Protein AF-0000000075579305 (afdb_homodimer)

Solvent-accessible surface area (backbone atoms only — not comparable to full-atom values): 20238 Å² total; per-residue (Å²): 54,52,74,53,47,59,46,78,47,67,55,96,74,28,22,18,35,38,36,20,44,19,34,68,50,66,69,49,43,47,52,53,50,49,51,37,58,78,64,58,47,45,72,74,44,35,37,30,31,46,49,52,62,50,30,43,49,20,44,42,55,41,28,73,76,69,69,38,48,37,29,30,28,63,68,26,51,66,38,54,75,40,38,63,60,52,32,34,48,65,22,28,75,71,91,60,70,78,62,71,72,65,42,75,48,49,68,68,38,75,48,75,40,68,94,44,57,30,34,31,40,64,39,33,8,39,28,56,17,22,27,27,41,33,24,71,92,74,39,30,30,38,30,24,57,52,45,27,61,66,35,46,38,59,22,83,53,88,68,26,29,58,69,48,26,55,51,31,44,52,70,65,47,60,70,47,61,45,78,23,32,34,41,22,25,14,54,55,64,42,31,37,40,55,41,72,75,61,19,67,91,78,109,53,52,72,54,46,58,46,77,46,66,55,96,73,29,22,17,34,39,35,18,45,20,34,67,50,68,68,49,44,48,50,52,49,48,52,37,58,77,64,60,44,44,72,74,43,34,37,31,30,46,48,54,62,51,32,43,49,21,46,42,56,41,28,73,76,70,70,38,48,37,28,29,28,63,70,26,50,68,38,53,74,40,38,62,60,52,32,32,48,65,21,26,74,71,94,60,70,76,63,72,71,63,42,75,50,50,67,67,38,74,48,74,38,67,94,46,59,30,35,31,39,66,38,34,9,38,30,56,18,21,27,25,41,33,25,73,93,75,38,31,31,36,30,25,56,51,45,27,61,66,34,44,40,59,25,86,53,88,67,26,29,59,70,48,26,54,50,31,42,52,70,66,48,58,70,48,62,46,79,24,32,34,40,20,26,16,53,56,65,42,31,40,40,54,41,70,74,62,19,65,88,78,108

Nearest PDB structures (foldseek):
  2xf4-assembly1_A-2  TM=9.564E-01  e=2.474E-23  Salmonella enterica
  7ev5-assembly1_A  TM=9.162E-01  e=1.446E-22  Shouchella lehensis G1
  4chl-assembly1_A  TM=8.176E-01  e=3.714E-18  Homo sapiens
  5ve3-assembly2_A  TM=8.087E-01  e=2.544E-18  Paraburkholderia phytofirmans PsJN
  5ve5-assembly3_C  TM=8.109E-01  e=1.019E-17  Paraburkholderia phytofirmans PsJN

Structure (mmCIF, N/CA/C/O backbone):
data_AF-0000000075579305-model_v1
#
loop_
_entity.id
_entity.type
_entity.pdbx_description
1 polymer Metallo-beta-lactamase
#
loop_
_atom_site.group_PDB
_atom_site.id
_atom_site.type_symbol
_atom_site.label_atom_id
_atom_site.label_alt_id
_atom_site.label_comp_id
_atom_site.label_asym_id
_atom_site.label_entity_id
_atom_site.label_seq_id
_atom_site.pdbx_PDB_ins_code
_atom_site.Cartn_x
_atom_site.Cartn_y
_atom_site.Cartn_z
_atom_site.occupancy
_atom_site.B_iso_or_equiv
_atom_site.auth_seq_id
_atom_site.auth_comp_id
_atom_site.auth_asym_id
_atom_site.auth_atom_id
_atom_site.pdbx_PDB_model_num
ATOM 1 N N . MET A 1 1 ? -1.984 -1.971 -4.648 1 58.12 1 MET A N 1
ATOM 2 C CA . MET A 1 1 ? -1.399 -0.862 -3.9 1 58.12 1 MET A CA 1
ATOM 3 C C . MET A 1 1 ? -2.379 -0.332 -2.859 1 58.12 1 MET A C 1
ATOM 5 O O . MET A 1 1 ? -3.592 -0.342 -3.08 1 58.12 1 MET A O 1
ATOM 9 N N . PHE A 1 2 ? -1.867 -0.151 -1.669 1 77.19 2 PHE A N 1
ATOM 10 C CA . PHE A 1 2 ? -2.723 0.507 -0.689 1 77.19 2 PHE A CA 1
ATOM 11 C C . PHE A 1 2 ? -2.846 1.996 -0.99 1 77.19 2 PHE A C 1
ATOM 13 O O . PHE A 1 2 ? -1.84 2.707 -1.046 1 77.19 2 PHE A O 1
ATOM 20 N N . PRO A 1 3 ? -4.047 2.4 -1.333 1 85 3 PRO A N 1
ATOM 21 C CA . PRO A 1 3 ? -4.262 3.805 -1.69 1 85 3 PRO A CA 1
ATOM 22 C C . PRO A 1 3 ? -4.004 4.754 -0.523 1 85 3 PRO A C 1
ATOM 24 O O . PRO A 1 3 ? -4.316 4.43 0.625 1 85 3 PRO A O 1
ATOM 27 N N . VAL A 1 4 ? -3.355 5.863 -0.737 1 92.19 4 VAL A N 1
ATOM 28 C CA . VAL A 1 4 ? -3.129 6.934 0.227 1 92.19 4 VAL A CA 1
ATOM 29 C C . VAL A 1 4 ? -3.592 8.266 -0.361 1 92.19 4 VAL A C 1
ATOM 31 O O . VAL A 1 4 ? -3.422 8.516 -1.557 1 92.19 4 VAL A O 1
ATOM 34 N N . ASN A 1 5 ? -4.176 9.094 0.433 1 96.12 5 ASN A N 1
ATOM 35 C CA . ASN A 1 5 ? -4.625 10.406 -0.021 1 96.12 5 ASN A CA 1
ATOM 36 C C . ASN A 1 5 ? -3.539 11.461 0.164 1 96.12 5 ASN A C 1
ATOM 38 O O . ASN A 1 5 ? -2.953 11.57 1.242 1 96.12 5 ASN A O 1
ATOM 42 N N . CYS A 1 6 ? -3.197 12.102 -0.863 1 97.69 6 CYS A N 1
ATOM 43 C CA . CYS A 1 6 ? -2.396 13.32 -0.861 1 97.69 6 CYS A CA 1
ATOM 44 C C . CYS A 1 6 ? -3.268 14.547 -1.122 1 97.69 6 CYS A C 1
ATOM 46 O O . CYS A 1 6 ? -4.109 14.531 -2.021 1 97.69 6 CYS A O 1
ATOM 48 N N . TYR A 1 7 ? -3.094 15.625 -0.314 1 98.69 7 TYR A N 1
ATOM 49 C CA . TYR A 1 7 ? -3.932 16.812 -0.474 1 98.69 7 TYR A CA 1
ATOM 50 C C . TYR A 1 7 ? -3.096 18.016 -0.876 1 98.69 7 TYR A C 1
ATOM 52 O O . TYR A 1 7 ? -1.996 18.219 -0.356 1 98.69 7 TYR A O 1
ATOM 60 N N . VAL A 1 8 ? -3.572 18.734 -1.833 1 98.88 8 VAL A N 1
ATOM 61 C CA . VAL A 1 8 ? -3.068 20.062 -2.17 1 98.88 8 VAL A CA 1
ATOM 62 C C . VAL A 1 8 ? -4.129 21.109 -1.845 1 98.88 8 VAL A C 1
ATOM 64 O O . VAL A 1 8 ? -5.242 21.062 -2.369 1 98.88 8 VAL A O 1
ATOM 67 N N . LEU A 1 9 ? -3.766 21.938 -0.876 1 98.75 9 LEU A N 1
ATOM 68 C CA . LEU A 1 9 ? -4.664 23.016 -0.476 1 98.75 9 LEU A CA 1
ATOM 69 C C . LEU A 1 9 ? -4.156 24.359 -0.975 1 98.75 9 LEU A C 1
ATOM 71 O O . LEU A 1 9 ? -2.959 24.641 -0.883 1 98.75 9 LEU A O 1
ATOM 75 N N . TRP A 1 10 ? -5.012 25.156 -1.565 1 98.75 10 TRP A N 1
ATOM 76 C CA . TRP A 1 10 ? -4.633 26.516 -1.974 1 98.75 10 TRP A CA 1
ATOM 77 C C . TRP A 1 10 ? -5.82 27.453 -1.865 1 98.75 10 TRP A C 1
ATOM 79 O O . TRP A 1 10 ? -6.961 27.031 -1.691 1 98.75 10 TRP A O 1
ATOM 89 N N . ASP A 1 11 ? -5.516 28.703 -1.77 1 98.12 11 ASP A N 1
ATOM 90 C CA . ASP A 1 11 ? -6.59 29.688 -1.781 1 98.12 11 ASP A CA 1
ATOM 91 C C . ASP A 1 11 ? -6.398 30.688 -2.918 1 98.12 11 ASP A C 1
ATOM 93 O O . ASP A 1 11 ? -5.703 30.406 -3.895 1 98.12 11 ASP A O 1
ATOM 97 N N . GLU A 1 12 ? -7.031 31.766 -2.953 1 98 12 GLU A N 1
ATOM 98 C CA . GLU A 1 12 ? -7.09 32.719 -4.074 1 98 12 GLU A CA 1
ATOM 99 C C . GLU A 1 12 ? -5.73 33.344 -4.328 1 98 12 GLU A C 1
ATOM 101 O O . GLU A 1 12 ? -5.496 33.906 -5.398 1 98 12 GLU A O 1
ATOM 106 N N . THR A 1 13 ? -4.777 33.281 -3.404 1 98.44 13 THR A N 1
ATOM 107 C CA . THR A 1 13 ? -3.451 33.844 -3.566 1 98.44 13 THR A CA 1
ATOM 108 C C . THR A 1 13 ? -2.527 32.906 -4.324 1 98.44 13 THR A C 1
ATOM 110 O O . THR A 1 13 ? -1.399 33.281 -4.664 1 98.44 13 THR A O 1
ATOM 113 N N . ASN A 1 14 ? -2.9 31.719 -4.5 1 98.56 14 ASN A N 1
ATOM 114 C CA . ASN A 1 14 ? -2.15 30.641 -5.133 1 98.56 14 ASN A CA 1
ATOM 115 C C . ASN A 1 14 ? -1.063 30.094 -4.211 1 98.56 14 ASN A C 1
ATOM 117 O O . ASN A 1 14 ? -0.257 29.25 -4.621 1 98.56 14 ASN A O 1
ATOM 121 N N . GLU A 1 15 ? -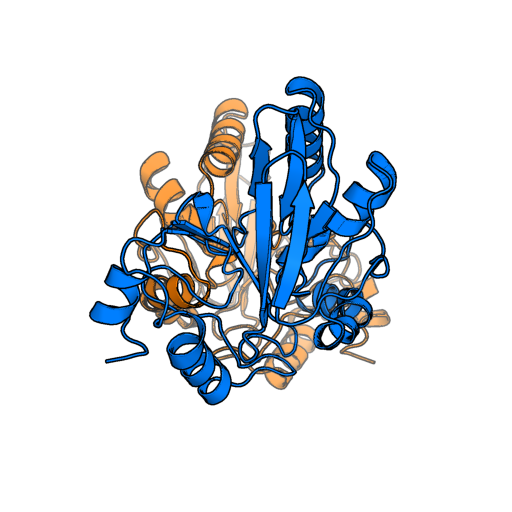1.048 30.578 -2.975 1 98.81 15 GLU A N 1
ATOM 122 C CA . GLU A 1 15 ? -0.221 29.906 -1.976 1 98.81 15 GLU A CA 1
ATOM 123 C C . GLU A 1 15 ? -0.855 28.594 -1.522 1 98.81 15 GLU A C 1
ATOM 125 O O . GLU A 1 15 ? -2.078 28.5 -1.41 1 98.81 15 GLU A O 1
ATOM 130 N N . ALA A 1 16 ? -0.024 27.609 -1.33 1 98.81 16 ALA A N 1
ATOM 131 C CA . ALA A 1 16 ? -0.574 26.266 -1.155 1 98.81 16 ALA A CA 1
ATOM 132 C C . ALA A 1 16 ? 0.242 25.469 -0.144 1 98.81 16 ALA A C 1
ATOM 134 O O . ALA A 1 16 ? 1.339 25.875 0.242 1 98.81 16 ALA A O 1
ATOM 135 N N . VAL A 1 17 ? -0.34 24.406 0.295 1 98.81 17 VAL A N 1
ATOM 136 C CA . VAL A 1 17 ? 0.329 23.391 1.102 1 98.81 17 VAL A CA 1
ATOM 137 C C . VAL A 1 17 ? 0.063 22 0.515 1 98.81 17 VAL A C 1
ATOM 139 O O . VAL A 1 17 ? -0.975 21.781 -0.111 1 98.81 17 VAL A O 1
ATOM 142 N N . VAL A 1 18 ? 1.022 21.188 0.58 1 98.88 18 VAL A N 1
ATOM 143 C CA . VAL A 1 18 ? 0.854 19.766 0.268 1 98.88 18 VAL A CA 1
ATOM 144 C C . VAL A 1 18 ? 0.872 18.953 1.556 1 98.88 18 VAL A C 1
ATOM 146 O O . VAL A 1 18 ? 1.725 19.156 2.422 1 98.88 18 VAL A O 1
ATOM 149 N N . ILE A 1 19 ? -0.136 18.094 1.722 1 98.88 19 ILE A N 1
ATOM 150 C CA . ILE A 1 19 ? -0.227 17.25 2.9 1 98.88 19 ILE A CA 1
ATOM 151 C C . ILE A 1 19 ? -0.052 15.781 2.49 1 98.88 19 ILE A C 1
ATOM 153 O O . ILE A 1 19 ? -0.775 15.281 1.626 1 98.88 19 ILE A O 1
ATOM 157 N N . ASP A 1 20 ? 0.923 15.102 3.064 1 98.44 20 ASP A N 1
ATOM 158 C CA . ASP A 1 20 ? 1.152 13.664 2.951 1 98.44 20 ASP A CA 1
ATOM 159 C C . ASP A 1 20 ? 1.373 13.25 1.495 1 98.44 20 ASP A C 1
ATOM 161 O O . ASP A 1 20 ? 0.632 12.43 0.957 1 98.44 20 ASP A O 1
ATOM 165 N N . PRO A 1 21 ? 2.439 13.781 0.87 1 97.44 21 PRO A N 1
ATOM 166 C CA . PRO A 1 21 ? 2.744 13.312 -0.483 1 97.44 21 PRO A CA 1
ATOM 167 C C . PRO A 1 21 ? 3.246 11.867 -0.509 1 97.44 21 PRO A C 1
ATOM 169 O O . PRO A 1 21 ? 4.453 11.625 -0.463 1 97.44 21 PRO A O 1
ATOM 172 N N . GLY A 1 22 ? 2.33 10.953 -0.705 1 94.31 22 GLY A N 1
ATOM 173 C CA . GLY A 1 22 ? 2.656 9.539 -0.687 1 94.31 22 GLY A CA 1
ATOM 174 C C . GLY A 1 22 ? 3.037 8.992 -2.051 1 94.31 22 GLY A C 1
ATOM 175 O O . GLY A 1 22 ? 2.934 7.793 -2.297 1 94.31 22 GLY A O 1
ATOM 176 N N . CYS A 1 23 ? 3.41 9.828 -3.031 1 93.12 23 CYS A N 1
ATOM 177 C CA . CYS A 1 23 ? 3.719 9.406 -4.391 1 93.12 23 CYS A CA 1
ATOM 178 C C . CYS A 1 23 ? 4.996 8.578 -4.426 1 93.12 23 CYS A C 1
ATOM 180 O O . CYS A 1 23 ? 6.07 9.062 -4.07 1 93.12 23 C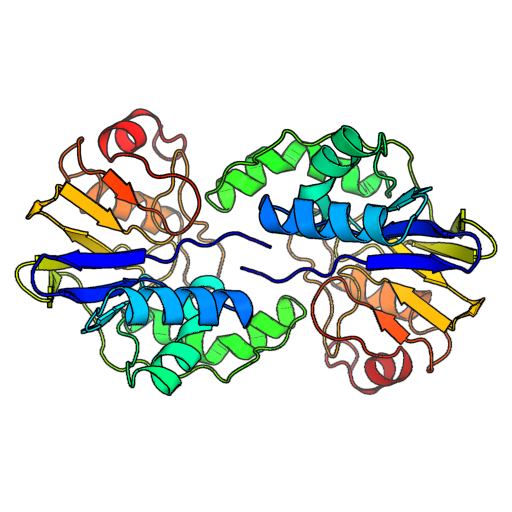YS A O 1
ATOM 182 N N . PHE A 1 24 ? 4.855 7.375 -4.844 1 90.75 24 PHE A N 1
ATOM 183 C CA . PHE A 1 24 ? 5.992 6.465 -4.918 1 90.75 24 PHE A CA 1
ATOM 184 C C . PHE A 1 24 ? 6.496 6.348 -6.352 1 90.75 24 PHE A C 1
ATOM 186 O O . PHE A 1 24 ? 7.688 6.516 -6.613 1 90.75 24 PHE A O 1
ATOM 193 N N . TYR A 1 25 ? 5.543 6.164 -7.273 1 89.25 25 TYR A N 1
ATOM 194 C CA . TYR A 1 25 ? 5.906 5.957 -8.672 1 89.25 25 TYR A CA 1
ATOM 195 C C . TYR A 1 25 ? 6.129 7.285 -9.383 1 89.25 25 TYR A C 1
ATOM 197 O O . TYR A 1 25 ? 5.531 8.305 -9.016 1 89.25 25 TYR A O 1
ATOM 205 N N . ASP A 1 26 ? 6.918 7.238 -10.375 1 92.5 26 ASP A N 1
ATOM 206 C CA . ASP A 1 26 ? 7.262 8.445 -11.125 1 92.5 26 ASP A CA 1
ATOM 207 C C . ASP A 1 26 ? 6.016 9.102 -11.719 1 92.5 26 ASP A C 1
ATOM 209 O O . ASP A 1 26 ? 5.91 10.328 -11.758 1 92.5 26 ASP A O 1
ATOM 213 N N . GLU A 1 27 ? 5.105 8.266 -12.133 1 90.62 27 GLU A N 1
ATOM 214 C CA . GLU A 1 27 ? 3.879 8.805 -12.719 1 90.62 27 GLU A CA 1
ATOM 215 C C . GLU A 1 27 ? 3.086 9.609 -11.695 1 90.62 27 GLU A C 1
ATOM 217 O O . GLU A 1 27 ? 2.504 10.641 -12.023 1 90.62 27 GLU A O 1
ATOM 222 N N . GLU A 1 28 ? 3.043 9.125 -10.469 1 91.94 28 GLU A N 1
ATOM 223 C CA . GLU A 1 28 ? 2.359 9.828 -9.391 1 91.94 28 GLU A CA 1
ATOM 224 C C . GLU A 1 28 ? 3.066 11.141 -9.055 1 91.94 28 GLU A C 1
ATOM 226 O O . GLU A 1 28 ? 2.416 12.172 -8.852 1 91.94 28 GLU A O 1
ATOM 231 N N . LYS A 1 29 ? 4.387 11.086 -9.016 1 96.31 29 LYS A N 1
ATOM 232 C CA . LYS A 1 29 ? 5.199 12.266 -8.734 1 96.31 29 LYS A CA 1
ATOM 233 C C . LYS A 1 29 ? 4.977 13.352 -9.781 1 96.31 29 LYS A C 1
ATOM 235 O O . LYS A 1 29 ? 4.762 14.516 -9.445 1 96.31 29 LYS A O 1
ATOM 240 N N . GLN A 1 30 ? 4.965 12.898 -10.984 1 97.5 30 GLN A N 1
ATOM 241 C CA . GLN A 1 30 ? 4.789 13.836 -12.086 1 97.5 30 GLN A CA 1
ATOM 242 C C . GLN A 1 30 ? 3.379 14.422 -12.094 1 97.5 30 GLN A C 1
ATOM 244 O O . GLN A 1 30 ? 3.184 15.586 -12.43 1 97.5 30 GLN A O 1
ATOM 249 N N . ALA A 1 31 ? 2.379 13.578 -11.758 1 96.31 31 ALA A N 1
ATOM 250 C CA . ALA A 1 31 ? 1.011 14.078 -11.656 1 96.31 31 ALA A CA 1
ATOM 251 C C . ALA A 1 31 ? 0.91 15.203 -10.633 1 96.31 31 ALA A C 1
ATOM 253 O O . ALA A 1 31 ? 0.269 16.234 -10.891 1 96.31 31 ALA A O 1
ATOM 254 N N . LEU A 1 32 ? 1.572 15.047 -9.5 1 97.81 32 LEU A N 1
ATOM 255 C CA . LEU A 1 32 ? 1.579 16.062 -8.461 1 97.81 32 LEU A CA 1
ATOM 256 C C . LEU A 1 32 ? 2.307 17.328 -8.938 1 97.81 32 LEU A C 1
ATOM 258 O O . LEU A 1 32 ? 1.793 18.438 -8.797 1 97.81 32 LEU A O 1
ATOM 262 N N . LYS A 1 33 ? 3.48 17.141 -9.516 1 98.56 33 LYS A N 1
ATOM 263 C CA . LYS A 1 33 ? 4.258 18.266 -10.031 1 98.56 33 LYS A CA 1
ATOM 264 C C . LYS A 1 33 ? 3.479 19.047 -11.086 1 98.56 33 LYS A C 1
ATOM 266 O O . LYS A 1 33 ? 3.4 20.266 -11.031 1 98.56 33 LYS A O 1
ATOM 271 N N . ASN A 1 34 ? 2.914 18.25 -12.016 1 98.62 34 ASN A N 1
ATOM 272 C CA . ASN A 1 34 ? 2.152 18.891 -13.086 1 98.62 34 ASN A CA 1
ATOM 273 C C . ASN A 1 34 ? 0.969 19.688 -12.539 1 98.62 34 ASN A C 1
ATOM 275 O O . ASN A 1 34 ? 0.661 20.766 -13.039 1 98.62 34 ASN A O 1
ATOM 279 N N . PHE A 1 35 ? 0.284 19.141 -11.586 1 98.56 35 PHE A N 1
ATOM 280 C CA . PHE A 1 35 ? -0.835 19.844 -10.977 1 98.56 35 PHE A CA 1
ATOM 281 C C . PHE A 1 35 ? -0.381 21.172 -10.383 1 98.56 35 PHE A C 1
ATOM 283 O O . PHE A 1 35 ? -1.009 22.203 -10.609 1 98.56 35 PHE A O 1
ATOM 290 N N . ILE A 1 36 ? 0.733 21.141 -9.633 1 98.62 36 ILE A N 1
ATOM 291 C CA . ILE A 1 36 ? 1.261 22.328 -8.945 1 98.62 36 ILE A CA 1
ATOM 292 C C . ILE A 1 36 ? 1.674 23.375 -9.969 1 98.62 36 ILE A C 1
ATOM 294 O O . ILE A 1 36 ? 1.311 24.547 -9.844 1 98.62 36 ILE A O 1
ATOM 298 N N . VAL A 1 37 ? 2.342 22.922 -10.992 1 98.44 37 VAL A N 1
ATOM 299 C CA . VAL A 1 37 ? 2.912 23.828 -11.984 1 98.44 37 VAL A CA 1
ATOM 300 C C . VAL A 1 37 ? 1.799 24.391 -12.867 1 98.44 37 VAL A C 1
ATOM 302 O O . VAL A 1 37 ? 1.728 25.609 -13.094 1 98.44 37 VAL A O 1
ATOM 305 N N . THR A 1 38 ? 0.92 23.5 -13.336 1 98.44 38 THR A N 1
ATOM 306 C CA . THR A 1 38 ? -0.128 23.922 -14.266 1 98.44 38 THR A CA 1
ATOM 307 C C . THR A 1 38 ? -1.084 24.906 -13.594 1 98.44 38 THR A C 1
ATOM 309 O O . THR A 1 38 ? -1.603 25.812 -14.25 1 98.44 38 THR A O 1
ATOM 312 N N . ASN A 1 39 ? -1.257 24.781 -12.266 1 98.38 39 ASN A N 1
ATOM 313 C CA . ASN A 1 39 ? -2.17 25.656 -11.547 1 98.38 39 ASN A CA 1
ATOM 314 C C . ASN A 1 39 ? -1.432 26.844 -10.922 1 98.38 39 ASN A C 1
ATOM 316 O O . ASN A 1 39 ? -2.023 27.625 -10.188 1 98.38 39 ASN A O 1
ATOM 320 N N . ASN A 1 40 ? -0.175 26.953 -11.211 1 98.5 40 ASN A N 1
ATOM 321 C CA . ASN A 1 40 ? 0.664 28.062 -10.75 1 98.5 40 ASN A CA 1
ATOM 322 C C . ASN A 1 40 ? 0.63 28.188 -9.234 1 98.5 40 ASN A C 1
ATOM 324 O O . ASN A 1 40 ? 0.433 29.281 -8.703 1 98.5 40 ASN A O 1
ATOM 328 N N . LEU A 1 41 ? 0.704 27.094 -8.539 1 98.81 41 LEU A N 1
ATOM 329 C CA . LEU A 1 41 ? 0.652 27.094 -7.082 1 98.81 41 LEU A CA 1
ATOM 330 C C . LEU A 1 41 ? 2.039 27.328 -6.488 1 98.81 41 LEU A C 1
ATOM 332 O O . LEU A 1 41 ? 3.031 26.797 -7 1 98.81 41 LEU A O 1
ATOM 336 N N . ASN A 1 42 ? 2.109 28.172 -5.516 1 98.75 42 ASN A N 1
ATOM 337 C CA . ASN A 1 42 ? 3.311 28.375 -4.719 1 98.75 42 ASN A CA 1
ATOM 338 C C . ASN A 1 42 ? 3.246 27.609 -3.398 1 98.75 42 ASN A C 1
ATOM 340 O O . ASN A 1 42 ? 2.639 28.078 -2.434 1 98.75 42 ASN A O 1
ATOM 344 N N . ILE A 1 43 ? 3.881 26.5 -3.303 1 98.88 43 ILE A N 1
ATOM 345 C CA . ILE A 1 43 ? 3.795 25.641 -2.121 1 98.88 43 ILE A CA 1
ATOM 346 C C . ILE A 1 43 ? 4.617 26.25 -0.987 1 98.88 43 ILE A C 1
ATOM 348 O O . ILE A 1 43 ? 5.84 26.375 -1.097 1 98.88 43 ILE A O 1
ATOM 352 N N . LYS A 1 44 ? 3.963 26.547 0.051 1 98.75 44 LYS A N 1
ATOM 353 C CA . LYS A 1 44 ? 4.602 27.219 1.181 1 98.75 44 LYS A CA 1
ATOM 354 C C . LYS A 1 44 ? 5.02 26.203 2.25 1 98.75 44 LYS A C 1
ATOM 356 O O . LYS A 1 44 ? 5.988 26.438 2.977 1 98.75 44 LYS A O 1
ATOM 361 N N . HIS A 1 45 ? 4.238 25.172 2.332 1 98.88 45 HIS A N 1
ATOM 362 C CA . HIS A 1 45 ? 4.504 24.156 3.344 1 98.88 45 HIS A CA 1
ATOM 363 C C . HIS A 1 45 ? 4.297 22.75 2.781 1 98.88 45 HIS A C 1
ATOM 365 O O . HIS A 1 45 ? 3.385 22.516 1.981 1 98.88 45 HIS A O 1
ATOM 371 N N . LEU A 1 46 ? 5.141 21.906 3.125 1 98.88 46 LEU A N 1
ATOM 372 C CA . LEU A 1 46 ? 4.945 20.469 3.01 1 98.88 46 LEU A CA 1
ATOM 373 C C . LEU A 1 46 ? 4.688 19.844 4.375 1 98.88 46 LEU A C 1
ATOM 375 O O . LEU A 1 46 ? 5.555 19.875 5.25 1 98.88 46 LEU A O 1
ATOM 379 N N . LEU A 1 47 ? 3.471 19.312 4.57 1 98.94 47 LEU A N 1
ATOM 380 C CA . LEU A 1 47 ? 3.055 18.828 5.879 1 98.94 47 LEU A CA 1
ATOM 381 C C . LEU A 1 47 ? 2.869 17.312 5.863 1 98.94 47 LEU A C 1
ATOM 383 O O . LEU A 1 47 ? 2.256 16.766 4.941 1 98.94 47 LEU A O 1
ATOM 387 N N . ASN A 1 48 ? 3.457 16.625 6.812 1 98.88 48 ASN A N 1
ATOM 388 C CA . ASN A 1 48 ? 3.096 15.234 7.082 1 98.88 48 ASN A CA 1
ATOM 389 C C . ASN A 1 48 ? 2.244 15.117 8.344 1 98.88 48 ASN A C 1
ATOM 391 O O . ASN A 1 48 ? 2.617 15.625 9.398 1 98.88 48 ASN A O 1
ATOM 395 N N . THR A 1 49 ? 1.143 14.445 8.211 1 98.88 49 THR A N 1
ATOM 396 C CA . THR A 1 49 ? 0.337 14.133 9.383 1 98.88 49 THR A CA 1
ATOM 397 C C . THR A 1 49 ? 1.084 13.188 10.312 1 98.88 49 THR A C 1
ATOM 399 O O . THR A 1 49 ? 0.987 13.305 11.539 1 98.88 49 THR A O 1
ATOM 402 N N . HIS A 1 50 ? 1.721 12.219 9.734 1 98.62 50 HIS A N 1
ATOM 403 C CA . HIS A 1 50 ? 2.621 11.289 10.406 1 98.62 50 HIS A CA 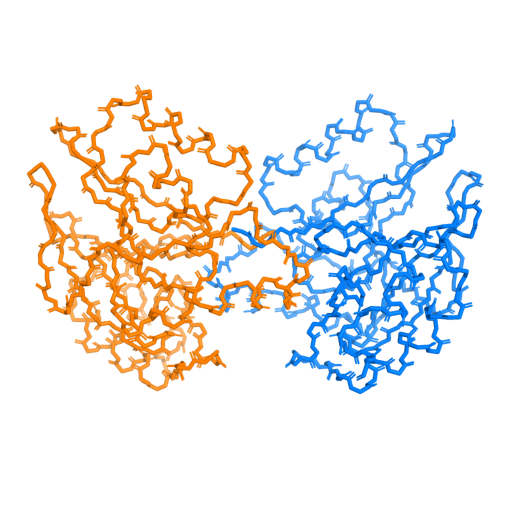1
ATOM 404 C C . HIS A 1 50 ? 3.639 10.703 9.438 1 98.62 50 HIS A C 1
ATOM 406 O O . HIS A 1 50 ? 3.648 11.055 8.258 1 98.62 50 HIS A O 1
ATOM 412 N N . LEU A 1 51 ? 4.562 9.883 10.008 1 97.94 51 LEU A N 1
ATOM 413 C CA . LEU A 1 51 ? 5.727 9.594 9.18 1 97.94 51 LEU A CA 1
ATOM 414 C C . LEU A 1 51 ? 5.789 8.109 8.836 1 97.94 51 LEU A C 1
ATOM 416 O O . LEU A 1 51 ? 6.879 7.551 8.688 1 97.94 51 LEU A O 1
ATOM 420 N N . HIS A 1 52 ? 4.609 7.465 8.75 1 94.25 52 HIS A N 1
ATOM 421 C CA . HIS A 1 52 ? 4.617 6.141 8.133 1 94.25 52 HIS A CA 1
ATOM 422 C C . HIS A 1 52 ? 5.008 6.219 6.664 1 94.25 52 HIS A C 1
ATOM 424 O O . HIS A 1 52 ? 4.773 7.234 6.008 1 94.25 52 HIS A O 1
ATOM 430 N N . LEU A 1 53 ? 5.426 5.188 6.145 1 92.38 53 LEU A N 1
ATOM 431 C CA . LEU A 1 53 ? 6.109 5.098 4.859 1 92.38 53 LEU A CA 1
ATOM 432 C C . LEU A 1 53 ? 5.23 5.633 3.736 1 92.38 53 LEU A C 1
ATOM 434 O O . LEU A 1 53 ? 5.672 6.461 2.936 1 92.38 53 LEU A O 1
ATOM 438 N N . ASP A 1 54 ? 4.008 5.199 3.748 1 92.06 54 ASP A N 1
ATOM 439 C CA . ASP A 1 54 ? 3.139 5.484 2.611 1 92.06 54 ASP A CA 1
ATOM 440 C C . ASP A 1 54 ? 2.709 6.949 2.602 1 92.06 54 ASP A C 1
ATOM 442 O O . ASP A 1 54 ? 2.174 7.438 1.604 1 92.06 54 ASP A O 1
ATOM 446 N N . HIS A 1 55 ? 3.057 7.688 3.617 1 96.12 55 HIS A N 1
ATOM 447 C CA . HIS A 1 55 ? 2.727 9.109 3.666 1 96.12 55 HIS A CA 1
ATOM 448 C C . HIS A 1 55 ? 3.943 9.969 3.346 1 96.12 55 HIS A C 1
ATOM 450 O O . HIS A 1 55 ? 3.814 11.172 3.115 1 96.12 55 HIS A O 1
ATOM 456 N N . ILE A 1 56 ? 5.141 9.32 3.256 1 96.31 56 ILE A N 1
ATOM 457 C CA . ILE A 1 56 ? 6.332 10.156 3.162 1 96.31 56 ILE A CA 1
ATOM 458 C C . ILE A 1 56 ? 7.133 9.781 1.916 1 96.31 56 ILE A C 1
ATOM 460 O O . ILE A 1 56 ? 8.203 10.336 1.665 1 96.31 56 ILE A O 1
ATOM 464 N N . PHE A 1 57 ? 6.637 8.93 1.044 1 95 57 PHE A N 1
ATOM 465 C CA . PHE A 1 57 ? 7.355 8.492 -0.147 1 95 57 PHE A CA 1
ATOM 466 C C . PHE A 1 57 ? 7.762 9.68 -1.006 1 95 57 PHE A C 1
ATOM 468 O O . PHE A 1 57 ? 8.82 9.672 -1.63 1 95 57 PHE A O 1
ATOM 475 N N . GLY A 1 58 ? 6.941 10.648 -1.048 1 96.62 58 GLY A N 1
ATOM 476 C CA . GLY A 1 58 ? 7.141 11.758 -1.96 1 96.62 58 GLY A CA 1
ATOM 477 C C . GLY A 1 58 ? 7.941 12.891 -1.351 1 96.62 58 GLY A C 1
ATOM 478 O O . GLY A 1 58 ? 8.266 13.867 -2.031 1 96.62 58 GLY A O 1
ATOM 479 N N . ASN A 1 59 ? 8.352 12.758 -0.043 1 98.06 59 ASN A N 1
ATOM 480 C CA . ASN A 1 59 ? 9.078 13.836 0.617 1 98.06 59 ASN A CA 1
ATOM 481 C C . ASN A 1 59 ? 10.391 14.148 -0.099 1 98.06 59 ASN A C 1
ATOM 483 O O . ASN A 1 59 ? 10.688 15.312 -0.377 1 98.06 59 ASN A O 1
ATOM 487 N N . PRO A 1 60 ? 11.203 13.125 -0.455 1 98.12 60 PRO A N 1
ATOM 488 C CA . PRO A 1 60 ? 12.438 13.43 -1.176 1 98.12 60 PRO A CA 1
ATOM 489 C C . PRO A 1 60 ? 12.188 14.117 -2.518 1 98.12 60 PRO A C 1
ATOM 491 O O . PRO A 1 60 ? 12.906 15.039 -2.887 1 98.12 60 PRO A O 1
ATOM 494 N N . PHE A 1 61 ? 11.148 13.656 -3.197 1 98.25 61 PHE A N 1
ATOM 495 C CA . PHE A 1 61 ? 10.773 14.234 -4.484 1 98.25 61 PHE A CA 1
ATOM 496 C C . PHE A 1 61 ? 10.414 15.703 -4.332 1 98.25 61 PHE A C 1
ATOM 498 O O . PHE A 1 61 ? 10.867 16.547 -5.113 1 98.25 61 PHE A O 1
ATOM 505 N N . MET A 1 62 ? 9.633 16.031 -3.287 1 98.56 62 MET A N 1
ATOM 506 C CA . MET A 1 62 ? 9.203 17.406 -3.027 1 98.56 62 MET A CA 1
ATOM 507 C C . MET A 1 62 ? 10.398 18.297 -2.676 1 98.56 62 MET A C 1
ATOM 509 O O . MET A 1 62 ? 10.438 19.469 -3.057 1 98.56 62 MET A O 1
ATOM 513 N N . LEU A 1 63 ? 11.344 17.75 -1.922 1 98.56 63 LEU A N 1
ATOM 514 C CA . LEU A 1 63 ? 12.555 18.5 -1.587 1 98.56 63 LEU A CA 1
ATOM 515 C C . LEU A 1 63 ? 13.367 18.797 -2.84 1 98.56 63 LEU A C 1
ATOM 517 O O . LEU A 1 63 ? 13.773 19.938 -3.059 1 98.56 63 LEU A O 1
ATOM 521 N N . ARG A 1 64 ? 13.562 17.797 -3.635 1 97.88 64 ARG A N 1
ATOM 522 C CA . ARG A 1 64 ? 14.391 17.906 -4.828 1 97.88 64 ARG A CA 1
ATOM 523 C C . ARG A 1 64 ? 13.758 18.859 -5.84 1 97.88 64 ARG A C 1
ATOM 525 O O . ARG A 1 64 ? 14.445 19.719 -6.402 1 97.88 64 ARG A O 1
ATOM 532 N N . GLU A 1 65 ? 12.477 18.766 -6.062 1 97.56 65 GLU A N 1
ATOM 533 C CA . GLU A 1 65 ? 11.812 19.484 -7.152 1 97.56 65 GLU A CA 1
ATOM 534 C C . GLU A 1 65 ? 11.414 20.891 -6.727 1 97.56 65 GLU A C 1
ATOM 536 O O . GLU A 1 65 ? 11.391 21.812 -7.547 1 97.56 65 GLU A O 1
ATOM 541 N N . PHE A 1 66 ? 11.086 21.062 -5.41 1 98.06 66 PHE A N 1
ATOM 542 C CA . PHE A 1 66 ? 10.484 22.328 -5 1 98.06 66 PHE A CA 1
ATOM 543 C C . PHE A 1 66 ? 11.273 22.953 -3.861 1 98.06 66 PHE A C 1
ATOM 545 O O . PHE A 1 66 ? 10.961 24.062 -3.416 1 98.06 66 PHE A O 1
ATOM 552 N N . GLY A 1 67 ? 12.281 22.266 -3.312 1 98.19 67 GLY A N 1
ATOM 553 C CA . GLY A 1 67 ? 13.078 22.797 -2.211 1 98.19 67 GLY A CA 1
ATOM 554 C C . GLY A 1 67 ? 12.336 22.781 -0.886 1 98.19 67 GLY A C 1
ATOM 555 O O . GLY A 1 67 ? 12.664 23.562 0.017 1 98.19 67 GLY A O 1
ATOM 556 N N . LEU A 1 68 ? 11.312 21.938 -0.775 1 98.38 68 LEU A N 1
ATOM 557 C CA . LEU A 1 68 ? 10.469 21.922 0.414 1 98.38 68 LEU A CA 1
ATOM 558 C C . LEU A 1 68 ? 10.828 20.75 1.328 1 98.38 68 LEU A C 1
ATOM 560 O O . LEU A 1 68 ? 10.781 19.594 0.914 1 98.38 68 LEU A O 1
ATOM 564 N N . SER A 1 69 ? 11.172 21.062 2.531 1 98.56 69 SER A N 1
ATOM 565 C CA . SER A 1 69 ? 11.32 20.047 3.557 1 98.56 69 SER A CA 1
ATOM 566 C C . SER A 1 69 ? 10.023 19.812 4.316 1 98.56 69 SER A C 1
ATOM 568 O O . SER A 1 69 ? 9.289 20.766 4.602 1 98.56 69 SER A O 1
ATOM 570 N N . ALA A 1 70 ? 9.836 18.625 4.684 1 98.75 70 ALA A N 1
ATOM 571 C CA . ALA A 1 70 ? 8.578 18.281 5.348 1 98.75 70 ALA A CA 1
ATOM 572 C C . ALA A 1 70 ? 8.555 18.797 6.781 1 98.75 70 ALA A C 1
ATOM 574 O O . ALA A 1 70 ? 9.602 18.891 7.434 1 98.75 70 ALA A O 1
ATOM 575 N N . GLU A 1 71 ? 7.379 19.172 7.203 1 98.94 71 GLU A N 1
ATOM 576 C CA . GLU A 1 71 ? 7.086 19.562 8.578 1 98.94 71 GLU A CA 1
ATOM 577 C C . GLU A 1 71 ? 6.184 18.547 9.258 1 98.94 71 GLU A C 1
ATOM 579 O O . GLU A 1 71 ? 5.195 18.094 8.68 1 98.94 71 GLU A O 1
ATOM 584 N N . ALA A 1 72 ? 6.559 18.109 10.438 1 98.88 72 ALA A N 1
ATOM 585 C CA . ALA A 1 72 ? 5.797 17.094 11.172 1 98.88 72 ALA A CA 1
ATOM 586 C C . ALA A 1 72 ? 6.16 17.109 12.656 1 98.88 72 ALA A C 1
ATOM 588 O O . ALA A 1 72 ? 6.934 17.969 13.102 1 98.88 72 ALA A O 1
ATOM 589 N N . ASN A 1 73 ? 5.512 16.297 13.383 1 98.94 73 ASN A N 1
ATOM 590 C CA . ASN A 1 73 ? 5.812 16.188 14.805 1 98.94 73 ASN A CA 1
ATOM 591 C C . ASN A 1 73 ? 7.07 15.352 15.039 1 98.94 73 ASN A C 1
ATOM 593 O O . ASN A 1 73 ? 7.238 14.289 14.445 1 98.94 73 ASN A O 1
ATOM 597 N N . GLN A 1 74 ? 7.902 15.766 15.883 1 98.69 74 GLN A N 1
ATOM 598 C CA . GLN A 1 74 ? 9.195 15.148 16.141 1 98.69 74 GLN A CA 1
ATOM 599 C C . GLN A 1 74 ? 9.031 13.734 16.688 1 98.69 74 GLN A C 1
ATOM 601 O O . GLN A 1 74 ? 9.883 12.867 16.453 1 98.69 74 GLN A O 1
ATOM 606 N N . ALA A 1 75 ? 7.988 13.469 17.344 1 98.56 75 ALA A N 1
ATOM 607 C CA . ALA A 1 75 ? 7.766 12.172 17.984 1 98.56 75 ALA A CA 1
ATOM 608 C C . ALA A 1 75 ? 7.727 11.047 16.953 1 98.56 75 ALA A C 1
ATOM 610 O O . ALA A 1 75 ? 7.914 9.875 17.297 1 98.56 75 ALA A O 1
ATOM 611 N N . ASP A 1 76 ? 7.574 11.359 15.664 1 98.31 76 ASP A N 1
ATOM 612 C CA . ASP A 1 76 ? 7.508 10.344 14.617 1 98.31 76 ASP A CA 1
ATOM 613 C C . ASP A 1 76 ? 8.828 10.25 13.859 1 98.31 76 ASP A C 1
ATOM 615 O O . ASP A 1 76 ? 8.977 9.422 12.961 1 98.31 76 ASP A O 1
ATOM 619 N N . GLU A 1 77 ? 9.758 11.062 14.234 1 97.88 77 GLU A N 1
ATOM 620 C CA . GLU A 1 77 ? 10.938 11.242 13.398 1 97.88 77 GLU A CA 1
ATOM 621 C C . GLU A 1 77 ? 11.711 9.93 13.25 1 97.88 77 GLU A C 1
ATOM 623 O O . GLU A 1 77 ? 12.352 9.695 12.227 1 97.88 77 GLU A O 1
ATOM 628 N N . TYR A 1 78 ? 11.656 9.055 14.273 1 96.62 78 TYR A N 1
ATOM 629 C CA . TYR A 1 78 ? 12.367 7.781 14.219 1 96.62 78 TYR A CA 1
ATOM 630 C C . TYR A 1 78 ? 11.906 6.945 13.031 1 96.62 78 TYR A C 1
ATOM 632 O O . TYR A 1 78 ? 12.641 6.078 12.547 1 96.62 78 TYR A O 1
ATOM 640 N N . TRP A 1 79 ? 10.703 7.176 12.523 1 96 79 TRP A N 1
ATOM 641 C CA . TRP A 1 79 ? 10.164 6.438 11.383 1 96 79 TRP A CA 1
ATOM 642 C C . TRP A 1 79 ? 10.945 6.754 10.117 1 96 79 TRP A C 1
ATOM 644 O O . TRP A 1 79 ? 11.008 5.938 9.195 1 96 79 TRP A O 1
ATOM 654 N N . ILE A 1 80 ? 11.547 7.969 10.008 1 97.12 80 ILE A N 1
ATOM 655 C CA . ILE A 1 80 ? 12.359 8.32 8.859 1 97.12 80 ILE A CA 1
ATOM 656 C C . ILE A 1 80 ? 13.586 7.41 8.797 1 97.12 80 ILE A C 1
ATOM 658 O O . ILE A 1 80 ? 13.914 6.867 7.738 1 97.12 80 ILE A O 1
ATOM 662 N N . ASP A 1 81 ? 14.156 7.176 9.977 1 94.44 81 ASP A N 1
ATOM 663 C CA . ASP A 1 81 ? 15.344 6.324 10.062 1 94.44 81 ASP A CA 1
ATOM 664 C C . ASP A 1 81 ? 15 4.871 9.75 1 94.44 81 ASP A C 1
ATOM 666 O O . ASP A 1 81 ? 15.82 4.137 9.203 1 94.44 81 ASP A O 1
ATOM 670 N N . GLU A 1 82 ? 13.812 4.504 10.055 1 93.44 82 GLU A N 1
ATOM 671 C CA . GLU A 1 82 ? 13.375 3.119 9.922 1 93.44 82 GLU A CA 1
ATOM 672 C C . GLU A 1 82 ? 12.844 2.84 8.516 1 93.44 82 GLU A C 1
ATOM 674 O O . GLU A 1 82 ? 12.633 1.683 8.148 1 93.44 82 GLU A O 1
ATOM 679 N N . ALA A 1 83 ? 12.695 3.854 7.734 1 93 83 ALA A N 1
ATOM 680 C CA . ALA A 1 83 ? 11.984 3.762 6.461 1 93 83 ALA A CA 1
ATOM 681 C C . ALA A 1 83 ? 12.648 2.742 5.539 1 93 83 ALA A C 1
ATOM 683 O O . ALA A 1 83 ? 11.969 1.896 4.949 1 93 83 ALA A O 1
ATOM 684 N N . 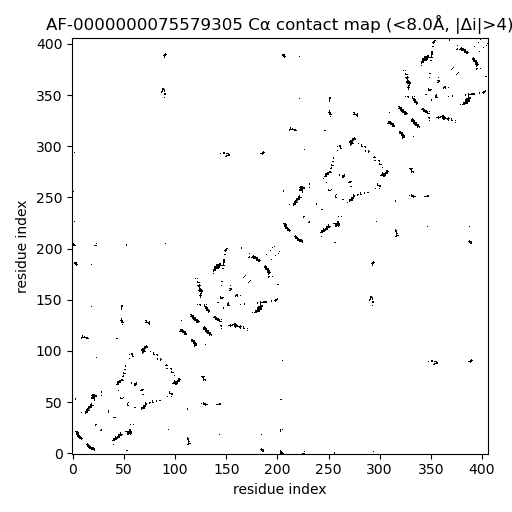PRO A 1 84 ? 14 2.738 5.438 1 91.19 84 PRO A N 1
ATOM 685 C CA . PRO A 1 84 ? 14.625 1.746 4.559 1 91.19 84 PRO A CA 1
ATOM 686 C C . PRO A 1 84 ? 14.383 0.312 5.027 1 91.19 84 PRO A C 1
ATOM 688 O O . PRO A 1 84 ? 14.07 -0.563 4.215 1 91.19 84 PRO A O 1
ATOM 691 N N . LYS A 1 85 ? 14.492 0.132 6.324 1 87.56 85 LYS A N 1
ATOM 692 C CA . LYS A 1 85 ? 14.25 -1.194 6.883 1 87.56 85 LYS A CA 1
ATOM 693 C C . LYS A 1 85 ? 12.797 -1.621 6.684 1 87.56 85 LYS A C 1
ATOM 695 O O . LYS A 1 85 ? 12.531 -2.764 6.312 1 87.56 85 LYS A O 1
ATOM 700 N N . GLN A 1 86 ? 11.828 -0.736 6.891 1 87 86 GLN A N 1
ATOM 701 C CA . GLN A 1 86 ? 10.406 -1.03 6.727 1 87 86 GLN A CA 1
ATOM 702 C C . GLN A 1 86 ? 10.078 -1.377 5.277 1 87 86 GLN A C 1
ATOM 704 O O . GLN A 1 86 ? 9.312 -2.307 5.016 1 87 86 GLN A O 1
ATOM 709 N N . SER A 1 87 ? 10.68 -0.56 4.379 1 88.88 87 SER A N 1
ATOM 710 C CA . SER A 1 87 ? 10.422 -0.826 2.969 1 88.88 87 SER A CA 1
ATOM 711 C C . SER A 1 87 ? 10.891 -2.221 2.574 1 88.88 87 SER A C 1
ATOM 713 O O . SER A 1 87 ? 10.211 -2.926 1.828 1 88.88 87 SER A O 1
ATOM 715 N N . ARG A 1 88 ? 12.016 -2.65 3.121 1 83.62 88 ARG A N 1
ATOM 716 C CA . ARG A 1 88 ? 12.547 -3.984 2.842 1 83.62 88 ARG A CA 1
ATOM 717 C C . ARG A 1 88 ? 11.609 -5.062 3.381 1 83.62 88 ARG A C 1
ATOM 719 O O . ARG A 1 88 ? 11.422 -6.102 2.742 1 83.62 88 ARG A O 1
ATOM 726 N N . MET A 1 89 ? 11.008 -4.738 4.477 1 79.38 89 MET A N 1
ATOM 727 C CA . MET A 1 89 ? 10.078 -5.68 5.09 1 79.38 89 MET A CA 1
ATOM 728 C C . MET A 1 89 ? 8.836 -5.855 4.23 1 79.38 89 MET A C 1
ATOM 730 O O . MET A 1 89 ? 8.219 -6.926 4.227 1 79.38 89 MET A O 1
ATOM 734 N N . PHE A 1 90 ? 8.562 -4.848 3.49 1 81.38 90 PHE A N 1
ATOM 735 C CA . PHE A 1 90 ? 7.414 -4.918 2.594 1 81.38 90 PHE A CA 1
ATOM 736 C C . PHE A 1 90 ? 7.836 -5.402 1.211 1 81.38 90 PHE A C 1
ATOM 738 O O . PHE A 1 90 ? 7.027 -5.422 0.281 1 81.38 90 PHE A O 1
ATOM 745 N N . GLY A 1 91 ? 9.203 -5.699 1.101 1 80.44 91 GLY A N 1
ATOM 746 C CA . GLY A 1 91 ? 9.68 -6.371 -0.095 1 80.44 91 GLY A CA 1
ATOM 747 C C . GLY A 1 91 ? 10.094 -5.41 -1.195 1 80.44 91 GLY A C 1
ATOM 748 O O . GLY A 1 91 ? 10.148 -5.789 -2.367 1 80.44 91 GLY A O 1
ATOM 749 N N . PHE A 1 92 ? 10.18 -4.109 -0.818 1 83.69 92 PHE A N 1
ATOM 750 C CA . PHE A 1 92 ? 10.609 -3.18 -1.856 1 83.69 92 PHE A CA 1
ATOM 751 C C . PHE A 1 92 ? 11.664 -2.217 -1.32 1 83.69 92 PHE A C 1
ATOM 753 O O . PHE A 1 92 ? 11.953 -2.211 -0.122 1 83.69 92 PHE A O 1
ATOM 760 N N . GLN A 1 93 ? 12.352 -1.645 -2.207 1 85.81 93 GLN A N 1
ATOM 761 C CA . GLN A 1 93 ? 13.352 -0.64 -1.861 1 85.81 93 GLN A CA 1
ATOM 762 C C . GLN A 1 93 ? 12.859 0.766 -2.193 1 85.81 93 GLN A C 1
ATOM 764 O O . GLN A 1 93 ? 12.172 0.966 -3.197 1 85.81 93 GLN A O 1
ATOM 769 N N . LEU A 1 94 ? 13.266 1.652 -1.34 1 88.94 94 LEU A N 1
ATOM 770 C CA . LEU A 1 94 ? 12.922 3.047 -1.602 1 88.94 94 LEU A CA 1
ATOM 771 C C . LEU A 1 94 ? 13.68 3.57 -2.818 1 88.94 94 LEU A C 1
ATOM 773 O O . LEU A 1 94 ? 14.859 3.27 -2.998 1 88.94 94 LEU A O 1
ATOM 777 N N . ASN A 1 95 ? 13 4.289 -3.662 1 84.88 95 ASN A N 1
ATOM 778 C CA . ASN A 1 95 ? 13.625 4.879 -4.844 1 84.88 95 ASN A CA 1
ATOM 779 C C . ASN A 1 95 ? 14.594 5.996 -4.469 1 84.88 95 ASN A C 1
ATOM 781 O O . ASN A 1 95 ? 15.547 6.262 -5.195 1 84.88 95 ASN A O 1
ATOM 785 N N . GLU A 1 96 ? 14.258 6.711 -3.422 1 91.25 96 GLU A N 1
ATOM 786 C CA . GLU A 1 96 ? 15.055 7.812 -2.891 1 91.25 96 GLU A CA 1
ATOM 787 C C . GLU A 1 96 ? 15.242 7.684 -1.382 1 91.25 96 GLU A C 1
ATOM 789 O O . GLU A 1 96 ? 14.32 7.27 -0.672 1 91.25 96 GLU A O 1
ATOM 794 N N . ALA A 1 97 ? 16.406 8.078 -0.961 1 93.06 97 ALA A N 1
ATOM 795 C CA . ALA A 1 97 ? 16.656 8.055 0.478 1 93.06 97 ALA A CA 1
ATOM 796 C C . ALA A 1 97 ? 15.703 8.992 1.213 1 93.06 97 ALA A C 1
ATOM 798 O O . ALA A 1 97 ? 15.391 10.086 0.726 1 93.06 97 ALA A O 1
ATOM 799 N N . PRO A 1 98 ? 15.25 8.516 2.381 1 95.19 98 PRO A N 1
ATOM 800 C CA . PRO A 1 98 ? 14.445 9.445 3.176 1 95.19 98 PRO A CA 1
ATOM 801 C C . PRO A 1 98 ? 15.188 10.734 3.51 1 95.19 98 PRO A C 1
ATOM 803 O O . PRO A 1 98 ? 16.422 10.734 3.607 1 95.19 98 PRO A O 1
ATOM 806 N N . VAL A 1 99 ? 14.5 11.805 3.641 1 97.31 99 VAL A N 1
ATOM 807 C CA . VAL A 1 99 ? 15.086 13.109 3.93 1 97.31 99 VAL A CA 1
ATOM 808 C C . VAL A 1 99 ? 14.625 13.594 5.301 1 97.31 99 VAL A C 1
ATOM 810 O O . VAL A 1 99 ? 13.547 13.219 5.77 1 97.31 99 VAL A O 1
ATOM 813 N N . PRO A 1 100 ? 15.414 14.398 5.934 1 96.94 100 PRO A N 1
ATOM 814 C CA . PRO A 1 100 ? 15.047 14.891 7.266 1 96.94 100 PRO A CA 1
ATOM 815 C C . PRO A 1 100 ? 13.891 15.883 7.23 1 96.94 100 PRO A C 1
ATOM 817 O O . PRO A 1 100 ? 13.594 16.453 6.184 1 96.94 100 PRO A O 1
ATOM 820 N N . LEU A 1 101 ? 13.312 16.031 8.391 1 98.44 101 LEU A N 1
ATOM 821 C CA . LEU A 1 101 ? 12.305 17.078 8.555 1 98.44 101 LEU A CA 1
ATOM 822 C C . LEU A 1 101 ? 12.945 18.453 8.531 1 98.44 101 LEU A C 1
ATOM 824 O O . LEU A 1 101 ? 14.078 18.625 8.977 1 98.44 101 LEU A O 1
ATOM 828 N N . GLY A 1 102 ? 12.172 19.359 8.016 1 98.5 102 GLY A N 1
ATOM 829 C CA . GLY A 1 102 ? 12.656 20.734 8 1 98.5 102 GLY A CA 1
ATOM 830 C C . GLY A 1 102 ? 12.219 21.531 9.219 1 98.5 102 GLY A C 1
ATOM 831 O O . GLY A 1 102 ? 12.836 22.531 9.562 1 98.5 102 GLY A O 1
ATOM 832 N N . LYS A 1 103 ? 11.125 21.156 9.781 1 98.5 103 LYS A N 1
ATOM 833 C CA . LYS A 1 103 ? 10.523 21.875 10.898 1 98.5 103 LYS A CA 1
ATOM 834 C C . LYS A 1 103 ? 9.656 20.938 11.742 1 98.5 103 LYS A C 1
ATOM 836 O O . LYS A 1 103 ? 8.953 20.078 11.203 1 98.5 103 LYS A O 1
ATOM 841 N N . TYR A 1 104 ? 9.781 21.094 13.062 1 98.81 104 TYR A N 1
ATOM 842 C CA . TYR A 1 104 ? 8.906 20.359 13.969 1 98.81 104 TYR A CA 1
ATOM 843 C C . TYR A 1 104 ? 7.621 21.125 14.234 1 98.81 104 TYR A C 1
ATOM 845 O O . TYR A 1 104 ? 7.645 22.328 14.461 1 98.81 104 TYR A O 1
ATOM 853 N N . LEU A 1 105 ? 6.539 20.438 14.164 1 98.88 105 LEU A N 1
ATOM 854 C CA . LEU A 1 105 ? 5.23 21 14.484 1 98.88 105 LEU A CA 1
ATOM 855 C C . LEU A 1 105 ? 4.723 20.453 15.82 1 98.88 105 LEU A C 1
ATOM 857 O O . LEU A 1 105 ? 5.004 19.312 16.188 1 98.88 105 LEU A O 1
ATOM 861 N N . HIS A 1 106 ? 3.975 21.297 16.5 1 98.75 106 HIS A N 1
ATOM 862 C CA . HIS A 1 106 ? 3.432 20.969 17.812 1 98.75 106 HIS A CA 1
ATOM 863 C C . HIS A 1 106 ? 1.927 21.219 17.875 1 98.75 106 HIS A C 1
ATOM 865 O O . HIS A 1 106 ? 1.368 21.859 16.969 1 98.75 106 HIS A O 1
ATOM 871 N N . ASP A 1 107 ? 1.403 20.625 18.906 1 98.88 107 ASP A N 1
ATOM 872 C CA . ASP A 1 107 ? -0.014 20.844 19.156 1 98.88 107 ASP A CA 1
ATOM 873 C C . ASP A 1 107 ? -0.324 22.344 19.234 1 98.88 107 ASP A C 1
ATOM 875 O O . ASP A 1 107 ? 0.348 23.094 19.953 1 98.88 107 ASP A O 1
ATOM 879 N N . GLY A 1 108 ? -1.255 22.734 18.469 1 98.69 108 GLY A N 1
ATOM 880 C CA . GLY A 1 108 ? -1.708 24.109 18.547 1 98.69 108 GLY A CA 1
ATOM 881 C C . GLY A 1 108 ? -0.998 25.031 17.578 1 98.69 108 GLY A C 1
ATOM 882 O O . GLY A 1 108 ? -1.387 26.188 17.406 1 98.69 108 GLY A O 1
ATOM 883 N N . ASP A 1 109 ? 0.047 24.578 16.875 1 98.88 109 ASP A N 1
ATOM 884 C CA . ASP A 1 109 ? 0.736 25.391 15.883 1 98.88 109 ASP A CA 1
ATOM 885 C C . ASP A 1 109 ? -0.221 25.859 14.789 1 98.88 109 ASP A C 1
ATOM 887 O O . ASP A 1 109 ? -1.077 25.094 14.344 1 98.88 109 ASP A O 1
ATOM 891 N N . ILE A 1 110 ? -0.039 27.078 14.422 1 98.81 110 ILE A N 1
ATOM 892 C CA . ILE A 1 110 ? -0.805 27.641 13.32 1 98.81 110 ILE A CA 1
ATOM 893 C C . ILE A 1 110 ? 0.07 27.719 12.07 1 98.81 110 ILE A C 1
ATOM 895 O O . ILE A 1 110 ? 1.155 28.297 12.094 1 98.81 110 ILE A O 1
ATOM 899 N N . ILE A 1 111 ? -0.342 27.078 10.984 1 98.75 111 ILE A N 1
ATOM 900 C CA . ILE A 1 111 ? 0.333 27.094 9.688 1 98.75 111 ILE A CA 1
ATOM 901 C C . ILE A 1 111 ? -0.411 28.016 8.727 1 98.75 111 ILE A C 1
ATOM 903 O O . ILE A 1 111 ? -1.579 27.781 8.406 1 98.75 111 ILE A O 1
ATOM 907 N N . THR A 1 112 ? 0.286 29 8.25 1 98.75 112 THR A N 1
ATOM 908 C CA . THR A 1 112 ? -0.363 30 7.418 1 98.75 112 THR A CA 1
ATOM 909 C C . THR A 1 112 ? 0.135 29.906 5.977 1 98.75 112 THR A C 1
ATOM 911 O O . THR A 1 112 ? 1.33 29.734 5.738 1 98.75 112 THR A O 1
ATOM 914 N N . PHE A 1 113 ? -0.729 30.031 5 1 98.62 113 PHE A N 1
ATOM 915 C CA . PHE A 1 113 ? -0.446 30.172 3.578 1 98.62 113 PHE A CA 1
ATOM 916 C C . PHE A 1 113 ? -1.514 31.031 2.902 1 98.62 113 PHE A C 1
ATOM 918 O O . PHE A 1 113 ? -2.709 30.75 3.027 1 98.62 113 PHE A O 1
ATOM 925 N N . GLY A 1 114 ? -1.125 32.062 2.207 1 98.44 114 GLY A N 1
ATOM 926 C CA . GLY A 1 114 ? -2.096 33.031 1.717 1 98.44 114 GLY A CA 1
ATOM 927 C C . GLY A 1 114 ? -2.984 33.594 2.811 1 98.44 114 GLY A C 1
ATOM 928 O O . GLY A 1 114 ? -2.492 34.094 3.826 1 98.44 114 GLY A O 1
ATOM 929 N N . ASN A 1 115 ? -4.258 33.438 2.641 1 98.44 115 ASN A N 1
ATOM 930 C CA . ASN A 1 115 ? -5.23 33.938 3.617 1 98.44 115 ASN A CA 1
ATOM 931 C C . ASN A 1 115 ? -5.852 32.781 4.41 1 98.44 115 ASN A C 1
ATOM 933 O O . ASN A 1 115 ? -6.898 32.969 5.039 1 98.44 115 ASN A O 1
ATOM 937 N N . THR A 1 116 ? -5.203 31.641 4.34 1 98.25 116 THR A N 1
ATOM 938 C CA . THR A 1 116 ? -5.723 30.453 4.996 1 98.25 116 THR A CA 1
ATOM 939 C C . THR A 1 116 ? -4.809 30.016 6.137 1 98.25 116 THR A C 1
ATOM 941 O O . THR A 1 116 ? -3.594 30.219 6.078 1 98.25 116 THR A O 1
ATOM 944 N N . THR A 1 117 ? -5.406 29.516 7.172 1 98.62 117 THR A N 1
ATOM 945 C CA . THR A 1 117 ? -4.641 28.953 8.281 1 98.62 117 THR A CA 1
ATOM 946 C C . THR A 1 117 ? -5.098 27.547 8.609 1 98.62 117 THR A C 1
ATOM 948 O O . THR A 1 117 ? -6.281 27.219 8.477 1 98.62 117 THR A O 1
ATOM 951 N N . LEU A 1 118 ? -4.184 26.734 8.969 1 98.88 118 LEU A N 1
ATOM 952 C CA . LEU A 1 118 ? -4.426 25.422 9.555 1 98.88 118 LEU A CA 1
ATOM 953 C C . LEU A 1 118 ? -3.926 25.359 10.992 1 98.88 118 LEU A C 1
ATOM 955 O O . LEU A 1 118 ? -2.869 25.922 11.305 1 98.88 118 LEU A O 1
ATOM 959 N N . GLU A 1 119 ? -4.668 24.781 11.789 1 98.94 119 GLU A N 1
ATOM 960 C CA . GLU A 1 119 ? -4.215 24.469 13.141 1 98.94 119 GLU A CA 1
ATOM 961 C C . GLU A 1 119 ? -3.775 23 13.25 1 98.94 119 GLU A C 1
ATOM 963 O O . GLU A 1 119 ? -4.504 22.094 12.836 1 98.94 119 GLU A O 1
ATOM 968 N N . ALA A 1 120 ? -2.561 22.828 13.758 1 98.94 120 ALA A N 1
ATOM 969 C CA . ALA A 1 120 ? -2.104 21.469 14.039 1 98.94 120 ALA A CA 1
ATOM 970 C C . ALA A 1 120 ? -2.678 20.953 15.359 1 98.94 120 ALA A C 1
ATOM 972 O O . ALA A 1 120 ? -2.531 21.609 16.391 1 98.94 120 ALA A O 1
ATOM 973 N N . ILE A 1 121 ? -3.34 19.844 15.32 1 98.94 121 ILE A N 1
ATOM 974 C CA . ILE A 1 121 ? -3.861 19.172 16.516 1 98.94 121 ILE A CA 1
ATOM 975 C C . ILE A 1 121 ? -3.133 17.844 16.719 1 98.94 121 ILE A C 1
ATOM 977 O O . ILE A 1 121 ? -3.176 16.969 15.867 1 98.94 121 ILE A O 1
ATOM 981 N N . HIS A 1 122 ? -2.424 17.766 17.797 1 98.88 122 HIS A N 1
ATOM 982 C CA . HIS A 1 122 ? -1.708 16.547 18.125 1 98.88 122 HIS A CA 1
ATOM 983 C C . HIS A 1 122 ? -2.662 15.461 18.609 1 98.88 122 HIS A C 1
ATOM 985 O O . HIS A 1 122 ? -3.361 15.648 19.609 1 98.88 122 HIS A O 1
ATOM 991 N N . VAL A 1 123 ? -2.736 14.344 17.891 1 98.75 123 VAL A N 1
ATOM 992 C CA . VAL A 1 123 ? -3.615 13.227 18.219 1 98.75 123 VAL A CA 1
ATOM 993 C C . VAL A 1 123 ? -2.818 11.922 18.203 1 98.75 123 VAL A C 1
ATOM 995 O O . VAL A 1 123 ? -3.002 11.086 17.312 1 98.75 123 VAL A O 1
ATOM 998 N N . PRO A 1 124 ? -1.97 11.688 19.234 1 98.5 124 PRO A N 1
ATOM 999 C CA . PRO A 1 124 ? -1.165 10.461 19.266 1 98.5 124 PRO A CA 1
ATOM 1000 C C . PRO A 1 124 ? -2.014 9.203 19.438 1 98.5 124 PRO A C 1
ATOM 1002 O O . PRO A 1 124 ? -3.145 9.273 19.922 1 98.5 124 PRO A O 1
ATOM 1005 N N . GLY A 1 125 ? -1.554 8.039 19.094 1 98.06 125 GLY A N 1
ATOM 1006 C CA . GLY A 1 125 ? -2.199 6.742 19.172 1 98.06 125 GLY A CA 1
ATOM 1007 C C . GLY A 1 125 ? -1.891 5.848 17.984 1 98.06 125 GLY A C 1
ATOM 1008 O O . GLY A 1 125 ? -1.312 4.77 18.156 1 98.06 125 GLY A O 1
ATOM 1009 N N . HIS A 1 126 ? -2.26 6.355 16.781 1 97.38 126 HIS A N 1
ATOM 1010 C CA . HIS A 1 126 ? -1.836 5.668 15.562 1 97.38 126 HIS A CA 1
ATOM 1011 C C . HIS A 1 126 ? -0.316 5.66 15.438 1 97.38 126 HIS A C 1
ATOM 1013 O O . HIS A 1 126 ? 0.28 4.625 15.125 1 97.38 126 HIS A O 1
ATOM 1019 N N . SER A 1 127 ? 0.258 6.715 15.633 1 97.69 127 SER A N 1
ATOM 1020 C CA . SER A 1 127 ? 1.679 6.953 15.867 1 97.69 127 SER A CA 1
ATOM 1021 C C . SER A 1 127 ? 1.892 8.016 16.938 1 97.69 127 SER A C 1
ATOM 1023 O O . SER A 1 127 ? 0.994 8.812 17.219 1 97.69 127 SER A O 1
ATOM 1025 N N . PRO A 1 128 ? 3.033 8.062 17.531 1 98.38 128 PRO A N 1
ATOM 1026 C CA . PRO A 1 128 ? 3.25 9.047 18.594 1 98.38 128 PRO A CA 1
ATOM 1027 C C . PRO A 1 128 ? 3.166 10.484 18.094 1 98.38 128 PRO A C 1
ATOM 1029 O O . PRO A 1 128 ? 2.795 11.383 18.859 1 98.38 128 PRO A O 1
ATOM 1032 N N . GLY A 1 129 ? 3.459 10.742 16.859 1 98.75 129 GLY A N 1
ATOM 1033 C CA . GLY A 1 129 ? 3.539 12.094 16.344 1 98.75 129 GLY A CA 1
ATOM 1034 C C . GLY A 1 129 ? 2.359 12.477 15.469 1 98.75 129 GLY A C 1
ATOM 1035 O O . GLY A 1 129 ? 2.393 13.5 14.781 1 98.75 129 GLY A O 1
ATOM 1036 N N . SER A 1 130 ? 1.262 11.734 15.492 1 98.88 130 SER A N 1
ATOM 1037 C CA . SER A 1 130 ? 0.128 11.984 14.609 1 98.88 130 SER A CA 1
ATOM 1038 C C . SER A 1 130 ? -0.449 13.375 14.828 1 98.88 130 SER A C 1
ATOM 1040 O O . SER A 1 130 ? -0.797 13.742 15.953 1 98.88 130 SER A O 1
ATOM 1042 N N . LEU A 1 131 ? -0.518 14.086 13.742 1 98.94 131 LEU A N 1
ATOM 1043 C CA . LEU A 1 131 ? -1.139 15.406 13.727 1 98.94 131 LEU A CA 1
ATOM 1044 C C . LEU A 1 131 ? -2.363 15.414 12.812 1 98.94 131 LEU A C 1
ATOM 1046 O O . LEU A 1 131 ? -2.391 14.719 11.797 1 98.94 131 LEU A O 1
ATOM 1050 N N . VAL A 1 132 ? -3.324 16.172 13.18 1 98.94 132 VAL A N 1
ATOM 1051 C CA . VAL A 1 132 ? -4.469 16.547 12.352 1 98.94 132 VAL A CA 1
ATOM 1052 C C . VAL A 1 132 ? -4.402 18.031 12.008 1 98.94 132 VAL A C 1
ATOM 1054 O O . VAL A 1 132 ? -4.09 18.859 12.867 1 98.94 132 VAL A O 1
ATOM 1057 N N . TYR A 1 133 ? -4.586 18.375 10.758 1 98.94 133 TYR A N 1
ATOM 1058 C CA . TYR A 1 133 ? -4.613 19.766 10.344 1 98.94 133 TYR A CA 1
ATOM 1059 C C . TYR A 1 133 ? -6.047 20.25 10.156 1 98.94 133 TYR A C 1
ATOM 1061 O O . TYR A 1 133 ? -6.77 19.766 9.289 1 98.94 133 TYR A O 1
ATOM 1069 N N . TYR A 1 134 ? -6.434 21.188 11 1 98.94 134 TYR A N 1
ATOM 1070 C CA . TYR A 1 134 ? -7.805 21.672 11.062 1 98.94 134 TYR A CA 1
ATOM 1071 C C . TYR A 1 134 ? -7.926 23.047 10.438 1 98.94 134 TYR A C 1
ATOM 1073 O O . TYR A 1 134 ? -7.16 23.953 10.773 1 98.94 134 TYR A O 1
ATOM 1081 N N . CYS A 1 135 ? -8.773 23.172 9.5 1 98.75 135 CYS A N 1
ATOM 1082 C CA . CYS A 1 135 ? -9.133 24.453 8.898 1 98.75 135 CYS A CA 1
ATOM 1083 C C . CYS A 1 135 ? -10.461 24.953 9.445 1 98.75 135 CYS A C 1
ATOM 1085 O O . CYS A 1 135 ? -11.523 24.641 8.898 1 98.75 135 CYS A O 1
ATOM 1087 N N . ARG A 1 136 ? -10.375 25.781 10.391 1 97.75 136 ARG A N 1
ATOM 1088 C CA . ARG A 1 136 ? -11.578 26.281 11.047 1 97.75 136 ARG A CA 1
ATOM 1089 C C . ARG A 1 136 ? -12.453 27.062 10.062 1 97.75 136 ARG A C 1
ATOM 1091 O O . ARG A 1 136 ? -13.672 26.891 10.047 1 97.75 136 ARG A O 1
ATOM 1098 N N . ALA A 1 137 ? -11.836 27.859 9.227 1 97.5 137 ALA A N 1
ATOM 1099 C CA . ALA A 1 137 ? -12.562 28.75 8.312 1 97.5 137 ALA A CA 1
ATOM 1100 C C . ALA A 1 137 ? -13.43 27.953 7.352 1 97.5 137 ALA A C 1
ATOM 1102 O O . ALA A 1 137 ? -14.531 28.391 6.988 1 97.5 137 ALA A O 1
ATOM 1103 N N . ASP A 1 138 ? -12.992 26.75 6.949 1 97.75 138 ASP A N 1
ATOM 1104 C CA . ASP A 1 138 ? -13.727 25.953 5.973 1 97.75 138 ASP A CA 1
ATOM 1105 C C . ASP A 1 138 ? -14.359 24.719 6.633 1 97.75 138 ASP A C 1
ATOM 1107 O O . ASP A 1 138 ? -14.914 23.859 5.949 1 97.75 138 ASP A O 1
ATOM 1111 N N . ASN A 1 139 ? -14.266 24.641 7.898 1 98.06 139 ASN A N 1
ATOM 1112 C CA . ASN A 1 139 ? -14.859 23.562 8.688 1 98.06 139 ASN A CA 1
ATOM 1113 C C . ASN A 1 139 ? -14.469 22.188 8.141 1 98.06 139 ASN A C 1
ATOM 1115 O O . ASN A 1 139 ? -15.336 21.359 7.871 1 98.06 139 ASN A O 1
ATOM 1119 N N . CYS A 1 140 ? -13.172 21.969 7.953 1 98.81 140 CYS A N 1
ATOM 1120 C CA . CYS A 1 140 ? -12.68 20.672 7.52 1 98.81 140 CYS A CA 1
ATOM 1121 C C . CYS A 1 140 ? -11.328 20.359 8.156 1 98.81 140 CYS A C 1
ATOM 1123 O O . CYS A 1 140 ? -10.688 21.25 8.727 1 98.81 140 CYS A O 1
ATOM 1125 N N . MET A 1 141 ? -11 19.125 8.148 1 98.88 141 MET A N 1
ATOM 1126 C CA . MET A 1 141 ? -9.719 18.703 8.711 1 98.88 141 MET A CA 1
ATOM 1127 C C . MET A 1 141 ? -9.117 17.578 7.883 1 98.88 141 MET A C 1
ATOM 1129 O O . MET A 1 141 ? -9.828 16.891 7.145 1 98.88 141 MET A O 1
ATOM 1133 N N . PHE A 1 142 ? -7.82 17.453 7.953 1 98.94 142 PHE A N 1
ATOM 1134 C CA . PHE A 1 142 ? -7.031 16.391 7.363 1 98.94 142 PHE A CA 1
ATOM 1135 C C . PHE A 1 142 ? -6.461 15.477 8.445 1 98.94 142 PHE A C 1
ATOM 1137 O O . PHE A 1 142 ? -5.488 15.836 9.117 1 98.94 142 PHE A O 1
ATOM 1144 N N . SER A 1 143 ? -7.055 14.312 8.562 1 98.81 143 SER A N 1
ATOM 1145 C CA . SER A 1 143 ? -6.91 13.523 9.781 1 98.81 143 SER A CA 1
ATOM 1146 C C . SER A 1 143 ? -5.766 12.523 9.664 1 98.81 143 SER A C 1
ATOM 1148 O O . SER A 1 143 ? -5.426 11.836 10.625 1 98.81 143 SER A O 1
ATOM 1150 N N . GLY A 1 144 ? -5.094 12.516 8.398 1 98.12 144 GLY A N 1
ATOM 1151 C CA . GLY A 1 144 ? -4.152 11.422 8.242 1 98.12 144 GLY A CA 1
ATOM 1152 C C . GLY A 1 144 ? -4.754 10.07 8.586 1 98.12 144 GLY A C 1
ATOM 1153 O O . GLY A 1 144 ? -5.824 9.719 8.086 1 98.12 144 GLY A O 1
ATOM 1154 N N . ASP A 1 145 ? -4.012 9.328 9.469 1 97.12 145 ASP A N 1
ATOM 1155 C CA . ASP A 1 145 ? -4.461 7.977 9.773 1 97.12 145 ASP A CA 1
ATOM 1156 C C . ASP A 1 145 ? -5.059 7.895 11.172 1 97.12 145 ASP A C 1
ATOM 1158 O O . ASP A 1 145 ? -5.055 6.828 11.797 1 97.12 145 ASP A O 1
ATOM 1162 N N . VAL A 1 146 ? -5.594 9.008 11.633 1 98 146 VAL A N 1
ATOM 1163 C CA . VAL A 1 146 ? -6.203 9.023 12.961 1 98 146 VAL A CA 1
ATOM 1164 C C . VAL A 1 146 ? -7.664 8.586 12.867 1 98 146 VAL A C 1
ATOM 1166 O O . VAL A 1 146 ? -8.117 7.754 13.648 1 98 146 VAL A O 1
ATOM 1169 N N . LEU A 1 147 ? -8.375 9.148 11.93 1 97.94 147 LEU A N 1
ATOM 1170 C CA . LEU A 1 147 ? -9.812 8.938 11.789 1 97.94 147 LEU A CA 1
ATOM 1171 C C . LEU A 1 147 ? -10.188 8.727 10.328 1 97.94 147 LEU A C 1
ATOM 1173 O O . LEU A 1 147 ? -9.812 9.523 9.461 1 97.94 147 LEU A O 1
ATOM 1177 N N . PHE A 1 148 ? -10.875 7.598 10.07 1 97 148 PHE A N 1
ATOM 1178 C CA . PHE A 1 148 ? -11.375 7.242 8.75 1 97 148 PHE A CA 1
ATOM 1179 C C . PHE A 1 148 ? -12.898 7.176 8.742 1 97 148 PHE A C 1
ATOM 1181 O O . PHE A 1 148 ? -13.531 7.258 9.789 1 97 148 PHE A O 1
ATOM 1188 N N . GLN A 1 149 ? -13.492 7.105 7.527 1 95.56 149 GLN A N 1
ATOM 1189 C CA . GLN A 1 149 ? -14.914 6.812 7.426 1 95.56 149 GLN A CA 1
ATOM 1190 C C . GLN A 1 149 ? -15.234 5.434 7.996 1 95.56 149 GLN A C 1
ATOM 1192 O O . GLN A 1 149 ? -14.859 4.414 7.414 1 95.56 149 GLN A O 1
ATOM 1197 N N . GLY A 1 150 ? -15.891 5.445 9.125 1 94 150 GLY A N 1
ATOM 1198 C CA . GLY A 1 150 ? -16.344 4.211 9.75 1 94 150 GLY A CA 1
ATOM 1199 C C . GLY A 1 150 ? -15.219 3.439 10.422 1 94 150 GLY A C 1
ATOM 1200 O O . GLY A 1 150 ? -15.383 2.262 10.75 1 94 150 GLY A O 1
ATOM 1201 N N . SER A 1 151 ? -14.055 4.039 10.578 1 95 151 SER A N 1
ATOM 1202 C CA . SER A 1 151 ? -12.922 3.326 11.148 1 95 151 SER A CA 1
ATOM 1203 C C . SER A 1 151 ? -11.898 4.293 11.742 1 95 151 SER A C 1
ATOM 1205 O O . SER A 1 151 ? -12.125 5.508 11.758 1 95 151 SER A O 1
ATOM 1207 N N . ILE A 1 152 ? -10.875 3.77 12.367 1 95.88 152 ILE A N 1
ATOM 1208 C CA . ILE A 1 152 ? -9.75 4.543 12.883 1 95.88 152 ILE A CA 1
ATOM 1209 C C . ILE A 1 152 ? -8.438 3.883 12.461 1 95.88 152 ILE A C 1
ATOM 1211 O O . ILE A 1 152 ? -8.43 2.752 11.977 1 95.88 152 ILE A O 1
ATOM 1215 N N . GLY A 1 153 ? -7.34 4.617 12.641 1 94.94 153 GLY A N 1
ATOM 1216 C CA . GLY A 1 153 ? -6.043 4.066 12.273 1 94.94 153 GLY A CA 1
ATOM 1217 C C . GLY A 1 153 ? -5.637 2.881 13.125 1 94.94 153 GLY A C 1
ATOM 1218 O O . GLY A 1 153 ? -5.98 2.812 14.312 1 94.94 153 GLY A O 1
ATOM 1219 N N . ARG A 1 154 ? -4.934 1.923 12.508 1 90.5 154 ARG A N 1
ATOM 1220 C CA . ARG A 1 154 ? -4.312 0.869 13.305 1 90.5 154 ARG A CA 1
ATOM 1221 C C . ARG A 1 154 ? -3.342 1.454 14.328 1 90.5 154 ARG A C 1
ATOM 1223 O O . ARG A 1 154 ? -2.822 2.557 14.141 1 90.5 154 ARG A O 1
ATOM 1230 N N . ALA A 1 155 ? -3.139 0.717 15.367 1 91.62 155 ALA A N 1
ATOM 1231 C CA . ALA A 1 155 ? -2.25 1.21 16.422 1 91.62 155 ALA A CA 1
ATOM 1232 C C . ALA A 1 155 ? -1.352 0.095 16.938 1 91.62 155 ALA A C 1
ATOM 1234 O O . ALA A 1 155 ? -0.983 0.089 18.125 1 91.62 155 ALA A O 1
ATOM 1235 N N . ASP A 1 156 ? -1.086 -0.874 16.125 1 87.81 156 ASP A N 1
ATOM 1236 C CA . ASP A 1 156 ? -0.315 -2.033 16.562 1 87.81 156 ASP A CA 1
ATOM 1237 C C . ASP A 1 156 ? 1.124 -1.958 16.062 1 87.81 156 ASP A C 1
ATOM 1239 O O . ASP A 1 156 ? 1.922 -2.865 16.297 1 87.81 156 ASP A O 1
ATOM 1243 N N . LEU A 1 157 ? 1.521 -0.908 15.32 1 85.69 157 LEU A N 1
ATOM 1244 C CA . LEU A 1 157 ? 2.91 -0.687 14.938 1 85.69 157 LEU A CA 1
ATOM 1245 C C . LEU A 1 157 ? 3.691 -0.019 16.062 1 85.69 157 LEU A C 1
ATOM 1247 O O . LEU A 1 157 ? 3.107 0.403 17.062 1 85.69 157 LEU A O 1
ATOM 1251 N N . ALA A 1 158 ? 4.949 0.129 15.875 1 87.06 158 ALA A N 1
ATOM 1252 C CA . ALA A 1 158 ? 5.812 0.719 16.891 1 87.06 158 ALA A CA 1
ATOM 1253 C C . ALA A 1 158 ? 5.32 2.104 17.297 1 87.06 158 ALA A C 1
ATOM 1255 O O . ALA A 1 158 ? 5.051 2.949 16.438 1 87.06 158 ALA A O 1
ATOM 1256 N N . GLY A 1 159 ? 5.082 2.285 18.641 1 93 159 GLY A N 1
ATOM 1257 C CA . GLY A 1 159 ? 4.66 3.566 19.172 1 93 159 GLY A CA 1
ATOM 1258 C C . GLY A 1 159 ? 3.152 3.752 19.156 1 93 159 GLY A C 1
ATOM 1259 O O . GLY A 1 159 ? 2.639 4.75 19.672 1 93 159 GLY A O 1
ATOM 1260 N N . GLY A 1 160 ? 2.438 2.777 18.547 1 95.19 160 GLY A N 1
ATOM 1261 C CA . GLY A 1 160 ? 0.985 2.846 18.516 1 95.19 160 GLY A CA 1
ATOM 1262 C C . GLY A 1 160 ? 0.332 2.434 19.812 1 95.19 160 GLY A C 1
ATOM 1263 O O . GLY A 1 160 ? 0.921 1.691 20.609 1 95.19 160 GLY A O 1
ATOM 1264 N N . ASN A 1 161 ? -0.814 2.992 20.047 1 97.06 161 ASN A N 1
ATOM 1265 C CA . ASN A 1 161 ? -1.61 2.713 21.234 1 97.06 161 ASN A CA 1
ATOM 1266 C C . ASN A 1 161 ? -3.096 2.963 20.984 1 97.06 161 ASN A C 1
ATOM 1268 O O . ASN A 1 161 ? -3.531 4.113 20.906 1 97.06 161 ASN A O 1
ATOM 1272 N N . PHE A 1 162 ? -3.859 1.871 20.953 1 95.81 162 PHE A N 1
ATOM 1273 C CA . PHE A 1 162 ? -5.266 1.939 20.562 1 95.81 162 PHE A CA 1
ATOM 1274 C C . PHE A 1 162 ? -6.059 2.768 21.562 1 95.81 162 PHE A C 1
ATOM 1276 O O . PHE A 1 162 ? -6.883 3.598 21.188 1 95.81 162 PHE A O 1
ATOM 1283 N N . ASP A 1 163 ? -5.836 2.559 22.844 1 97 163 ASP A N 1
ATOM 1284 C CA . ASP A 1 163 ? -6.566 3.295 23.859 1 97 163 ASP A CA 1
ATOM 1285 C C . ASP A 1 163 ? -6.27 4.789 23.781 1 97 163 ASP A C 1
ATOM 1287 O O . ASP A 1 163 ? -7.18 5.617 23.875 1 97 163 ASP A O 1
ATOM 1291 N N . GLU A 1 164 ? -5.02 5.047 23.547 1 97.81 164 GLU A N 1
ATOM 1292 C CA . GLU A 1 164 ? -4.613 6.438 23.391 1 97.81 164 GLU A CA 1
ATOM 1293 C C . GLU A 1 164 ? -5.27 7.074 22.172 1 97.81 164 GLU A C 1
ATOM 1295 O O . GLU A 1 164 ? -5.727 8.219 22.219 1 97.81 164 GLU A O 1
ATOM 1300 N N . LEU A 1 165 ? -5.297 6.336 21.125 1 98.25 165 LEU A N 1
ATOM 1301 C CA . LEU A 1 165 ? -5.906 6.816 19.875 1 98.25 165 LEU A CA 1
ATOM 1302 C C . LEU A 1 165 ? -7.375 7.164 20.094 1 98.25 165 LEU A C 1
ATOM 1304 O O . LEU A 1 165 ? -7.812 8.266 19.766 1 98.25 165 LEU A O 1
ATOM 1308 N N . LYS A 1 166 ? -8.133 6.285 20.703 1 97.56 166 LYS A N 1
ATOM 1309 C CA . LYS A 1 166 ? -9.555 6.484 20.938 1 97.56 166 LYS A CA 1
ATOM 1310 C C . LYS A 1 166 ? -9.805 7.684 21.844 1 97.56 166 LYS A C 1
ATOM 1312 O O . LYS A 1 166 ? -10.695 8.5 21.594 1 97.56 166 LYS A O 1
ATOM 1317 N N . GLU A 1 167 ? -8.984 7.742 22.875 1 98.06 167 GLU A N 1
ATOM 1318 C CA . GLU A 1 167 ? -9.133 8.836 23.828 1 98.06 167 GLU A CA 1
ATOM 1319 C C . GLU A 1 167 ? -8.914 10.188 23.156 1 98.06 167 GLU A C 1
ATOM 1321 O O . GLU A 1 167 ? -9.68 11.133 23.375 1 98.06 167 GLU A O 1
ATOM 1326 N N . HIS A 1 168 ? -7.918 10.258 22.344 1 98.44 168 HIS A N 1
ATOM 1327 C CA . HIS A 1 168 ? -7.578 11.539 21.734 1 98.44 168 HIS A CA 1
ATOM 1328 C C . HIS A 1 168 ? -8.57 11.906 20.641 1 98.44 168 HIS A C 1
ATOM 1330 O O . HIS A 1 168 ? -8.852 13.086 20.422 1 98.44 168 HIS A O 1
ATOM 1336 N N . ILE A 1 169 ? -9.078 10.914 19.922 1 98.69 169 ILE A N 1
ATOM 1337 C CA . ILE A 1 169 ? -10.133 11.211 18.953 1 98.69 169 ILE A CA 1
ATOM 1338 C C . ILE A 1 169 ? -11.328 11.828 19.656 1 98.69 169 ILE A C 1
ATOM 1340 O O . ILE A 1 169 ? -11.859 12.852 19.219 1 98.69 169 ILE A O 1
ATOM 1344 N N . CYS A 1 170 ? -11.672 11.297 20.797 1 98.19 170 CYS A N 1
ATOM 1345 C CA . CYS A 1 170 ? -12.82 11.773 21.547 1 98.19 170 CYS A CA 1
ATOM 1346 C C . CYS A 1 170 ? -12.562 13.164 22.109 1 98.19 170 CYS A C 1
ATOM 1348 O O . CYS A 1 170 ? -13.406 14.055 22 1 98.19 170 CYS A O 1
ATOM 1350 N N . SER A 1 171 ? -11.398 13.352 22.641 1 98.38 171 SER A N 1
ATOM 1351 C CA . SER A 1 171 ? -11.148 14.57 23.406 1 98.38 171 SER A CA 1
ATOM 1352 C C . SER A 1 171 ? -10.719 15.711 22.5 1 98.38 171 SER A C 1
ATOM 1354 O O . SER A 1 171 ? -10.938 16.891 22.812 1 98.38 171 SER A O 1
ATOM 1356 N N . ARG A 1 172 ? -10.203 15.336 21.297 1 98.62 172 ARG A N 1
ATOM 1357 C CA . ARG A 1 172 ? -9.594 16.391 20.5 1 98.62 172 ARG A CA 1
ATOM 1358 C C . ARG A 1 172 ? -10.367 16.609 19.203 1 98.62 172 ARG A C 1
ATOM 1360 O O . ARG A 1 172 ? -10.367 17.719 18.656 1 98.62 172 ARG A O 1
ATOM 1367 N N . LEU A 1 173 ? -10.977 15.555 18.688 1 98.69 173 LEU A N 1
ATOM 1368 C CA . LEU A 1 173 ? -11.625 15.672 17.391 1 98.69 173 LEU A CA 1
ATOM 1369 C C . LEU A 1 173 ? -13.141 15.719 17.531 1 98.69 173 LEU A C 1
ATOM 1371 O O . LEU A 1 173 ? -13.805 16.578 16.938 1 98.69 173 LEU A O 1
ATOM 1375 N N . PHE A 1 174 ? -13.648 14.875 18.406 1 98.38 174 PHE A N 1
ATOM 1376 C CA . PHE A 1 174 ? -15.102 14.773 18.516 1 98.38 174 PHE A CA 1
ATOM 1377 C C . PHE A 1 174 ? -15.672 16 19.219 1 98.38 174 PHE A C 1
ATOM 1379 O O . PHE A 1 174 ? -16.891 16.172 19.281 1 98.38 174 PHE A O 1
ATOM 1386 N N . VAL A 1 175 ? -14.867 16.938 19.656 1 98.25 175 VAL A N 1
ATOM 1387 C CA . VAL A 1 175 ? -15.297 18.203 20.25 1 98.25 175 VAL A CA 1
ATOM 1388 C C . VAL A 1 175 ? -15.508 19.25 19.156 1 98.25 175 VAL A C 1
ATOM 1390 O O . VAL A 1 175 ? -16.078 20.312 19.391 1 98.25 175 VAL A O 1
ATOM 1393 N N . LEU A 1 176 ? -15 19 17.953 1 98.38 176 LEU A N 1
ATOM 1394 C CA . LEU A 1 176 ? -15.188 19.906 16.828 1 98.38 176 LEU A CA 1
ATOM 1395 C C . LEU A 1 176 ? -16.625 19.875 16.328 1 98.38 176 LEU A C 1
ATOM 1397 O O . LEU A 1 176 ? -17.391 18.969 16.672 1 98.38 176 LEU A O 1
ATOM 1401 N N . PRO A 1 177 ? -17.062 20.922 15.531 1 98.56 177 PRO A N 1
ATOM 1402 C CA . PRO A 1 177 ? -18.422 20.922 15.016 1 98.56 177 PRO A CA 1
ATOM 1403 C C . PRO A 1 177 ? -18.766 19.656 14.227 1 98.56 177 PRO A C 1
ATOM 1405 O O . PRO A 1 177 ? -17.922 19.156 13.477 1 98.56 177 PRO A O 1
ATOM 1408 N N . ASN A 1 178 ? -19.953 19.172 14.336 1 98.38 178 ASN A N 1
ATOM 1409 C CA . ASN A 1 178 ? -20.406 17.969 13.672 1 98.38 178 ASN A CA 1
ATOM 1410 C C . ASN A 1 178 ? -20.266 18.062 12.156 1 98.38 178 ASN A C 1
ATOM 1412 O O . ASN A 1 178 ? -20.047 17.047 11.484 1 98.38 178 ASN A O 1
ATOM 1416 N N . GLU A 1 179 ? -20.359 19.25 11.672 1 98.44 179 GLU A N 1
ATOM 1417 C CA . GLU A 1 179 ? -20.344 19.453 10.227 1 98.44 179 GLU A CA 1
ATOM 1418 C C . GLU A 1 179 ? -18.922 19.469 9.68 1 98.44 179 GLU A C 1
ATOM 1420 O O . GLU A 1 179 ? -18.719 19.516 8.461 1 98.44 179 GLU A O 1
ATOM 1425 N N . THR A 1 180 ? -17.938 19.359 10.625 1 98.81 180 THR A N 1
ATOM 1426 C CA . THR A 1 180 ? -16.547 19.359 10.164 1 98.81 180 THR A CA 1
ATOM 1427 C C . THR A 1 180 ? -16.281 18.172 9.242 1 98.81 180 THR A C 1
ATOM 1429 O O . THR A 1 180 ? -16.5 17.016 9.625 1 98.81 180 THR A O 1
ATOM 1432 N N . ILE A 1 181 ? -15.875 18.469 7.973 1 98.88 181 ILE A N 1
ATOM 1433 C CA . ILE A 1 181 ? -15.539 17.422 7.023 1 98.88 181 ILE A CA 1
ATOM 1434 C C . ILE A 1 181 ? -14.18 16.828 7.379 1 98.88 181 ILE A C 1
ATOM 1436 O O . ILE A 1 181 ? -13.234 17.547 7.707 1 98.88 181 ILE A O 1
ATOM 1440 N N . VAL A 1 182 ? -14.109 15.539 7.422 1 98.88 182 VAL A N 1
ATOM 1441 C CA . VAL A 1 182 ? -12.875 14.82 7.691 1 98.88 182 VAL A CA 1
ATOM 1442 C C . VAL A 1 182 ? -12.297 14.273 6.387 1 98.88 182 VAL A C 1
ATOM 1444 O O . VAL A 1 182 ? -12.906 13.422 5.734 1 98.88 182 VAL A O 1
ATOM 1447 N N . TYR A 1 183 ? -11.164 14.789 5.941 1 98.75 183 TYR A N 1
ATOM 1448 C CA . TYR A 1 183 ? -10.375 14.234 4.844 1 98.75 183 TYR A CA 1
ATOM 1449 C C . TYR A 1 183 ? -9.281 13.312 5.363 1 98.75 183 TYR A C 1
ATOM 1451 O O . TYR A 1 183 ? -8.234 13.781 5.82 1 98.75 183 TYR A O 1
ATOM 1459 N N . PRO A 1 184 ? -9.492 12 5.277 1 98.19 184 PRO A N 1
ATOM 1460 C CA . PRO A 1 184 ? -8.586 11.047 5.91 1 98.19 184 PRO A CA 1
ATOM 1461 C C . PRO A 1 184 ? -7.363 10.734 5.055 1 98.19 184 PRO A C 1
ATOM 1463 O O . PRO A 1 184 ? -7.285 11.172 3.902 1 98.19 184 PRO A O 1
ATOM 1466 N N . GLY A 1 185 ? -6.367 10.07 5.691 1 97.31 185 GLY A N 1
ATOM 1467 C CA . GLY A 1 185 ? -5.188 9.625 4.969 1 97.31 185 GLY A CA 1
ATOM 1468 C C . GLY A 1 185 ? -5.48 8.539 3.951 1 97.31 185 GLY A C 1
ATOM 1469 O O . GLY A 1 185 ? -4.711 8.344 3.008 1 97.31 185 GLY A O 1
ATOM 1470 N N . HIS A 1 186 ? -6.551 7.879 4.234 1 94.81 186 HIS A N 1
ATOM 1471 C CA . HIS A 1 186 ? -7.012 6.828 3.336 1 94.81 186 HIS A CA 1
ATOM 1472 C C . HIS A 1 186 ? -8.531 6.832 3.213 1 94.81 186 HIS A C 1
ATOM 1474 O O . HIS A 1 186 ? -9.234 7.121 4.184 1 94.81 186 HIS A O 1
ATOM 1480 N N . GLY A 1 187 ? -9.023 6.5 1.994 1 92.88 187 GLY A N 1
ATOM 1481 C CA . GLY A 1 187 ? -10.445 6.277 1.812 1 92.88 187 GLY A CA 1
ATOM 1482 C C . GLY A 1 187 ? -11.227 7.559 1.592 1 92.88 187 GLY A C 1
ATOM 1483 O O . GLY A 1 187 ? -10.656 8.594 1.247 1 92.88 187 GLY A O 1
ATOM 1484 N N . ALA A 1 188 ? -12.539 7.516 1.771 1 94 188 ALA A N 1
ATOM 1485 C CA . ALA A 1 188 ? -13.461 8.602 1.449 1 94 188 ALA A CA 1
ATOM 1486 C C . ALA A 1 188 ? -13.594 9.57 2.617 1 94 188 ALA A C 1
ATOM 1488 O O . ALA A 1 188 ? -13.352 9.203 3.77 1 94 188 ALA A O 1
ATOM 1489 N N . PRO A 1 189 ? -13.961 10.789 2.307 1 97.62 189 PRO A N 1
ATOM 1490 C CA . PRO A 1 189 ? -14.227 11.75 3.383 1 97.62 189 PRO A CA 1
ATOM 1491 C C . PRO A 1 189 ? -15.453 11.375 4.215 1 97.62 189 PRO A C 1
ATOM 1493 O O . PRO A 1 189 ? -16.266 10.539 3.793 1 97.62 189 PRO A O 1
ATOM 1496 N N . THR A 1 190 ? -15.555 11.922 5.367 1 97.94 190 THR A N 1
ATOM 1497 C CA . THR A 1 190 ? -16.672 11.805 6.293 1 97.94 190 THR A CA 1
ATOM 1498 C C . THR A 1 190 ? -16.859 13.094 7.094 1 97.94 190 THR A C 1
ATOM 1500 O O . THR A 1 190 ? -16.422 14.164 6.66 1 97.94 190 THR A O 1
ATOM 1503 N N . THR A 1 191 ? -17.594 13.047 8.164 1 98.75 191 THR A N 1
ATOM 1504 C CA . THR A 1 191 ? -17.75 14.195 9.047 1 98.75 191 THR A CA 1
ATOM 1505 C C . THR A 1 191 ? -17.609 13.781 10.508 1 98.75 191 THR A C 1
ATOM 1507 O O . THR A 1 191 ? -17.781 12.609 10.844 1 98.75 191 THR A O 1
ATOM 1510 N N . ILE A 1 192 ? -17.234 14.711 11.289 1 98.69 192 ILE A N 1
ATOM 1511 C CA . ILE A 1 192 ? -17.156 14.469 12.727 1 98.69 192 ILE A CA 1
ATOM 1512 C C . ILE A 1 192 ? -18.484 13.945 13.242 1 98.69 192 ILE A C 1
ATOM 1514 O O . ILE A 1 192 ? -18.531 12.984 14.008 1 98.69 192 ILE A O 1
ATOM 1518 N N . GLY A 1 193 ? -19.562 14.516 12.766 1 98.56 193 GLY A N 1
ATOM 1519 C CA . GLY A 1 193 ? -20.875 14.102 13.227 1 98.56 193 GLY A CA 1
ATOM 1520 C C . GLY A 1 193 ? -21.172 12.641 12.922 1 98.56 193 GLY A C 1
ATOM 1521 O O . GLY A 1 193 ? -21.656 11.906 13.789 1 98.56 193 GLY A O 1
ATOM 1522 N N . ILE A 1 194 ? -20.938 12.211 11.766 1 98.25 194 ILE A N 1
ATOM 1523 C CA . ILE A 1 194 ? -21.203 10.844 11.352 1 98.25 194 ILE A CA 1
ATOM 1524 C C . ILE A 1 194 ? -20.344 9.875 12.164 1 98.25 194 ILE A C 1
ATOM 1526 O O . ILE A 1 194 ? -20.844 8.875 12.68 1 98.25 194 ILE A O 1
ATOM 1530 N N . GLU A 1 195 ? -19.047 10.219 12.297 1 98.12 195 GLU A N 1
ATOM 1531 C CA . GLU A 1 195 ? -18.141 9.312 13 1 98.12 195 GLU A CA 1
ATOM 1532 C C . GLU A 1 195 ? -18.453 9.266 14.492 1 98.12 195 GLU A C 1
ATOM 1534 O O . GLU A 1 195 ? -18.391 8.203 15.117 1 98.12 195 GLU A O 1
ATOM 1539 N N . LYS A 1 196 ? -18.812 10.398 15.031 1 97.12 196 LYS A N 1
ATOM 1540 C CA . LYS A 1 196 ? -19.219 10.453 16.438 1 97.12 196 LYS A CA 1
ATOM 1541 C C . LYS A 1 196 ? -20.438 9.57 16.688 1 97.12 196 LYS A C 1
ATOM 1543 O O . LYS A 1 196 ? -20.516 8.898 17.719 1 97.12 196 LYS A O 1
ATOM 1548 N N . ALA A 1 197 ? -21.297 9.43 15.773 1 96.94 197 ALA A N 1
ATOM 1549 C CA . ALA A 1 197 ? -22.562 8.742 15.953 1 96.94 197 ALA A CA 1
ATOM 1550 C C . ALA A 1 197 ? -22.469 7.277 15.547 1 96.94 197 ALA A C 1
ATOM 1552 O O . ALA A 1 197 ? -23.109 6.414 16.156 1 96.94 197 ALA A O 1
ATOM 1553 N N . GLU A 1 198 ? -21.625 6.98 14.531 1 96.31 198 GLU A N 1
ATOM 1554 C CA . GLU A 1 198 ? -21.828 5.695 13.875 1 96.31 198 GLU A CA 1
ATOM 1555 C C . GLU A 1 198 ? -20.531 4.883 13.836 1 96.31 198 GLU A C 1
ATOM 1557 O O . GLU A 1 198 ? -20.562 3.686 13.539 1 96.31 198 GLU A O 1
ATOM 1562 N N . ASN A 1 199 ? -19.422 5.523 14.164 1 95.94 199 ASN A N 1
ATOM 1563 C CA . ASN A 1 199 ? -18.156 4.789 14.07 1 95.94 199 ASN A CA 1
ATOM 1564 C C . ASN A 1 199 ? -18.125 3.621 15.055 1 95.94 199 ASN A C 1
ATOM 1566 O O . ASN A 1 199 ? -18.281 3.814 16.266 1 95.94 199 ASN A O 1
ATOM 1570 N N . PRO A 1 200 ? -17.938 2.395 14.617 1 93.56 200 PRO A N 1
ATOM 1571 C CA . PRO A 1 200 ? -18.062 1.202 15.461 1 93.56 200 PRO A CA 1
ATOM 1572 C C . PRO A 1 200 ? -17.031 1.151 16.578 1 93.56 200 PRO A C 1
ATOM 1574 O O . PRO A 1 200 ? -17.188 0.402 17.547 1 93.56 200 PRO A O 1
ATOM 1577 N N . PHE A 1 201 ? -15.977 1.915 16.5 1 94 201 PHE A N 1
ATOM 1578 C CA . PHE A 1 201 ? -14.922 1.88 17.5 1 94 201 PHE A CA 1
ATOM 1579 C C . PHE A 1 201 ? -15.32 2.695 18.734 1 94 201 PHE A C 1
ATOM 1581 O O . PHE A 1 201 ? -14.648 2.637 19.766 1 94 201 PHE A O 1
ATOM 1588 N N . PHE A 1 202 ? -16.359 3.465 18.562 1 93 202 PHE A N 1
ATOM 1589 C CA . PHE A 1 202 ? -16.75 4.332 19.672 1 93 202 PHE A CA 1
ATOM 1590 C C . PHE A 1 202 ? -18.156 3.971 20.172 1 93 202 PHE A C 1
ATOM 1592 O O . PHE A 1 202 ? -18.734 4.699 20.984 1 93 202 PHE A O 1
ATOM 1599 N N . ARG A 1 203 ? -18.812 2.83 19.766 1 81.38 203 ARG A N 1
ATOM 1600 C CA . ARG A 1 203 ? -20.094 2.348 20.25 1 81.38 203 ARG A CA 1
ATOM 1601 C C . ARG A 1 203 ? -19.906 1.291 21.344 1 81.38 203 ARG A C 1
ATOM 1603 O O . ARG A 1 203 ? -18.859 0.634 21.391 1 81.38 203 ARG A O 1
ATOM 1610 N N . MET B 1 1 ? 1.35 4.656 -1.882 1 58.56 1 MET B N 1
ATOM 1611 C CA . MET B 1 1 ? 0.805 3.334 -2.17 1 58.56 1 MET B CA 1
ATOM 1612 C C . MET B 1 1 ? 1.889 2.266 -2.07 1 58.56 1 MET B C 1
ATOM 1614 O O . MET B 1 1 ? 3.053 2.527 -2.383 1 58.56 1 MET B O 1
ATOM 1618 N N . PHE B 1 2 ? 1.56 1.2 -1.371 1 77.38 2 PHE B N 1
ATOM 1619 C CA . PHE B 1 2 ? 2.498 0.085 -1.387 1 77.38 2 PHE B CA 1
ATOM 1620 C C . PHE B 1 2 ? 2.461 -0.635 -2.729 1 77.38 2 PHE B C 1
ATOM 1622 O O . PHE B 1 2 ? 1.411 -1.129 -3.146 1 77.38 2 PHE B O 1
ATOM 1629 N N . PRO B 1 3 ? 3.564 -0.534 -3.449 1 85.06 3 PRO B N 1
ATOM 1630 C CA . PRO B 1 3 ? 3.615 -1.146 -4.781 1 85.06 3 PRO B CA 1
ATOM 1631 C C . PRO B 1 3 ? 3.473 -2.666 -4.734 1 85.06 3 PRO B C 1
ATOM 1633 O O . PRO B 1 3 ? 3.982 -3.311 -3.814 1 85.06 3 PRO B O 1
ATOM 1636 N N . VAL B 1 4 ? 2.721 -3.254 -5.609 1 92.19 4 VAL B N 1
ATOM 1637 C CA . VAL B 1 4 ? 2.566 -4.695 -5.789 1 92.19 4 VAL B CA 1
ATOM 1638 C C . VAL B 1 4 ? 2.838 -5.066 -7.246 1 92.19 4 VAL B C 1
ATOM 1640 O O . VAL B 1 4 ? 2.473 -4.324 -8.164 1 92.19 4 VAL B O 1
ATOM 1643 N N . ASN B 1 5 ? 3.486 -6.168 -7.48 1 96.06 5 ASN B N 1
ATOM 1644 C CA . ASN B 1 5 ? 3.76 -6.633 -8.836 1 96.06 5 ASN B CA 1
ATOM 1645 C C . ASN B 1 5 ? 2.641 -7.527 -9.359 1 96.06 5 ASN B C 1
ATOM 1647 O O . ASN B 1 5 ? 2.217 -8.461 -8.68 1 96.06 5 ASN B O 1
ATOM 1651 N N . CYS B 1 6 ? 2.098 -7.172 -10.445 1 97.69 6 CYS B N 1
ATOM 1652 C CA . CYS B 1 6 ? 1.22 -8.016 -11.25 1 97.69 6 CYS B CA 1
ATOM 1653 C C . CYS B 1 6 ? 1.947 -8.531 -12.484 1 97.69 6 CYS B C 1
ATOM 1655 O O . CYS B 1 6 ? 2.639 -7.777 -13.172 1 97.69 6 CYS B O 1
ATOM 1657 N N . TYR B 1 7 ? 1.818 -9.859 -12.781 1 98.69 7 TYR B N 1
ATOM 1658 C CA . TYR B 1 7 ? 2.531 -10.438 -13.922 1 98.69 7 TYR B CA 1
ATOM 1659 C C . TYR B 1 7 ? 1.557 -10.961 -14.969 1 98.69 7 TYR B C 1
ATOM 1661 O O . TYR B 1 7 ? 0.54 -11.57 -14.625 1 98.69 7 TYR B O 1
ATOM 1669 N N . VAL B 1 8 ? 1.822 -10.656 -16.188 1 98.88 8 VAL B N 1
ATOM 1670 C CA . VAL B 1 8 ? 1.177 -11.289 -17.328 1 98.88 8 VAL B CA 1
ATOM 1671 C C . VAL B 1 8 ? 2.191 -12.133 -18.094 1 98.88 8 VAL B C 1
ATOM 1673 O O . VAL B 1 8 ? 3.213 -11.617 -18.562 1 98.88 8 VAL B O 1
ATOM 1676 N N . LEU B 1 9 ? 1.914 -13.43 -18.062 1 98.75 9 LEU B N 1
ATOM 1677 C CA . LEU B 1 9 ? 2.783 -14.359 -18.766 1 98.75 9 LEU B CA 1
ATOM 1678 C C . LEU B 1 9 ? 2.102 -14.875 -20.031 1 98.75 9 LEU B C 1
ATOM 1680 O O . LEU B 1 9 ? 0.921 -15.227 -20 1 98.75 9 LEU B O 1
ATOM 1684 N N . TRP B 1 10 ? 2.795 -14.867 -21.141 1 98.69 10 TRP B N 1
ATOM 1685 C CA . TRP B 1 10 ? 2.26 -15.445 -22.375 1 98.69 10 TRP B CA 1
ATOM 1686 C C . TRP B 1 10 ? 3.375 -16.047 -23.219 1 98.69 10 TRP B C 1
ATOM 1688 O O . TRP B 1 10 ? 4.559 -15.812 -22.953 1 98.69 10 TRP B O 1
ATOM 1698 N N . ASP B 1 11 ? 3.004 -16.938 -24.062 1 98.12 11 ASP B N 1
ATOM 1699 C CA . ASP B 1 11 ? 3.984 -17.484 -24.984 1 98.12 11 ASP B CA 1
ATOM 1700 C C . ASP B 1 11 ? 3.547 -17.266 -26.438 1 98.12 11 ASP B C 1
ATOM 1702 O O . ASP B 1 11 ? 2.729 -16.391 -26.719 1 98.12 11 ASP B O 1
ATOM 1706 N N . GLU B 1 12 ? 4.082 -17.875 -27.375 1 98 12 GLU B N 1
ATOM 1707 C CA . GLU B 1 12 ? 3.898 -17.609 -28.797 1 98 12 GLU B CA 1
ATOM 1708 C C . GLU B 1 12 ? 2.473 -17.938 -29.25 1 98 12 GLU B C 1
ATOM 1710 O O . GLU B 1 12 ? 2.033 -17.484 -30.312 1 98 12 GLU B O 1
ATOM 1715 N N . THR B 1 13 ? 1.693 -18.656 -28.453 1 98.44 13 THR B N 1
ATOM 1716 C CA . THR B 1 13 ? 0.32 -19.016 -28.797 1 98.44 13 THR B CA 1
ATOM 1717 C C . THR B 1 13 ? -0.639 -17.891 -28.406 1 98.44 13 THR B C 1
ATOM 1719 O O . THR B 1 13 ? -1.83 -17.953 -28.719 1 98.44 13 THR B O 1
ATOM 1722 N N . ASN B 1 14 ? -0.208 -16.953 -27.656 1 98.56 14 ASN B N 1
ATOM 1723 C CA . ASN B 1 14 ? -0.966 -15.836 -27.109 1 98.56 14 ASN B CA 1
ATOM 1724 C C . ASN B 1 14 ? -1.859 -16.281 -25.953 1 98.56 14 ASN B C 1
ATOM 1726 O O . ASN B 1 14 ? -2.658 -15.484 -25.453 1 98.56 14 ASN B O 1
ATOM 1730 N N . GLU B 1 15 ? -1.72 -17.547 -25.562 1 98.81 15 GLU B N 1
ATOM 1731 C CA . GLU B 1 15 ? -2.33 -17.938 -24.297 1 98.81 15 GLU B CA 1
ATOM 1732 C C . GLU B 1 15 ? -1.537 -17.406 -23.109 1 98.81 15 GLU B C 1
ATOM 1734 O O . GLU B 1 15 ? -0.307 -17.344 -23.156 1 98.81 15 GLU B O 1
ATOM 1739 N N . ALA B 1 16 ? -2.252 -16.969 -22.094 1 98.81 16 ALA B N 1
ATOM 1740 C CA . ALA B 1 16 ? -1.583 -16.203 -21.047 1 98.81 16 ALA B CA 1
ATOM 1741 C C . ALA B 1 16 ? -2.17 -16.531 -19.672 1 98.81 16 ALA B C 1
ATOM 1743 O O . ALA B 1 16 ? -3.225 -17.156 -19.578 1 98.81 16 ALA B O 1
ATOM 1744 N N . VAL B 1 17 ? -1.454 -16.156 -18.688 1 98.81 17 VAL B N 1
ATOM 1745 C CA . VAL B 1 17 ? -1.914 -16.172 -17.312 1 98.81 17 VAL B CA 1
ATOM 1746 C C . VAL B 1 17 ? -1.638 -14.82 -16.656 1 98.81 17 VAL B C 1
ATOM 1748 O O . VAL B 1 17 ? -0.696 -14.117 -17.031 1 98.81 17 VAL B O 1
ATOM 1751 N N . VAL B 1 18 ? -2.506 -14.414 -15.828 1 98.88 18 VAL B N 1
ATOM 1752 C CA . VAL B 1 18 ? -2.279 -13.258 -14.969 1 98.88 18 VAL B CA 1
ATOM 1753 C C . VAL B 1 18 ? -2.035 -13.719 -13.531 1 98.88 18 VAL B C 1
ATOM 1755 O O . VAL B 1 18 ? -2.758 -14.578 -13.023 1 98.88 18 VAL B O 1
ATOM 1758 N N . ILE B 1 19 ? -0.953 -13.227 -12.938 1 98.88 19 ILE B N 1
ATOM 1759 C CA . ILE B 1 19 ? -0.618 -13.57 -11.555 1 98.88 19 ILE B CA 1
ATOM 1760 C C . ILE B 1 19 ? -0.748 -12.336 -10.672 1 98.88 19 ILE B C 1
ATOM 1762 O O . ILE B 1 19 ? -0.132 -11.297 -10.938 1 98.88 19 ILE B O 1
ATOM 1766 N N . ASP B 1 20 ? -1.562 -12.406 -9.641 1 98.44 20 ASP B N 1
ATOM 1767 C CA . ASP B 1 20 ? -1.704 -11.414 -8.578 1 98.44 20 ASP B CA 1
ATOM 1768 C C . ASP B 1 20 ? -2.119 -10.055 -9.141 1 98.44 20 ASP B C 1
ATOM 1770 O O . ASP B 1 20 ? -1.412 -9.062 -8.969 1 98.44 20 ASP B O 1
ATOM 1774 N N . PRO B 1 21 ? -3.314 -9.992 -9.766 1 97.5 21 PRO B N 1
ATOM 1775 C CA . PRO B 1 21 ? -3.791 -8.68 -10.211 1 97.5 21 PRO B CA 1
ATOM 1776 C C . PRO B 1 21 ? -4.18 -7.77 -9.047 1 97.5 21 PRO B C 1
ATOM 1778 O O . PRO B 1 21 ? -5.348 -7.734 -8.648 1 97.5 21 PRO B O 1
ATOM 1781 N N . GLY B 1 22 ? -3.232 -6.969 -8.617 1 94.31 22 GLY B N 1
ATOM 1782 C CA . GLY B 1 22 ? -3.443 -6.102 -7.465 1 94.31 22 GLY B CA 1
ATOM 1783 C C . GLY B 1 22 ? -3.99 -4.738 -7.844 1 94.31 22 GLY B C 1
ATOM 1784 O O . GLY B 1 22 ? -3.832 -3.77 -7.094 1 94.31 22 GLY B O 1
ATOM 1785 N N . CYS B 1 23 ? -4.582 -4.547 -9.039 1 93.12 23 CYS B N 1
ATOM 1786 C CA . CYS B 1 23 ? -5.066 -3.254 -9.508 1 93.12 23 CYS B CA 1
ATOM 1787 C C . CYS B 1 23 ? -6.27 -2.793 -8.695 1 93.12 23 CYS B C 1
ATOM 1789 O O . CYS B 1 23 ? -7.305 -3.461 -8.672 1 93.12 23 CYS B O 1
ATOM 1791 N N . PHE B 1 24 ? -6.102 -1.703 -8.07 1 90.75 24 PHE B N 1
ATOM 1792 C CA . PHE B 1 24 ? -7.168 -1.148 -7.246 1 90.75 24 PHE B CA 1
ATOM 1793 C C . PHE B 1 24 ? -7.879 -0.012 -7.969 1 90.75 24 PHE B C 1
ATOM 1795 O O . PHE B 1 24 ? -9.109 -0.011 -8.078 1 90.75 24 PHE B O 1
ATOM 1802 N N . TYR B 1 25 ? -7.086 0.877 -8.555 1 89.25 25 TYR B N 1
ATOM 1803 C CA . TYR B 1 25 ? -7.645 2.055 -9.211 1 89.25 25 TYR B CA 1
ATOM 1804 C C . TYR B 1 25 ? -8.07 1.733 -10.641 1 89.25 25 TYR B C 1
ATOM 1806 O O . TYR B 1 25 ? -7.508 0.845 -11.281 1 89.25 25 TYR B O 1
ATOM 1814 N N . ASP B 1 26 ? -8.977 2.473 -11.109 1 92.56 26 ASP B N 1
ATOM 1815 C CA . ASP B 1 26 ? -9.523 2.248 -12.445 1 92.56 26 ASP B CA 1
ATOM 1816 C C . ASP B 1 26 ? -8.438 2.377 -13.508 1 92.56 26 ASP B C 1
ATOM 1818 O O . ASP B 1 26 ? -8.43 1.633 -14.492 1 92.56 26 ASP B O 1
ATOM 1822 N N . GLU B 1 27 ? -7.555 3.297 -13.273 1 90.62 27 GLU B N 1
ATOM 1823 C CA . GLU B 1 27 ? -6.477 3.488 -14.242 1 90.62 27 GLU B CA 1
ATOM 1824 C C . GLU B 1 27 ? -5.598 2.246 -14.344 1 90.62 27 GLU B C 1
ATOM 1826 O O . GLU B 1 27 ? -5.152 1.878 -15.43 1 90.62 27 GLU B O 1
ATOM 1831 N N . GLU B 1 28 ? -5.344 1.619 -13.227 1 92.19 28 GLU B N 1
ATOM 1832 C CA . GLU B 1 28 ? -4.551 0.393 -13.203 1 92.19 28 GLU B CA 1
ATOM 1833 C C . GLU B 1 28 ? -5.289 -0.755 -13.883 1 92.19 28 GLU B C 1
ATOM 1835 O O . GLU B 1 28 ? -4.695 -1.513 -14.648 1 92.19 28 GLU B O 1
ATOM 1840 N N . LYS B 1 29 ? -6.59 -0.853 -13.57 1 96.19 29 LYS B N 1
ATOM 1841 C CA . LYS B 1 29 ? -7.426 -1.887 -14.172 1 96.19 29 LYS B CA 1
ATOM 1842 C C . LYS B 1 29 ? -7.453 -1.758 -15.695 1 96.19 29 LYS B C 1
ATOM 1844 O O . LYS B 1 29 ? -7.266 -2.744 -16.406 1 96.19 29 LYS B O 1
ATOM 1849 N N . GLN B 1 30 ? -7.586 -0.539 -16.109 1 97.44 30 GLN B N 1
ATOM 1850 C CA . GLN B 1 30 ? -7.652 -0.286 -17.547 1 97.44 30 GLN B CA 1
ATOM 1851 C C . GLN B 1 30 ? -6.309 -0.551 -18.203 1 97.44 30 GLN B C 1
ATOM 1853 O O . GLN B 1 30 ? -6.254 -1.028 -19.344 1 97.44 30 GLN B O 1
ATOM 1858 N N . ALA B 1 31 ? -5.211 -0.199 -17.516 1 96.31 31 ALA B N 1
ATOM 1859 C CA . ALA B 1 31 ? -3.883 -0.493 -18.047 1 96.31 31 ALA B CA 1
ATOM 1860 C C . ALA B 1 31 ? -3.705 -1.99 -18.281 1 96.31 31 ALA B C 1
ATOM 1862 O O . ALA B 1 31 ? -3.191 -2.404 -19.328 1 96.31 31 ALA B O 1
ATOM 1863 N N . LEU B 1 32 ? -4.152 -2.799 -17.344 1 97.81 32 LEU B N 1
ATOM 1864 C CA . LEU B 1 32 ? -4.074 -4.25 -17.469 1 97.81 32 LEU B CA 1
ATOM 1865 C C . LEU B 1 32 ? -4.953 -4.742 -18.625 1 97.81 32 LEU B C 1
ATOM 1867 O O . LEU B 1 32 ? -4.504 -5.527 -19.453 1 97.81 32 LEU B O 1
ATOM 1871 N N . LYS B 1 33 ? -6.188 -4.273 -18.672 1 98.56 33 LYS B N 1
ATOM 1872 C CA . LYS B 1 33 ? -7.117 -4.664 -19.719 1 98.56 33 LYS B CA 1
ATOM 1873 C C . LYS B 1 33 ? -6.57 -4.289 -21.094 1 98.56 33 LYS B C 1
ATOM 1875 O O . LYS B 1 33 ? -6.574 -5.109 -22.016 1 98.56 33 LYS B O 1
ATOM 1880 N N . ASN B 1 34 ? -6.113 -3.025 -21.188 1 98.62 34 ASN B N 1
ATOM 1881 C CA . ASN B 1 34 ? -5.578 -2.553 -22.453 1 98.62 34 ASN B CA 1
ATOM 1882 C C . ASN B 1 34 ? -4.387 -3.391 -22.906 1 98.62 34 ASN B C 1
ATOM 1884 O O . ASN B 1 34 ? -4.242 -3.682 -24.094 1 98.62 34 ASN B O 1
ATOM 1888 N N . PHE B 1 35 ? -3.521 -3.73 -21.984 1 98.56 35 PHE B N 1
ATOM 1889 C CA . PHE B 1 35 ? -2.373 -4.566 -22.312 1 98.56 35 PHE B CA 1
ATOM 1890 C C . PHE B 1 35 ? -2.824 -5.902 -22.891 1 98.56 35 PHE B C 1
ATOM 1892 O O . PHE B 1 35 ? -2.318 -6.344 -23.922 1 98.56 35 PHE B O 1
ATOM 1899 N N . ILE B 1 36 ? -3.799 -6.539 -22.234 1 98.56 36 ILE B N 1
ATOM 1900 C CA . ILE B 1 36 ? -4.301 -7.855 -22.625 1 98.56 36 ILE B CA 1
ATOM 1901 C C . ILE B 1 36 ? -4.941 -7.777 -24 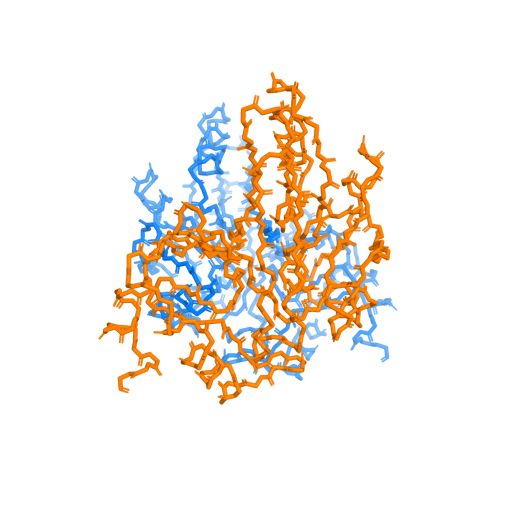1 98.56 36 ILE B C 1
ATOM 1903 O O . ILE B 1 36 ? -4.652 -8.594 -24.875 1 98.56 36 ILE B O 1
ATOM 1907 N N . VAL B 1 37 ? -5.734 -6.754 -24.188 1 98.44 37 VAL B N 1
ATOM 1908 C CA . VAL B 1 37 ? -6.516 -6.609 -25.406 1 98.44 37 VAL B CA 1
ATOM 1909 C C . VAL B 1 37 ? -5.602 -6.211 -26.562 1 98.44 37 VAL B C 1
ATOM 1911 O O . VAL B 1 37 ? -5.652 -6.812 -27.641 1 98.44 37 VAL B O 1
ATOM 1914 N N . THR B 1 38 ? -4.758 -5.23 -26.312 1 98.44 38 THR B N 1
ATOM 1915 C CA . THR B 1 38 ? -3.9 -4.707 -27.375 1 98.44 38 THR B CA 1
ATOM 1916 C C . THR B 1 38 ? -2.928 -5.777 -27.859 1 98.44 38 THR B C 1
ATOM 1918 O O . THR B 1 38 ? -2.586 -5.816 -29.047 1 98.44 38 THR B O 1
ATOM 1921 N N . ASN B 1 39 ? -2.533 -6.703 -26.953 1 98.38 39 ASN B N 1
ATOM 1922 C CA . ASN B 1 39 ? -1.586 -7.75 -27.328 1 98.38 39 ASN B CA 1
ATOM 1923 C C . ASN B 1 39 ? -2.301 -9.031 -27.719 1 98.38 39 ASN B C 1
ATOM 1925 O O . ASN B 1 39 ? -1.66 -10.062 -27.953 1 98.38 39 ASN B O 1
ATOM 1929 N N . ASN B 1 40 ? -3.576 -8.984 -27.797 1 98.44 40 ASN B N 1
ATOM 1930 C CA . ASN B 1 40 ? -4.41 -10.102 -28.219 1 98.44 40 ASN B CA 1
ATOM 1931 C C . ASN B 1 40 ? -4.152 -11.344 -27.375 1 98.44 40 ASN B C 1
ATOM 1933 O O . ASN B 1 40 ? -3.959 -12.438 -27.922 1 98.44 40 ASN B O 1
ATOM 1937 N N . LEU B 1 41 ? -4.043 -11.188 -26.109 1 98.81 41 LEU B N 1
ATOM 1938 C CA . LEU B 1 41 ? -3.768 -12.305 -25.203 1 98.81 41 LEU B CA 1
ATOM 1939 C C . LEU B 1 41 ? -5.059 -13 -24.781 1 98.81 41 LEU B C 1
ATOM 1941 O O . LEU B 1 41 ? -6.074 -12.344 -24.547 1 98.81 41 LEU B O 1
ATOM 1945 N N . ASN B 1 42 ? -5.043 -14.289 -24.828 1 98.75 42 ASN B N 1
ATOM 1946 C CA . ASN B 1 42 ? -6.117 -15.117 -24.297 1 98.75 42 ASN B CA 1
ATOM 1947 C C . ASN B 1 42 ? -5.793 -15.633 -22.891 1 98.75 42 ASN B C 1
ATOM 1949 O O . ASN B 1 42 ? -5.074 -16.625 -22.75 1 98.75 42 ASN B O 1
ATOM 1953 N N . ILE B 1 43 ? -6.32 -15.047 -21.875 1 98.88 43 ILE B N 1
ATOM 1954 C CA . ILE B 1 43 ? -5.988 -15.398 -20.5 1 98.88 43 ILE B CA 1
ATOM 1955 C C . ILE B 1 43 ? -6.668 -16.719 -20.125 1 98.88 43 ILE B C 1
ATOM 1957 O O . ILE B 1 43 ? -7.898 -16.797 -20.109 1 98.88 43 ILE B O 1
ATOM 1961 N N . LYS B 1 44 ? -5.883 -17.641 -19.812 1 98.75 44 LYS B N 1
ATOM 1962 C CA . LYS B 1 44 ? -6.391 -18.984 -19.516 1 98.75 44 LYS B CA 1
ATOM 1963 C C . LYS B 1 44 ? -6.559 -19.188 -18.016 1 98.75 44 LYS B C 1
ATOM 1965 O O . LYS B 1 44 ? -7.414 -19.953 -17.578 1 98.75 44 LYS B O 1
ATOM 1970 N N . HIS B 1 45 ? -5.695 -18.531 -17.281 1 98.81 45 HIS B N 1
ATOM 1971 C CA . HIS B 1 45 ? -5.719 -18.672 -15.82 1 98.81 45 HIS B CA 1
ATOM 1972 C C . HIS B 1 45 ? -5.5 -17.328 -15.133 1 98.81 45 HIS B C 1
ATOM 1974 O O . HIS B 1 45 ? -4.711 -16.5 -15.602 1 98.81 45 HIS B O 1
ATOM 1980 N N . LEU B 1 46 ? -6.219 -17.125 -14.156 1 98.88 46 LEU B N 1
ATOM 1981 C CA . LEU B 1 46 ? -5.941 -16.094 -13.156 1 98.88 46 LEU B CA 1
ATOM 1982 C C . LEU B 1 46 ? -5.43 -16.719 -11.867 1 98.88 46 LEU B C 1
ATOM 1984 O O . LEU B 1 46 ? -6.148 -17.469 -11.203 1 98.88 46 LEU B O 1
ATOM 1988 N N . LEU B 1 47 ? -4.156 -16.438 -11.516 1 98.94 47 LEU B N 1
ATOM 1989 C CA . LEU B 1 47 ? -3.508 -17.094 -10.391 1 98.94 47 LEU B CA 1
ATOM 1990 C C . LEU B 1 47 ? -3.221 -16.094 -9.273 1 98.94 47 LEU B C 1
ATOM 1992 O O . LEU B 1 47 ? -2.727 -14.992 -9.531 1 98.94 47 LEU B O 1
ATOM 1996 N N . ASN B 1 48 ? -3.602 -16.422 -8.07 1 98.88 48 ASN B N 1
ATOM 1997 C CA . ASN B 1 48 ? -3.098 -15.719 -6.895 1 98.88 48 ASN B CA 1
ATOM 1998 C C . ASN B 1 48 ? -2.053 -16.547 -6.148 1 98.88 48 ASN B C 1
ATOM 2000 O O . ASN B 1 48 ? -2.295 -17.703 -5.82 1 98.88 48 ASN B O 1
ATOM 2004 N N . THR B 1 49 ? -0.938 -15.938 -5.895 1 98.88 49 THR B N 1
ATOM 2005 C CA . THR B 1 49 ? 0.062 -16.578 -5.051 1 98.88 49 THR B CA 1
ATOM 2006 C C . THR B 1 49 ? -0.46 -16.734 -3.623 1 98.88 49 THR B C 1
ATOM 2008 O O . THR B 1 49 ? -0.182 -17.75 -2.965 1 98.88 49 THR B O 1
ATOM 2011 N N . HIS B 1 50 ? -1.105 -15.719 -3.148 1 98.62 50 HIS B N 1
ATOM 2012 C CA . HIS B 1 50 ? -1.82 -15.711 -1.877 1 98.62 50 HIS B CA 1
ATOM 2013 C C . HIS B 1 50 ? -2.932 -14.664 -1.879 1 98.62 50 HIS B C 1
ATOM 2015 O O . HIS B 1 50 ? -3.146 -13.984 -2.885 1 98.62 50 HIS B O 1
ATOM 2021 N N . LEU B 1 51 ? -3.684 -14.641 -0.752 1 97.94 51 LEU B N 1
ATOM 2022 C CA . LEU B 1 51 ? -4.938 -13.906 -0.867 1 97.94 51 LEU B CA 1
ATOM 2023 C C . LEU B 1 51 ? -4.949 -12.695 0.061 1 97.94 51 LEU B C 1
ATOM 2025 O O . LEU B 1 51 ? -6.004 -12.305 0.563 1 97.94 51 LEU B O 1
ATOM 2029 N N . HIS B 1 52 ? -3.756 -12.125 0.322 1 94.25 52 HIS B N 1
ATOM 2030 C CA . HIS B 1 52 ? -3.758 -10.812 0.955 1 94.25 52 HIS B CA 1
ATOM 2031 C C . HIS B 1 52 ? -4.379 -9.766 0.04 1 94.25 52 HIS B C 1
ATOM 2033 O O . HIS B 1 52 ? -4.324 -9.891 -1.186 1 94.25 52 HIS B O 1
ATOM 2039 N N . LEU B 1 53 ? -4.789 -8.742 0.565 1 92.38 53 LEU B N 1
ATOM 2040 C CA . LEU B 1 53 ? -5.656 -7.754 -0.061 1 92.38 53 LEU B CA 1
ATOM 2041 C C . LEU B 1 53 ? -5.004 -7.172 -1.31 1 92.38 53 LEU B C 1
ATOM 2043 O O . LEU B 1 53 ? -5.629 -7.121 -2.373 1 92.38 53 LEU B O 1
ATOM 2047 N N . ASP B 1 54 ? -3.773 -6.809 -1.158 1 92.06 54 ASP B N 1
ATOM 2048 C CA . ASP B 1 54 ? -3.119 -6.059 -2.225 1 92.06 54 ASP B CA 1
ATOM 2049 C C . ASP B 1 54 ? -2.805 -6.957 -3.418 1 92.06 54 ASP B C 1
ATOM 2051 O O . ASP B 1 54 ? -2.471 -6.469 -4.5 1 92.06 54 ASP B O 1
ATOM 2055 N N . HIS B 1 55 ? -3.037 -8.227 -3.295 1 96.19 55 HIS B N 1
ATOM 2056 C CA . HIS B 1 55 ? -2.805 -9.148 -4.398 1 96.19 55 HIS B CA 1
ATOM 2057 C C . HIS B 1 55 ? -4.117 -9.547 -5.066 1 96.19 55 HIS B C 1
ATOM 2059 O O . HIS B 1 55 ? -4.113 -10.133 -6.152 1 96.19 55 HIS B O 1
ATOM 2065 N N . ILE B 1 56 ? -5.266 -9.148 -4.445 1 96.31 56 ILE B N 1
ATOM 2066 C CA . ILE B 1 56 ? -6.512 -9.703 -4.957 1 96.31 56 ILE B CA 1
ATOM 2067 C C . ILE B 1 56 ? -7.465 -8.57 -5.324 1 96.31 56 ILE B C 1
ATOM 2069 O O . ILE B 1 56 ? -8.602 -8.812 -5.738 1 96.31 56 ILE B O 1
ATOM 2073 N N . PHE B 1 57 ? -7.059 -7.328 -5.301 1 95.06 57 PHE B N 1
ATOM 2074 C CA . PHE B 1 57 ? -7.914 -6.188 -5.594 1 95.06 57 PHE B CA 1
ATOM 2075 C C . PHE B 1 57 ? -8.539 -6.324 -6.98 1 95.06 57 PHE B C 1
ATOM 2077 O O . PHE B 1 57 ? -9.68 -5.918 -7.195 1 95.06 57 PHE B O 1
ATOM 2084 N N . GLY B 1 58 ? -7.809 -6.844 -7.859 1 96.62 58 GLY B N 1
ATOM 2085 C CA . GLY B 1 58 ? -8.227 -6.871 -9.25 1 96.62 58 GLY B CA 1
ATOM 2086 C C . GLY B 1 58 ? -9.008 -8.125 -9.617 1 96.62 58 GLY B C 1
ATOM 2087 O O . GLY B 1 58 ? -9.508 -8.242 -10.742 1 96.62 58 GLY B O 1
ATOM 2088 N N . ASN B 1 59 ? -9.195 -9.062 -8.641 1 98.06 59 ASN B N 1
ATOM 2089 C CA . ASN B 1 59 ? -9.891 -10.312 -8.938 1 98.06 59 ASN B CA 1
ATOM 2090 C C . ASN B 1 59 ? -11.312 -10.062 -9.422 1 98.06 59 ASN B C 1
ATOM 2092 O O . ASN B 1 59 ? -11.734 -10.617 -10.438 1 98.06 59 ASN B O 1
ATOM 2096 N N . PRO B 1 60 ? -12.094 -9.195 -8.734 1 98.12 60 PRO B N 1
ATOM 2097 C CA . PRO B 1 60 ? -13.453 -8.938 -9.227 1 98.12 60 PRO B CA 1
ATOM 2098 C C . PRO B 1 60 ? -13.461 -8.328 -10.625 1 98.12 60 PRO B C 1
ATOM 2100 O O . PRO B 1 60 ? -14.297 -8.695 -11.453 1 98.12 60 PRO B O 1
ATOM 2103 N N . PHE B 1 61 ? -12.508 -7.438 -10.859 1 98.25 61 PHE B N 1
ATOM 2104 C CA . PHE B 1 61 ? -12.383 -6.797 -12.164 1 98.25 61 PHE B CA 1
ATOM 2105 C C . PHE B 1 61 ? -12.109 -7.828 -13.25 1 98.25 61 PHE B C 1
ATOM 2107 O O . PHE B 1 61 ? -12.742 -7.801 -14.312 1 98.25 61 PHE B O 1
ATOM 2114 N N . MET B 1 62 ? -11.203 -8.781 -12.969 1 98.56 62 MET B N 1
ATOM 2115 C CA . MET B 1 62 ? -10.844 -9.828 -13.922 1 98.56 62 MET B CA 1
ATOM 2116 C C . MET B 1 62 ? -12.023 -10.75 -14.195 1 98.56 62 MET B C 1
ATOM 2118 O O . MET B 1 62 ? -12.211 -11.211 -15.32 1 98.56 62 MET B O 1
ATOM 2122 N N . LEU B 1 63 ? -12.797 -11.047 -13.164 1 98.56 63 LEU B N 1
ATOM 2123 C CA . LEU B 1 63 ? -13.992 -11.867 -13.336 1 98.56 63 LEU B CA 1
ATOM 2124 C C . LEU B 1 63 ? -15.008 -11.164 -14.219 1 98.56 63 LEU B C 1
ATOM 2126 O O . LEU B 1 63 ? -15.531 -11.758 -15.164 1 98.56 63 LEU B O 1
ATOM 2130 N N . ARG B 1 64 ? -15.25 -9.93 -13.914 1 97.88 64 ARG B N 1
ATOM 2131 C CA . ARG B 1 64 ? -16.266 -9.148 -14.625 1 97.88 64 ARG B CA 1
ATOM 2132 C C . ARG B 1 64 ? -15.875 -8.945 -16.078 1 97.88 64 ARG B C 1
ATOM 2134 O O . ARG B 1 64 ? -16.703 -9.117 -16.984 1 97.88 64 ARG B O 1
ATOM 2141 N N . GLU B 1 65 ? -14.641 -8.617 -16.359 1 97.62 65 GLU B N 1
ATOM 2142 C CA . GLU B 1 65 ? -14.211 -8.188 -17.688 1 97.62 65 GLU B CA 1
ATOM 2143 C C . GLU B 1 65 ? -13.852 -9.383 -18.562 1 97.62 65 GLU B C 1
ATOM 2145 O O . GLU B 1 65 ? -14.031 -9.344 -19.781 1 97.62 65 GLU B O 1
ATOM 2150 N N . PHE B 1 66 ? -13.328 -10.477 -17.906 1 98.06 66 PHE B N 1
ATOM 2151 C CA . PHE B 1 66 ? -12.766 -11.555 -18.719 1 98.06 66 PHE B CA 1
ATOM 2152 C C . PHE B 1 66 ? -13.414 -12.891 -18.375 1 98.06 66 PHE B C 1
ATOM 2154 O O . PHE B 1 66 ? -13.109 -13.914 -18.984 1 98.06 66 PHE B O 1
ATOM 2161 N N . GLY B 1 67 ? -14.266 -12.938 -17.344 1 98.19 67 GLY B N 1
ATOM 2162 C CA . GLY B 1 67 ? -14.914 -14.172 -16.938 1 98.19 67 GLY B CA 1
ATOM 2163 C C . GLY B 1 67 ? -13.977 -15.125 -16.219 1 98.19 67 GLY B C 1
ATOM 2164 O O . GLY B 1 67 ? -14.219 -16.344 -16.188 1 98.19 67 GLY B O 1
ATOM 2165 N N . LEU B 1 68 ? -12.891 -14.602 -15.648 1 98.38 68 LEU B N 1
ATOM 2166 C CA . LEU B 1 68 ? -11.875 -15.438 -15.023 1 98.38 68 LEU B CA 1
ATOM 2167 C C . LEU B 1 68 ? -12.008 -15.422 -13.508 1 98.38 68 LEU B C 1
ATOM 2169 O O . LEU B 1 68 ? -11.945 -14.359 -12.883 1 98.38 68 LEU B O 1
ATOM 2173 N N . SER B 1 69 ? -12.18 -16.562 -12.93 1 98.56 69 SER B N 1
ATOM 2174 C CA . SER B 1 69 ? -12.086 -16.703 -11.484 1 98.56 69 SER B CA 1
ATOM 2175 C C . SER B 1 69 ? -10.672 -17.047 -11.047 1 98.56 69 SER B C 1
ATOM 2177 O O . SER B 1 69 ? -9.977 -17.828 -11.711 1 98.56 69 SER B O 1
ATOM 2179 N N . ALA B 1 70 ? -10.352 -16.562 -9.938 1 98.75 70 ALA B N 1
ATOM 2180 C CA . ALA B 1 70 ? -8.984 -16.75 -9.461 1 98.75 70 ALA B CA 1
ATOM 2181 C C . ALA B 1 70 ? -8.773 -18.172 -8.961 1 98.75 70 ALA B C 1
ATOM 2183 O O . ALA B 1 70 ? -9.711 -18.812 -8.469 1 98.75 70 ALA B O 1
ATOM 2184 N N . GLU B 1 71 ? -7.586 -18.656 -9.164 1 98.94 71 GLU B N 1
ATOM 2185 C CA . GLU B 1 71 ? -7.113 -19.938 -8.648 1 98.94 71 GLU B CA 1
ATOM 2186 C C . GLU B 1 71 ? -6.039 -19.734 -7.582 1 98.94 71 GLU B C 1
ATOM 2188 O O . GLU B 1 71 ? -5.125 -18.938 -7.754 1 98.94 71 GLU B O 1
ATOM 2193 N N . ALA B 1 72 ? -6.191 -20.375 -6.465 1 98.88 72 ALA B N 1
ATOM 2194 C CA . ALA B 1 72 ? -5.258 -20.25 -5.352 1 98.88 72 ALA B CA 1
ATOM 2195 C C . ALA B 1 72 ? -5.383 -21.422 -4.383 1 98.88 72 ALA B C 1
ATOM 2197 O O . ALA B 1 72 ? -6.133 -22.359 -4.637 1 98.88 72 ALA B O 1
ATOM 2198 N N . ASN B 1 73 ? -4.566 -21.391 -3.4 1 98.94 73 ASN B N 1
ATOM 2199 C CA . ASN B 1 73 ? -4.637 -22.438 -2.373 1 98.94 73 ASN B CA 1
ATOM 2200 C C . ASN B 1 73 ? -5.777 -22.172 -1.394 1 98.94 73 ASN B C 1
ATOM 2202 O O . ASN B 1 73 ? -5.957 -21.047 -0.926 1 98.94 73 ASN B O 1
ATOM 2206 N N . GLN B 1 74 ? -6.496 -23.141 -1.058 1 98.69 74 GLN B N 1
ATOM 2207 C CA . GLN B 1 74 ? -7.688 -23.031 -0.222 1 98.69 74 GLN B CA 1
ATOM 2208 C C . GLN B 1 74 ? -7.332 -22.531 1.176 1 98.69 74 GLN B C 1
ATOM 2210 O O . GLN B 1 74 ? -8.141 -21.875 1.828 1 98.69 74 GLN B O 1
ATOM 2215 N N . ALA B 1 75 ? -6.191 -22.797 1.628 1 98.56 75 ALA B N 1
ATOM 2216 C CA . ALA B 1 75 ? -5.773 -22.453 2.984 1 98.56 75 ALA B CA 1
ATOM 2217 C C . ALA B 1 75 ? -5.816 -20.938 3.201 1 98.56 75 ALA B C 1
ATOM 2219 O O . ALA B 1 75 ? -5.867 -20.469 4.34 1 98.56 75 ALA B O 1
ATOM 2220 N N . ASP B 1 76 ? -5.887 -20.141 2.129 1 98.31 76 ASP B N 1
ATOM 2221 C CA . ASP B 1 76 ? -5.914 -18.672 2.242 1 98.31 76 ASP B CA 1
ATOM 2222 C C . ASP B 1 76 ? -7.328 -18.141 2.047 1 98.31 76 ASP B C 1
ATOM 2224 O O . ASP B 1 76 ? -7.555 -16.938 2.145 1 98.31 76 ASP B O 1
ATOM 2228 N N . GLU B 1 77 ? -8.234 -19 1.8 1 97.94 77 GLU B N 1
ATOM 2229 C CA . GLU B 1 77 ? -9.547 -18.562 1.328 1 97.94 77 GLU B CA 1
ATOM 2230 C C . GLU B 1 77 ? -10.234 -17.672 2.357 1 97.94 77 GLU B C 1
ATOM 2232 O O . GLU B 1 77 ? -11.008 -16.781 1.998 1 97.94 77 GLU B O 1
ATOM 2237 N N . TYR B 1 78 ? -9.953 -17.891 3.664 1 96.62 78 TYR B N 1
ATOM 2238 C CA . TYR B 1 78 ? -10.57 -17.078 4.711 1 96.62 78 TYR B CA 1
ATOM 2239 C C . TYR B 1 78 ? -10.242 -15.602 4.535 1 96.62 78 TYR B C 1
ATOM 2241 O O . TYR B 1 78 ? -10.977 -14.734 5.008 1 96.62 78 TYR B O 1
ATOM 2249 N N . TRP B 1 79 ? -9.148 -15.289 3.852 1 96.06 79 TRP B N 1
ATOM 2250 C CA . TRP B 1 79 ? -8.75 -13.898 3.623 1 96.06 79 TRP B CA 1
ATOM 2251 C C . TRP B 1 79 ? -9.742 -13.188 2.707 1 96.06 79 TRP B C 1
ATOM 2253 O O . TRP B 1 79 ? -9.875 -11.969 2.766 1 96.06 79 TRP B O 1
ATOM 2263 N N . ILE B 1 80 ? -10.43 -13.93 1.807 1 97.12 80 ILE B N 1
ATOM 2264 C CA . ILE B 1 80 ? -11.445 -13.328 0.943 1 97.12 80 ILE B CA 1
ATOM 2265 C C . ILE B 1 80 ? -12.594 -12.789 1.791 1 97.12 80 ILE B C 1
ATOM 2267 O O . ILE B 1 80 ? -13.031 -11.656 1.594 1 97.12 80 ILE B O 1
ATOM 2271 N N . ASP B 1 81 ? -12.953 -13.57 2.795 1 94.5 81 ASP B N 1
ATOM 2272 C CA . ASP B 1 81 ? -14.047 -13.18 3.684 1 94.5 81 ASP B CA 1
ATOM 2273 C C . ASP B 1 81 ? -13.648 -11.992 4.551 1 94.5 81 ASP B C 1
ATOM 2275 O O . ASP B 1 81 ? -14.484 -11.156 4.898 1 94.5 81 ASP B O 1
ATOM 2279 N N . GLU B 1 82 ? -12.398 -11.906 4.84 1 93.38 82 GLU B N 1
ATOM 2280 C CA . GLU B 1 82 ? -11.883 -10.891 5.75 1 93.38 82 GLU B CA 1
ATOM 2281 C C . GLU B 1 82 ? -11.555 -9.594 5.008 1 93.38 82 GLU B C 1
ATOM 2283 O O . GLU B 1 82 ? -11.32 -8.555 5.629 1 93.38 82 GLU B O 1
ATOM 2288 N N . ALA B 1 83 ? -11.602 -9.633 3.715 1 93.06 83 ALA B N 1
ATOM 2289 C CA . ALA B 1 83 ? -11.102 -8.547 2.879 1 93.06 83 ALA B CA 1
ATOM 2290 C C . ALA B 1 83 ? -11.82 -7.238 3.184 1 93.06 83 ALA B C 1
ATOM 2292 O O . ALA B 1 83 ? -11.188 -6.195 3.359 1 93.06 83 ALA B O 1
ATOM 2293 N N . PRO B 1 84 ? -13.18 -7.258 3.336 1 91.25 84 PRO B N 1
ATOM 2294 C CA . PRO B 1 84 ? -13.859 -5.996 3.641 1 91.25 84 PRO B CA 1
ATOM 2295 C C . PRO B 1 84 ? -13.445 -5.414 4.992 1 91.25 84 PRO B C 1
ATOM 2297 O O . PRO B 1 84 ? -13.203 -4.211 5.102 1 91.25 84 PRO B O 1
ATOM 2300 N N . LYS B 1 85 ? -13.344 -6.305 5.953 1 87.62 85 LYS B N 1
ATOM 2301 C CA . LYS B 1 85 ? -12.922 -5.863 7.281 1 87.62 85 LYS B CA 1
ATOM 2302 C C . LYS B 1 85 ? -11.492 -5.332 7.258 1 87.62 85 LYS B C 1
ATOM 2304 O O . LYS B 1 85 ? -11.203 -4.297 7.859 1 87.62 85 LYS B O 1
ATOM 2309 N N . GLN B 1 86 ? -10.562 -5.988 6.559 1 86.94 86 GLN B N 1
ATOM 2310 C CA . GLN B 1 86 ? -9.164 -5.57 6.461 1 86.94 86 GLN B CA 1
ATOM 2311 C C . GLN B 1 86 ? -9.039 -4.219 5.77 1 86.94 86 GLN B C 1
ATOM 2313 O O . GLN B 1 86 ? -8.258 -3.365 6.195 1 86.94 86 GLN B O 1
ATOM 2318 N N . SER B 1 87 ? -9.828 -4.098 4.672 1 88.94 87 SER B N 1
ATOM 2319 C CA . SER B 1 87 ? -9.781 -2.83 3.953 1 88.94 87 SER B CA 1
ATOM 2320 C C . SER B 1 87 ? -10.203 -1.67 4.848 1 88.94 87 SER B C 1
ATOM 2322 O O . SER B 1 87 ? -9.594 -0.599 4.812 1 88.94 87 SER B O 1
ATOM 2324 N N . ARG B 1 88 ? -11.203 -1.887 5.688 1 83.75 88 ARG B N 1
ATOM 2325 C CA . ARG B 1 88 ? -11.664 -0.858 6.613 1 83.75 88 ARG B CA 1
ATOM 2326 C C . ARG B 1 88 ? -10.586 -0.509 7.629 1 83.75 88 ARG B C 1
ATOM 2328 O O . ARG B 1 88 ? -10.422 0.658 7.992 1 83.75 88 ARG B O 1
ATOM 2335 N N . MET B 1 89 ? -9.852 -1.522 7.98 1 79.44 89 MET B N 1
ATOM 2336 C CA . MET B 1 89 ? -8.766 -1.32 8.945 1 79.44 89 MET B CA 1
ATOM 2337 C C . MET B 1 89 ? -7.66 -0.459 8.344 1 79.44 89 MET B C 1
ATOM 2339 O O . MET B 1 89 ? -6.98 0.273 9.07 1 79.44 89 MET B O 1
ATOM 2343 N N . PHE B 1 90 ? -7.586 -0.517 7.066 1 81.31 90 PHE B N 1
ATOM 2344 C CA . PHE B 1 90 ? -6.582 0.293 6.383 1 81.31 90 PHE B CA 1
ATOM 2345 C C . PHE B 1 90 ? -7.172 1.63 5.949 1 81.31 90 PHE B C 1
ATOM 2347 O O . PHE B 1 90 ? -6.516 2.41 5.258 1 81.31 90 PHE B O 1
ATOM 2354 N N . GLY B 1 91 ? -8.508 1.812 6.316 1 80.38 91 GLY B N 1
ATOM 2355 C CA . GLY B 1 91 ? -9.117 3.123 6.152 1 80.38 91 GLY B CA 1
ATOM 2356 C C . GLY B 1 91 ? -9.766 3.316 4.797 1 80.38 91 GLY B C 1
ATOM 2357 O O . GLY B 1 91 ? -9.977 4.449 4.355 1 80.38 91 GLY B O 1
ATOM 2358 N N . PHE B 1 92 ? -9.898 2.174 4.059 1 83.75 92 PHE B N 1
ATOM 2359 C CA . PHE B 1 92 ? -10.555 2.342 2.766 1 83.75 92 PHE B CA 1
ATOM 2360 C C . PHE B 1 92 ? -11.578 1.238 2.531 1 83.75 92 PHE B C 1
ATOM 2362 O O . PHE B 1 92 ? -11.68 0.301 3.326 1 83.75 92 PHE B O 1
ATOM 2369 N N . GLN B 1 93 ? -12.43 1.497 1.642 1 85.88 93 GLN B N 1
ATOM 2370 C CA . GLN B 1 93 ? -13.43 0.514 1.247 1 85.88 93 GLN B CA 1
ATOM 2371 C C . GLN B 1 93 ? -13.102 -0.095 -0.113 1 85.88 93 GLN B C 1
ATOM 2373 O O . GLN B 1 93 ? -12.602 0.596 -1.003 1 85.88 93 GLN B O 1
ATOM 2378 N N . LEU B 1 94 ? -13.43 -1.341 -0.191 1 88.81 94 LEU B N 1
ATOM 2379 C CA . LEU B 1 94 ? -13.242 -2.008 -1.474 1 88.81 94 LEU B CA 1
ATOM 2380 C C . LEU B 1 94 ? -14.211 -1.47 -2.518 1 88.81 94 LEU B C 1
ATOM 2382 O O . LEU B 1 94 ? -15.383 -1.228 -2.215 1 88.81 94 LEU B O 1
ATOM 2386 N N . ASN B 1 95 ? -13.734 -1.229 -3.693 1 84.88 95 ASN B N 1
ATOM 2387 C CA . ASN B 1 95 ? -14.57 -0.747 -4.785 1 84.88 95 ASN B CA 1
ATOM 2388 C C . ASN B 1 95 ? -15.555 -1.816 -5.254 1 84.88 95 ASN B C 1
ATOM 2390 O O . ASN B 1 95 ? -16.625 -1.498 -5.762 1 84.88 95 ASN B O 1
ATOM 2394 N N . GLU B 1 96 ? -15.102 -3.039 -5.199 1 91.25 96 GLU B N 1
ATOM 2395 C CA . GLU B 1 96 ? -15.883 -4.207 -5.586 1 91.25 96 GLU B CA 1
ATOM 2396 C C . GLU B 1 96 ? -15.82 -5.297 -4.52 1 91.25 96 GLU B C 1
ATOM 2398 O O . GLU B 1 96 ? -14.773 -5.5 -3.898 1 91.25 96 GLU B O 1
ATOM 2403 N N . ALA B 1 97 ? -16.922 -5.965 -4.387 1 93.06 97 ALA B N 1
ATOM 2404 C CA . ALA B 1 97 ? -16.938 -7.07 -3.43 1 93.06 97 ALA B CA 1
ATOM 2405 C C . ALA B 1 97 ? -15.961 -8.156 -3.838 1 93.06 97 ALA B C 1
ATOM 2407 O O . ALA B 1 97 ? -15.812 -8.461 -5.023 1 93.06 97 ALA B O 1
ATOM 2408 N N . PRO B 1 98 ? -15.289 -8.703 -2.807 1 95.19 98 PRO B N 1
ATOM 2409 C CA . PRO B 1 98 ? -14.445 -9.852 -3.148 1 95.19 98 PRO B CA 1
ATOM 2410 C C . PRO B 1 98 ? -15.219 -10.984 -3.811 1 95.19 98 PRO B C 1
ATOM 2412 O O . PRO B 1 98 ? -16.422 -11.156 -3.551 1 95.19 98 PRO B O 1
ATOM 2415 N N . VAL B 1 99 ? -14.602 -11.719 -4.652 1 97.38 99 VAL B N 1
ATOM 2416 C CA . VAL B 1 99 ? -15.234 -12.812 -5.379 1 97.38 99 VAL B CA 1
ATOM 2417 C C . VAL B 1 99 ? -14.602 -14.141 -4.961 1 97.38 99 VAL B C 1
ATOM 2419 O O . VAL B 1 99 ? -13.438 -14.18 -4.551 1 97.38 99 VAL B O 1
ATOM 2422 N N . PRO B 1 100 ? -15.336 -15.195 -5.059 1 97.06 100 PRO B N 1
ATOM 2423 C CA . PRO B 1 100 ? -14.805 -16.5 -4.66 1 97.06 100 PRO B CA 1
ATOM 2424 C C . PRO B 1 100 ? -13.742 -17.031 -5.621 1 97.06 100 PRO B C 1
ATOM 2426 O O . PRO B 1 100 ? -13.664 -16.578 -6.766 1 97.06 100 PRO B O 1
ATOM 2429 N N . LEU B 1 101 ? -13.008 -17.969 -5.098 1 98.44 101 LEU B N 1
ATOM 2430 C CA . LEU B 1 101 ? -12.062 -18.688 -5.953 1 98.44 101 LEU B CA 1
ATOM 2431 C C . LEU B 1 101 ? -12.797 -19.594 -6.922 1 98.44 101 LEU B C 1
ATOM 2433 O O . LEU B 1 101 ? -13.867 -20.125 -6.598 1 98.44 101 LEU B O 1
ATOM 2437 N N . GLY B 1 102 ? -12.18 -19.719 -8.047 1 98.5 102 GLY B N 1
ATOM 2438 C CA . GLY B 1 102 ? -12.758 -20.625 -9.023 1 98.5 102 GLY B CA 1
ATOM 2439 C C . GLY B 1 102 ? -12.203 -22.031 -8.938 1 98.5 102 GLY B C 1
ATOM 2440 O O . GLY B 1 102 ? -12.844 -22.984 -9.391 1 98.5 102 GLY B O 1
ATOM 2441 N N . LYS B 1 103 ? -11.023 -22.172 -8.492 1 98.5 103 LYS B N 1
ATOM 2442 C CA . LYS B 1 103 ? -10.305 -23.438 -8.43 1 98.5 103 LYS B CA 1
ATOM 2443 C C . LYS B 1 103 ? -9.25 -23.422 -7.324 1 98.5 103 LYS B C 1
ATOM 2445 O O . LYS B 1 103 ? -8.578 -22.406 -7.113 1 98.5 103 LYS B O 1
ATOM 2450 N N . TYR B 1 104 ? -9.18 -24.531 -6.605 1 98.81 104 TYR B N 1
ATOM 2451 C CA . TYR B 1 104 ? -8.133 -24.688 -5.605 1 98.81 104 TYR B CA 1
ATOM 2452 C C . TYR B 1 104 ? -6.875 -25.297 -6.215 1 98.81 104 TYR B C 1
ATOM 2454 O O . TYR B 1 104 ? -6.957 -26.234 -7 1 98.81 104 TYR B O 1
ATOM 2462 N N . LEU B 1 105 ? -5.766 -24.719 -5.902 1 98.88 105 LEU B N 1
ATOM 2463 C CA . LEU B 1 105 ? -4.469 -25.234 -6.332 1 98.88 105 LEU B CA 1
ATOM 2464 C C . LEU B 1 105 ? -3.723 -25.875 -5.168 1 98.88 105 LEU B C 1
ATOM 2466 O O . LEU B 1 105 ? -3.8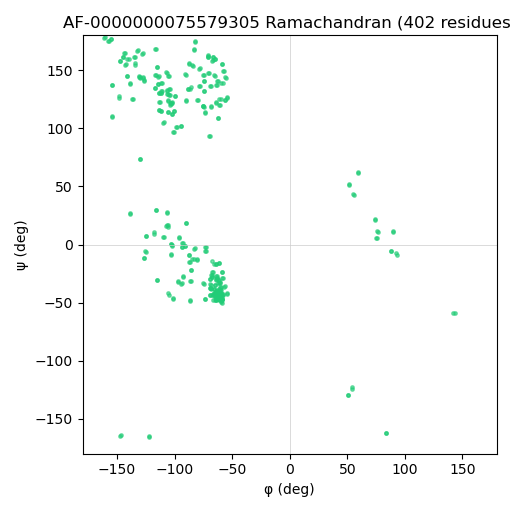61 -25.438 -4.02 1 98.88 105 LEU B O 1
ATOM 2470 N N . HIS B 1 106 ? -2.951 -26.891 -5.504 1 98.75 106 HIS B N 1
ATOM 2471 C CA . HIS B 1 106 ? -2.186 -27.641 -4.52 1 98.75 106 HIS B CA 1
ATOM 2472 C C . HIS B 1 106 ? -0.713 -27.719 -4.91 1 98.75 106 HIS B C 1
ATOM 2474 O O . HIS B 1 106 ? -0.351 -27.406 -6.047 1 98.75 106 HIS B O 1
ATOM 2480 N N . ASP B 1 107 ? 0.007 -28.094 -3.883 1 98.81 107 ASP B N 1
ATOM 2481 C CA . ASP B 1 107 ? 1.427 -28.328 -4.117 1 98.81 107 ASP B CA 1
ATOM 2482 C C . ASP B 1 107 ? 1.633 -29.328 -5.262 1 98.81 107 ASP B C 1
ATOM 2484 O O . ASP B 1 107 ? 1.025 -30.391 -5.273 1 98.81 107 ASP B O 1
ATOM 2488 N N . GLY B 1 108 ? 2.4 -28.906 -6.184 1 98.69 108 GLY B N 1
ATOM 2489 C CA . GLY B 1 108 ? 2.758 -29.828 -7.258 1 98.69 108 GLY B CA 1
ATOM 2490 C C . GLY B 1 108 ? 1.838 -29.719 -8.461 1 98.69 108 GLY B C 1
ATOM 2491 O O . GLY B 1 108 ? 2.109 -30.312 -9.508 1 98.69 108 GLY B O 1
ATOM 2492 N N . ASP B 1 109 ? 0.737 -28.969 -8.375 1 98.88 109 ASP B N 1
ATOM 2493 C CA . ASP B 1 109 ? -0.155 -28.797 -9.516 1 98.88 109 ASP B CA 1
ATOM 2494 C C . ASP B 1 109 ? 0.584 -28.172 -10.695 1 98.88 109 ASP B C 1
ATOM 2496 O O . ASP B 1 109 ? 1.416 -27.281 -10.523 1 98.88 109 ASP B O 1
ATOM 2500 N N . ILE B 1 110 ? 0.262 -28.703 -11.836 1 98.81 110 ILE B N 1
ATOM 2501 C CA . ILE B 1 110 ? 0.804 -28.156 -13.078 1 98.81 110 ILE B CA 1
ATOM 2502 C C . ILE B 1 110 ? -0.257 -27.312 -13.781 1 98.81 110 ILE B C 1
ATOM 2504 O O . ILE B 1 110 ? -1.365 -27.797 -14.039 1 98.81 110 ILE B O 1
ATOM 2508 N N . ILE B 1 111 ? 0.015 -26.047 -14.039 1 98.75 111 ILE B N 1
ATOM 2509 C CA . ILE B 1 111 ? -0.852 -25.109 -14.75 1 98.75 111 ILE B CA 1
ATOM 2510 C C . ILE B 1 111 ? -0.334 -24.906 -16.172 1 98.75 111 ILE B C 1
ATOM 2512 O O . ILE B 1 111 ? 0.785 -24.438 -16.375 1 98.75 111 ILE B O 1
ATOM 2516 N N . THR B 1 112 ? -1.161 -25.234 -17.109 1 98.75 112 THR B N 1
ATOM 2517 C CA . THR B 1 112 ? -0.724 -25.188 -18.5 1 98.75 112 THR B CA 1
ATOM 2518 C C . THR B 1 112 ? -1.433 -24.062 -19.25 1 98.75 112 THR B C 1
ATOM 2520 O O . THR B 1 112 ? -2.635 -23.859 -19.078 1 98.75 112 THR B O 1
ATOM 2523 N N . PHE B 1 113 ? -0.738 -23.328 -20.094 1 98.62 113 PHE B N 1
ATOM 2524 C CA . PHE B 1 113 ? -1.247 -22.359 -21.047 1 98.62 113 PHE B CA 1
ATOM 2525 C C . PHE B 1 113 ? -0.36 -22.312 -22.281 1 98.62 113 PHE B C 1
ATOM 2527 O O . PHE B 1 113 ? 0.858 -22.156 -22.188 1 98.62 113 PHE B O 1
ATOM 2534 N N . GLY B 1 114 ? -0.935 -22.453 -23.453 1 98.38 114 GLY B N 1
ATOM 2535 C CA . GLY B 1 114 ? -0.128 -22.609 -24.641 1 98.38 114 GLY B CA 1
ATOM 2536 C C . GLY B 1 114 ? 0.875 -23.75 -24.531 1 98.38 114 GLY B C 1
ATOM 2537 O O . GLY B 1 114 ? 0.506 -24.875 -24.219 1 98.38 114 GLY B O 1
ATOM 2538 N N . ASN B 1 115 ? 2.107 -23.438 -24.734 1 98.44 115 ASN B N 1
ATOM 2539 C CA . ASN B 1 115 ? 3.176 -24.422 -24.656 1 98.44 115 ASN B CA 1
ATOM 2540 C C . ASN B 1 115 ? 3.998 -24.25 -23.375 1 98.44 115 ASN B C 1
ATOM 2542 O O . ASN B 1 115 ? 5.109 -24.781 -23.281 1 98.44 115 ASN B O 1
ATOM 2546 N N . THR B 1 116 ? 3.438 -23.531 -22.438 1 98.25 116 THR B N 1
ATOM 2547 C CA . THR B 1 116 ? 4.141 -23.219 -21.203 1 98.25 116 THR B CA 1
ATOM 2548 C C . THR B 1 116 ? 3.453 -23.891 -20.016 1 98.25 116 THR B C 1
ATOM 2550 O O . THR B 1 116 ? 2.232 -24.062 -20.016 1 98.25 116 THR B O 1
ATOM 2553 N N . THR B 1 117 ? 4.242 -24.312 -19.078 1 98.62 117 THR B N 1
ATOM 2554 C CA . THR B 1 117 ? 3.703 -24.875 -17.844 1 98.62 117 THR B CA 1
ATOM 2555 C C . THR B 1 117 ? 4.309 -24.172 -16.625 1 98.62 117 THR B C 1
ATOM 2557 O O . THR B 1 117 ? 5.477 -23.781 -16.641 1 98.62 117 THR B O 1
ATOM 2560 N N . LEU B 1 118 ? 3.52 -24 -15.648 1 98.88 118 LEU B N 1
ATOM 2561 C CA . LEU B 1 118 ? 3.943 -23.594 -14.312 1 98.88 118 LEU B CA 1
ATOM 2562 C C . LEU B 1 118 ? 3.68 -24.688 -13.289 1 98.88 118 LEU B C 1
ATOM 2564 O O . LEU B 1 118 ? 2.646 -25.359 -13.352 1 98.88 118 LEU B O 1
ATOM 2568 N N . GLU B 1 119 ? 4.578 -24.875 -12.453 1 98.94 119 GLU B N 1
ATOM 2569 C CA . GLU B 1 119 ? 4.367 -25.734 -11.297 1 98.94 119 GLU B CA 1
ATOM 2570 C C . GLU B 1 119 ? 4.059 -24.922 -10.047 1 98.94 119 GLU B C 1
ATOM 2572 O O . GLU B 1 119 ? 4.777 -23.969 -9.727 1 98.94 119 GLU B O 1
ATOM 2577 N N . ALA B 1 120 ? 2.957 -25.281 -9.398 1 98.94 120 ALA B N 1
ATOM 2578 C CA . ALA B 1 120 ? 2.65 -24.656 -8.117 1 98.94 120 ALA B CA 1
ATOM 2579 C C . ALA B 1 120 ? 3.457 -25.297 -6.992 1 98.94 120 ALA B C 1
ATOM 2581 O O . ALA B 1 120 ? 3.43 -26.516 -6.812 1 98.94 120 ALA B O 1
ATOM 2582 N N . ILE B 1 121 ? 4.195 -24.5 -6.266 1 98.94 121 ILE B N 1
ATOM 2583 C CA . ILE B 1 121 ? 4.941 -24.953 -5.098 1 98.94 121 ILE B CA 1
ATOM 2584 C C . ILE B 1 121 ? 4.355 -24.312 -3.836 1 98.94 121 ILE B C 1
ATOM 2586 O O . ILE B 1 121 ? 4.328 -23.094 -3.701 1 98.94 121 ILE B O 1
ATOM 2590 N N . HIS B 1 122 ? 3.826 -25.156 -2.988 1 98.88 122 HIS B N 1
ATOM 2591 C CA . HIS B 1 122 ? 3.262 -24.656 -1.737 1 98.88 122 HIS B CA 1
ATOM 2592 C C . HIS B 1 122 ? 4.359 -24.281 -0.751 1 98.88 122 HIS B C 1
ATOM 2594 O O . HIS B 1 122 ? 5.191 -25.109 -0.384 1 98.88 122 HIS B O 1
ATOM 2600 N N . VAL B 1 123 ? 4.402 -23.016 -0.361 1 98.75 123 VAL B N 1
ATOM 2601 C CA . VAL B 1 123 ? 5.402 -22.469 0.556 1 98.75 123 VAL B CA 1
ATOM 2602 C C . VAL B 1 123 ? 4.711 -21.688 1.668 1 98.75 123 VAL B C 1
ATOM 2604 O O . VAL B 1 123 ? 4.816 -20.453 1.728 1 98.75 123 VAL B O 1
ATOM 2607 N N . PRO B 1 124 ? 4.055 -22.375 2.629 1 98.5 124 PRO B N 1
ATOM 2608 C CA . PRO B 1 124 ? 3.357 -21.672 3.709 1 98.5 124 PRO B CA 1
ATOM 2609 C C . PRO B 1 124 ? 4.309 -20.938 4.648 1 98.5 124 PRO B C 1
ATOM 2611 O O . PRO B 1 124 ? 5.492 -21.281 4.723 1 98.5 124 PRO B O 1
ATOM 2614 N N . GLY B 1 125 ? 3.889 -19.953 5.371 1 98.06 125 GLY B N 1
ATOM 2615 C CA . GLY B 1 125 ? 4.629 -19.141 6.32 1 98.06 125 GLY B CA 1
ATOM 2616 C C . GLY B 1 125 ? 4.207 -17.688 6.312 1 98.06 125 GLY B C 1
ATOM 2617 O O . GLY B 1 125 ? 3.746 -17.156 7.328 1 98.06 125 GLY B O 1
ATOM 2618 N N . HIS B 1 126 ? 4.344 -17.047 5.113 1 97.31 126 HIS B N 1
ATOM 2619 C CA . HIS B 1 126 ? 3.787 -15.719 4.945 1 97.31 126 HIS B CA 1
ATOM 2620 C C . HIS B 1 126 ? 2.271 -15.727 5.113 1 97.31 126 HIS B C 1
ATOM 2622 O O . HIS B 1 126 ? 1.713 -14.867 5.805 1 97.31 126 HIS B O 1
ATOM 2628 N N . SER B 1 127 ? 1.659 -16.609 4.52 1 97.69 127 SER B N 1
ATOM 2629 C CA . SER B 1 127 ? 0.278 -17.031 4.707 1 97.69 127 SER B CA 1
ATOM 2630 C C . SER B 1 127 ? 0.156 -18.547 4.594 1 97.69 127 SER B C 1
ATOM 2632 O O . SER B 1 127 ? 1.025 -19.203 4.02 1 97.69 127 SER B O 1
ATOM 2634 N N . PRO B 1 128 ? -0.874 -19.125 5.109 1 98.38 128 PRO B N 1
ATOM 2635 C CA . PRO B 1 128 ? -0.994 -20.578 5.062 1 98.38 128 PRO B CA 1
ATOM 2636 C C . PRO B 1 128 ? -1.094 -21.109 3.637 1 98.38 128 PRO B C 1
ATOM 2638 O O . PRO B 1 128 ? -0.675 -22.25 3.369 1 98.38 128 PRO B O 1
ATOM 2641 N N . GLY B 1 129 ? -1.593 -20.344 2.711 1 98.75 129 GLY B N 1
ATOM 2642 C CA . GLY B 1 129 ? -1.85 -20.828 1.365 1 98.75 129 GLY B CA 1
ATOM 2643 C C . GLY B 1 129 ? -0.854 -20.312 0.344 1 98.75 129 GLY B C 1
ATOM 2644 O O . GLY B 1 129 ? -1.072 -20.438 -0.863 1 98.75 129 GLY B O 1
ATOM 2645 N N . SER B 1 130 ? 0.285 -19.797 0.751 1 98.81 130 SER B N 1
ATOM 2646 C CA . SER B 1 130 ? 1.244 -19.188 -0.168 1 98.81 130 SER B CA 1
ATOM 2647 C C . SER B 1 130 ? 1.744 -20.203 -1.19 1 98.81 130 SER B C 1
ATOM 2649 O O . SER B 1 130 ? 2.238 -21.266 -0.822 1 98.81 130 SER B O 1
ATOM 2651 N N . LEU B 1 131 ? 1.583 -19.828 -2.412 1 98.94 131 LEU B N 1
ATOM 2652 C CA . LEU B 1 131 ? 2.094 -20.609 -3.531 1 98.94 131 LEU B CA 1
ATOM 2653 C C . LEU B 1 131 ? 3.154 -19.828 -4.301 1 98.94 131 LEU B C 1
ATOM 2655 O O . LEU B 1 131 ? 3.07 -18.609 -4.414 1 98.94 131 LEU B O 1
ATOM 2659 N N . VAL B 1 132 ? 4.109 -20.531 -4.797 1 98.94 132 VAL B N 1
ATOM 2660 C CA . VAL B 1 132 ? 5.078 -20.047 -5.773 1 98.94 132 VAL B CA 1
ATOM 2661 C C . VAL B 1 132 ? 4.852 -20.734 -7.117 1 98.94 132 VAL B C 1
ATOM 2663 O O . VAL B 1 132 ? 4.617 -21.938 -7.164 1 98.94 132 VAL B O 1
ATOM 2666 N N . TYR B 1 133 ? 4.809 -19.984 -8.195 1 98.94 133 TYR B N 1
ATOM 2667 C CA . TYR B 1 133 ? 4.668 -20.562 -9.523 1 98.94 133 TYR B CA 1
ATOM 2668 C C . TYR B 1 133 ? 6.016 -20.625 -10.234 1 98.94 133 TYR B C 1
ATOM 2670 O O . TYR B 1 133 ? 6.629 -19.594 -10.516 1 98.94 133 TYR B O 1
ATOM 2678 N N . TYR B 1 134 ? 6.457 -21.844 -10.477 1 98.94 134 TYR B N 1
ATOM 2679 C CA . TYR B 1 134 ? 7.785 -22.094 -11.023 1 98.94 134 TYR B CA 1
ATOM 2680 C C . TYR B 1 134 ? 7.703 -22.5 -12.492 1 98.94 134 TYR B C 1
ATOM 2682 O O . TYR B 1 134 ? 6.938 -23.391 -12.852 1 98.94 134 TYR B O 1
ATOM 2690 N N . CYS B 1 135 ? 8.375 -21.781 -13.305 1 98.75 135 CYS B N 1
ATOM 2691 C CA . CYS B 1 135 ? 8.547 -22.125 -14.711 1 98.75 135 CYS B CA 1
ATOM 2692 C C . CYS B 1 135 ? 9.906 -22.766 -14.961 1 98.75 135 CYS B C 1
ATOM 2694 O O . CYS B 1 135 ? 10.883 -22.062 -15.219 1 98.75 135 CYS B O 1
ATOM 2696 N N . ARG B 1 136 ? 9.906 -24.016 -14.984 1 97.75 136 ARG B N 1
ATOM 2697 C CA . ARG B 1 136 ? 11.164 -24.75 -15.141 1 97.75 136 ARG B CA 1
ATOM 2698 C C . ARG B 1 136 ? 11.812 -24.438 -16.484 1 97.75 136 ARG B C 1
ATOM 2700 O O . ARG B 1 136 ? 13.023 -24.219 -16.547 1 97.75 136 ARG B O 1
ATOM 2707 N N . ALA B 1 137 ? 11.016 -24.359 -17.531 1 97.5 137 ALA B N 1
ATOM 2708 C CA . ALA B 1 137 ? 11.523 -24.188 -18.891 1 97.5 137 ALA B CA 1
ATOM 2709 C C . ALA B 1 137 ? 12.281 -22.875 -19.016 1 97.5 137 ALA B C 1
ATOM 2711 O O . ALA B 1 137 ? 13.273 -22.797 -19.75 1 97.5 137 ALA B O 1
ATOM 2712 N N . ASP B 1 138 ? 11.875 -21.844 -18.297 1 97.69 138 ASP B N 1
ATOM 2713 C CA . ASP B 1 138 ? 12.5 -20.516 -18.406 1 97.69 138 ASP B CA 1
ATOM 2714 C C . ASP B 1 138 ? 13.312 -20.188 -17.156 1 97.69 138 ASP B C 1
ATOM 2716 O O . ASP B 1 138 ? 13.805 -19.062 -17 1 97.69 138 ASP B O 1
ATOM 2720 N N . ASN B 1 139 ? 13.445 -21.094 -16.281 1 98 139 ASN B N 1
ATOM 2721 C CA . ASN B 1 139 ? 14.234 -20.969 -15.062 1 98 139 ASN B CA 1
ATOM 2722 C C . ASN B 1 139 ? 13.859 -19.703 -14.289 1 98 139 ASN B C 1
ATOM 2724 O O . ASN B 1 139 ? 14.727 -18.891 -13.961 1 98 139 ASN B O 1
ATOM 2728 N N . CYS B 1 140 ? 12.562 -19.516 -14.039 1 98.81 140 CYS B N 1
ATOM 2729 C CA . CYS B 1 140 ? 12.102 -18.391 -13.242 1 98.81 140 CYS B CA 1
ATOM 2730 C C . CYS B 1 140 ? 10.891 -18.781 -12.398 1 98.81 140 CYS B C 1
ATOM 2732 O O . CYS B 1 140 ? 10.273 -19.828 -12.633 1 98.81 140 CYS B O 1
ATOM 2734 N N . MET B 1 141 ? 10.656 -18 -11.406 1 98.88 141 MET B N 1
ATOM 2735 C CA . MET B 1 141 ? 9.516 -18.25 -10.531 1 98.88 141 MET B CA 1
ATOM 2736 C C . MET B 1 141 ? 8.875 -16.938 -10.086 1 98.88 141 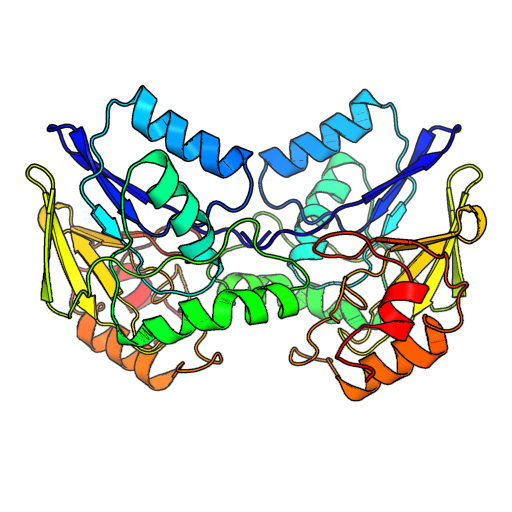MET B C 1
ATOM 2738 O O . MET B 1 141 ? 9.508 -15.891 -10.133 1 98.88 141 MET B O 1
ATOM 2742 N N . PHE B 1 142 ? 7.621 -17.016 -9.766 1 98.94 142 PHE B N 1
ATOM 2743 C CA . PHE B 1 142 ? 6.832 -15.945 -9.188 1 98.94 142 PHE B CA 1
ATOM 2744 C C . PHE B 1 142 ? 6.504 -16.234 -7.727 1 98.94 142 PHE B C 1
ATOM 2746 O O . PHE B 1 142 ? 5.625 -17.047 -7.434 1 98.94 142 PHE B O 1
ATOM 2753 N N . SER B 1 143 ? 7.199 -15.523 -6.844 1 98.81 143 SER B N 1
ATOM 2754 C CA . SER B 1 143 ? 7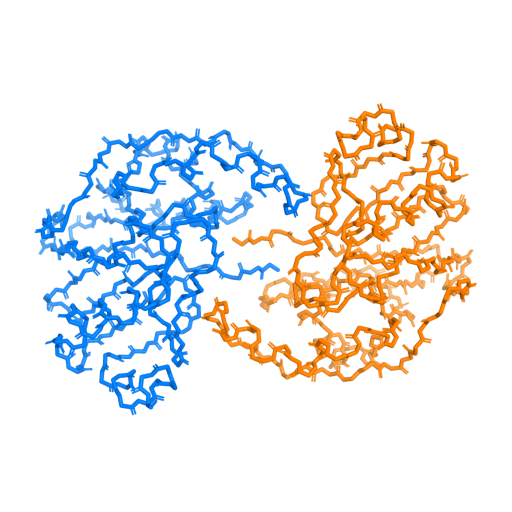.305 -15.969 -5.457 1 98.81 143 SER B CA 1
ATOM 2755 C C . SER B 1 143 ? 6.23 -15.32 -4.59 1 98.81 143 SER B C 1
ATOM 2757 O O . SER B 1 143 ? 6.094 -15.648 -3.41 1 98.81 143 SER B O 1
ATOM 2759 N N . GLY B 1 144 ? 5.379 -14.391 -5.277 1 98.12 144 GLY B N 1
ATOM 2760 C CA . GLY B 1 144 ? 4.508 -13.641 -4.387 1 98.12 144 GLY B CA 1
ATOM 2761 C C . GLY B 1 144 ? 5.254 -13 -3.23 1 98.12 144 GLY B C 1
ATOM 2762 O O . GLY B 1 144 ? 6.258 -12.312 -3.434 1 98.12 144 GLY B O 1
ATOM 2763 N N . ASP B 1 145 ? 4.715 -13.25 -1.994 1 97.12 145 ASP B N 1
ATOM 2764 C CA . ASP B 1 145 ? 5.301 -12.586 -0.836 1 97.12 145 ASP B CA 1
ATOM 2765 C C . ASP B 1 145 ? 6.117 -13.562 0.006 1 97.12 145 ASP B C 1
ATOM 2767 O O . ASP B 1 145 ? 6.293 -13.359 1.208 1 97.12 145 ASP B O 1
ATOM 2771 N N . VAL B 1 146 ? 6.633 -14.586 -0.642 1 98 146 VAL B N 1
ATOM 2772 C CA . VAL B 1 146 ? 7.438 -15.57 0.074 1 98 146 VAL B CA 1
ATOM 2773 C C . VAL B 1 146 ? 8.891 -15.109 0.125 1 98 146 VAL B C 1
ATOM 2775 O O . VAL B 1 146 ? 9.516 -15.133 1.188 1 98 146 VAL B O 1
ATOM 2778 N N . LEU B 1 147 ? 9.406 -14.711 -0.999 1 98 147 LEU B N 1
ATOM 2779 C CA . LEU B 1 147 ? 10.812 -14.359 -1.147 1 98 147 LEU B CA 1
ATOM 2780 C C . LEU B 1 147 ? 10.977 -13.078 -1.96 1 98 147 LEU B C 1
ATOM 2782 O O . LEU B 1 147 ? 10.414 -12.953 -3.049 1 98 147 LEU B O 1
ATOM 2786 N N . PHE B 1 148 ? 11.695 -12.109 -1.356 1 97 148 PHE B N 1
ATOM 2787 C CA . PHE B 1 148 ? 12 -10.828 -1.989 1 97 148 PHE B CA 1
ATOM 2788 C C . PHE B 1 148 ? 13.508 -10.672 -2.186 1 97 148 PHE B C 1
ATOM 2790 O O . PHE B 1 148 ? 14.289 -11.484 -1.698 1 97 148 PHE B O 1
ATOM 2797 N N . GLN B 1 149 ? 13.906 -9.648 -2.984 1 95.56 149 GLN B N 1
ATOM 2798 C CA . GLN B 1 149 ? 15.32 -9.281 -3.049 1 95.56 149 GLN B CA 1
ATOM 2799 C C . GLN B 1 149 ? 15.828 -8.812 -1.688 1 95.56 149 GLN B C 1
ATOM 2801 O O . GLN B 1 149 ? 15.438 -7.742 -1.212 1 95.56 149 GLN B O 1
ATOM 2806 N N . GLY B 1 150 ? 16.641 -9.633 -1.09 1 94 150 GLY B N 1
ATOM 2807 C CA . GLY B 1 150 ? 17.281 -9.281 0.173 1 94 150 GLY B CA 1
ATOM 2808 C C . GLY B 1 150 ? 16.344 -9.383 1.358 1 94 150 GLY B C 1
ATOM 2809 O O . GLY B 1 150 ? 16.641 -8.875 2.439 1 94 150 GLY B O 1
ATOM 2810 N N . SER B 1 151 ? 15.164 -9.977 1.175 1 95 151 SER B N 1
ATOM 2811 C CA . SER B 1 151 ? 14.188 -10.039 2.256 1 95 151 SER B CA 1
ATOM 2812 C C . SER B 1 151 ? 13.203 -11.18 2.045 1 95 151 SER B C 1
ATOM 2814 O O . SER B 1 151 ? 13.336 -11.961 1.099 1 95 151 SER B O 1
ATOM 2816 N N . ILE B 1 152 ? 12.328 -11.398 3.004 1 95.94 152 ILE B N 1
ATOM 2817 C CA . ILE B 1 152 ? 11.242 -12.367 2.908 1 95.94 152 ILE B CA 1
ATOM 2818 C C . ILE B 1 152 ? 9.938 -11.727 3.355 1 95.94 152 ILE B C 1
ATOM 2820 O O . ILE B 1 152 ? 9.938 -10.625 3.914 1 95.94 152 ILE B O 1
ATOM 2824 N N . GLY B 1 153 ? 8.836 -12.406 3.062 1 94.94 153 GLY B N 1
ATOM 2825 C CA . GLY B 1 153 ? 7.543 -11.875 3.453 1 94.94 153 GLY B CA 1
ATOM 2826 C C . GLY B 1 153 ? 7.355 -11.797 4.957 1 94.94 153 GLY B C 1
ATOM 2827 O O . GLY B 1 153 ? 7.879 -12.641 5.695 1 94.94 153 GLY B O 1
ATOM 2828 N N . ARG B 1 154 ? 6.629 -10.758 5.422 1 90.5 154 ARG B N 1
ATOM 2829 C CA . ARG B 1 154 ? 6.219 -10.742 6.824 1 90.5 154 ARG B CA 1
ATOM 2830 C C . ARG B 1 154 ? 5.379 -11.969 7.164 1 90.5 154 ARG B C 1
ATOM 2832 O O . ARG B 1 154 ? 4.766 -12.57 6.281 1 90.5 154 ARG B O 1
ATOM 2839 N N . ALA B 1 155 ? 5.398 -12.305 8.406 1 91.56 155 ALA B N 1
ATOM 2840 C CA . ALA B 1 155 ? 4.652 -13.492 8.828 1 91.56 155 ALA B CA 1
ATOM 2841 C C . ALA B 1 155 ? 3.93 -13.242 10.148 1 91.56 155 ALA B C 1
ATOM 2843 O O . ALA B 1 155 ? 3.752 -14.164 10.945 1 91.56 155 ALA B O 1
ATOM 2844 N N . ASP B 1 156 ? 3.607 -12.016 10.406 1 87.88 156 ASP B N 1
ATOM 2845 C CA . ASP B 1 156 ? 3.002 -11.664 11.688 1 87.88 156 ASP B CA 1
ATOM 2846 C C . ASP B 1 156 ? 1.499 -11.438 11.539 1 87.88 156 ASP B C 1
ATOM 2848 O O . ASP B 1 156 ? 0.817 -11.109 12.516 1 87.88 156 ASP B O 1
ATOM 2852 N N . LEU B 1 157 ? 0.922 -11.586 10.344 1 85.75 157 LEU B N 1
ATOM 2853 C CA . LEU B 1 157 ? -0.522 -11.531 10.148 1 85.75 157 LEU B CA 1
ATOM 2854 C C . LEU B 1 157 ? -1.162 -12.875 10.469 1 85.75 157 LEU B C 1
ATOM 2856 O O . LEU B 1 157 ? -0.46 -13.867 10.68 1 85.75 157 LEU B O 1
ATOM 2860 N N . ALA B 1 158 ? -2.441 -12.922 10.438 1 87.06 158 ALA B N 1
ATOM 2861 C CA . ALA B 1 158 ? -3.178 -14.148 10.758 1 87.06 158 ALA B CA 1
ATOM 2862 C C . ALA B 1 158 ? -2.725 -15.305 9.875 1 87.06 158 ALA B C 1
ATOM 2864 O O . ALA B 1 158 ? -2.664 -15.18 8.656 1 87.06 158 ALA B O 1
ATOM 2865 N N . GLY B 1 159 ? -2.297 -16.422 10.547 1 92.94 159 GLY B N 1
ATOM 2866 C CA . GLY B 1 159 ? -1.888 -17.625 9.844 1 92.94 159 GLY B CA 1
ATOM 2867 C C . GLY B 1 159 ? -0.422 -17.625 9.453 1 92.94 159 GLY B C 1
ATOM 2868 O O . GLY B 1 159 ? 0.091 -18.609 8.93 1 92.94 159 GLY B O 1
ATOM 2869 N N . GLY B 1 160 ? 0.254 -16.484 9.703 1 95.19 160 GLY B N 1
ATOM 2870 C CA . GLY B 1 160 ? 1.673 -16.391 9.398 1 95.19 160 GLY B CA 1
ATOM 2871 C C . GLY B 1 160 ? 2.551 -17.062 10.422 1 95.19 160 GLY B C 1
ATOM 2872 O O . GLY B 1 160 ? 2.15 -17.234 11.578 1 95.19 160 GLY B O 1
ATOM 2873 N N . ASN B 1 161 ? 3.68 -17.516 9.961 1 97.06 161 ASN B N 1
ATOM 2874 C CA . ASN B 1 161 ? 4.672 -18.188 10.789 1 97.06 161 ASN B CA 1
ATOM 2875 C C . ASN B 1 161 ? 6.074 -18.047 10.211 1 97.06 161 ASN B C 1
ATOM 2877 O O . ASN B 1 161 ? 6.406 -18.688 9.211 1 97.06 161 ASN B O 1
ATOM 2881 N N . PHE B 1 162 ? 6.898 -17.25 10.898 1 95.81 162 PHE B N 1
ATOM 2882 C CA . PHE B 1 162 ? 8.219 -16.906 10.383 1 95.81 162 PHE B CA 1
ATOM 2883 C C . PHE B 1 162 ? 9.102 -18.141 10.258 1 95.81 162 PHE B C 1
ATOM 2885 O O . PHE B 1 162 ? 9.789 -18.312 9.25 1 95.81 162 PHE B O 1
ATOM 2892 N N . ASP B 1 163 ? 9.094 -19 11.25 1 97 163 ASP B N 1
ATOM 2893 C CA . ASP B 1 163 ? 9.922 -20.203 11.211 1 97 163 ASP B CA 1
ATOM 2894 C C . ASP B 1 163 ? 9.508 -21.125 10.07 1 97 163 ASP B C 1
ATOM 2896 O O . ASP B 1 163 ? 10.359 -21.656 9.359 1 97 163 ASP B O 1
ATOM 2900 N N . GLU B 1 164 ? 8.219 -21.188 9.93 1 97.81 164 GLU B N 1
ATOM 2901 C CA . GLU B 1 164 ? 7.695 -22 8.836 1 97.81 164 GLU B CA 1
ATOM 2902 C C . GLU B 1 164 ? 8.094 -21.422 7.48 1 97.81 164 GLU B C 1
ATOM 2904 O O . GLU B 1 164 ? 8.469 -22.172 6.57 1 97.81 164 GLU B O 1
ATOM 2909 N N . LEU B 1 165 ? 8.023 -20.141 7.379 1 98.25 165 LEU B N 1
ATOM 2910 C CA . LEU B 1 165 ? 8.391 -19.453 6.145 1 98.25 165 LEU B CA 1
ATOM 2911 C C . LEU B 1 165 ? 9.844 -19.75 5.781 1 98.25 165 LEU B C 1
ATOM 2913 O O . LEU B 1 165 ? 10.141 -20.156 4.66 1 98.25 165 LEU B O 1
ATOM 2917 N N . LYS B 1 166 ? 10.742 -19.594 6.711 1 97.62 166 LYS B N 1
ATOM 2918 C CA . LYS B 1 166 ? 12.172 -19.797 6.477 1 97.62 166 LYS B CA 1
ATOM 2919 C C . LYS B 1 166 ? 12.469 -21.25 6.094 1 97.62 166 LYS B C 1
ATOM 2921 O O . LYS B 1 166 ? 13.242 -21.5 5.168 1 97.62 166 LYS B O 1
ATOM 2926 N N . GLU B 1 167 ? 11.812 -22.125 6.82 1 98.06 167 GLU B N 1
ATOM 2927 C CA . GLU B 1 167 ? 12.023 -23.547 6.559 1 98.06 167 GLU B CA 1
ATOM 2928 C C . GLU B 1 167 ? 11.602 -23.906 5.137 1 98.06 167 GLU B C 1
ATOM 2930 O O . GLU B 1 167 ? 12.32 -24.625 4.438 1 98.06 167 GLU B O 1
ATOM 2935 N N . HIS B 1 168 ? 10.492 -23.406 4.742 1 98.44 168 HIS B N 1
ATOM 2936 C CA . HIS B 1 168 ? 9.961 -23.797 3.436 1 98.44 168 HIS B CA 1
ATOM 2937 C C . HIS B 1 168 ? 10.734 -23.109 2.312 1 98.44 168 HIS B C 1
ATOM 2939 O O . HIS B 1 168 ? 10.898 -23.688 1.23 1 98.44 168 HIS B O 1
ATOM 2945 N N . ILE B 1 169 ? 11.211 -21.891 2.531 1 98.69 169 ILE B N 1
ATOM 2946 C CA . ILE B 1 169 ? 12.07 -21.25 1.538 1 98.69 169 ILE B CA 1
ATOM 2947 C C . ILE B 1 169 ? 13.32 -22.109 1.322 1 98.69 169 ILE B C 1
ATOM 2949 O O . ILE B 1 169 ? 13.695 -22.391 0.183 1 98.69 169 ILE B O 1
ATOM 2953 N N . CYS B 1 170 ? 13.867 -22.609 2.387 1 98.19 170 CYS B N 1
ATOM 2954 C CA . CYS B 1 170 ? 15.086 -23.406 2.312 1 98.19 170 CYS B CA 1
ATOM 2955 C C . CYS B 1 170 ? 14.82 -24.75 1.646 1 98.19 170 CYS B C 1
ATOM 2957 O O . CYS B 1 170 ? 15.562 -25.172 0.756 1 98.19 170 CYS B O 1
ATOM 2959 N N . SER B 1 171 ? 13.742 -25.359 2.023 1 98.44 171 SER B N 1
ATOM 2960 C CA . SER B 1 171 ? 13.523 -26.75 1.604 1 98.44 171 SER B CA 1
ATOM 2961 C C . SER B 1 171 ? 12.875 -26.812 0.224 1 98.44 171 SER B C 1
ATOM 2963 O O . SER B 1 171 ? 13.055 -27.781 -0.507 1 98.44 171 SER B O 1
ATOM 2965 N N . ARG B 1 172 ? 12.211 -25.688 -0.157 1 98.62 172 ARG B N 1
ATOM 2966 C CA . ARG B 1 172 ? 11.414 -25.797 -1.374 1 98.62 172 ARG B CA 1
ATOM 2967 C C . ARG B 1 172 ? 11.961 -24.891 -2.471 1 98.62 172 ARG B C 1
ATOM 2969 O O . ARG B 1 172 ? 11.789 -25.172 -3.658 1 98.62 172 ARG B O 1
ATOM 2976 N N . LEU B 1 173 ? 12.555 -23.781 -2.076 1 98.75 173 LEU B N 1
ATOM 2977 C CA . LEU B 1 173 ? 12.984 -22.812 -3.08 1 98.75 173 LEU B CA 1
ATOM 2978 C C . LEU B 1 173 ? 14.5 -22.859 -3.26 1 98.75 173 LEU B C 1
ATOM 2980 O O . LEU B 1 173 ? 14.992 -22.906 -4.387 1 98.75 173 LEU B O 1
ATOM 2984 N N . PHE B 1 174 ? 15.195 -22.938 -2.146 1 98.38 174 PHE B N 1
ATOM 2985 C CA . PHE B 1 174 ? 16.641 -22.844 -2.232 1 98.38 174 PHE B CA 1
ATOM 2986 C C . PHE B 1 174 ? 17.234 -24.125 -2.822 1 98.38 174 PHE B C 1
ATOM 2988 O O . PHE B 1 174 ? 18.422 -24.203 -3.1 1 98.38 174 PHE B O 1
ATOM 2995 N N . VAL B 1 175 ? 16.422 -25.125 -3.129 1 98.31 175 VAL B N 1
ATOM 2996 C CA . VAL B 1 175 ? 16.844 -26.359 -3.789 1 98.31 175 VAL B CA 1
ATOM 2997 C C . VAL B 1 175 ? 16.812 -26.172 -5.305 1 98.31 175 VAL B C 1
ATOM 2999 O O . VAL B 1 175 ? 17.328 -27 -6.051 1 98.31 175 VAL B O 1
ATOM 3002 N N . LEU B 1 176 ? 16.156 -25.141 -5.797 1 98.38 176 LEU B N 1
ATOM 3003 C CA . LEU B 1 176 ? 16.094 -24.844 -7.223 1 98.38 176 LEU B CA 1
ATOM 3004 C C . LEU B 1 176 ? 17.438 -24.344 -7.734 1 98.38 176 LEU B C 1
ATOM 3006 O O . LEU B 1 176 ? 18.297 -23.969 -6.941 1 98.38 176 LEU B O 1
ATOM 3010 N N . PRO B 1 177 ? 17.656 -24.359 -9.094 1 98.56 177 PRO B N 1
ATOM 3011 C CA . PRO B 1 177 ? 18.922 -23.875 -9.633 1 98.56 177 PRO B CA 1
ATOM 3012 C C . PRO B 1 177 ? 19.219 -22.438 -9.211 1 98.56 177 PRO B C 1
ATOM 3014 O O . PRO B 1 177 ? 18.312 -21.594 -9.156 1 98.56 177 PRO B O 1
ATOM 3017 N N . ASN B 1 178 ? 20.438 -22.125 -8.969 1 98.38 178 ASN B N 1
ATOM 3018 C CA . ASN B 1 178 ? 20.875 -20.812 -8.523 1 98.38 178 ASN B CA 1
ATOM 3019 C C . ASN B 1 178 ? 20.5 -19.719 -9.523 1 98.38 178 ASN B C 1
ATOM 3021 O O . ASN B 1 178 ? 20.25 -18.578 -9.133 1 98.38 178 ASN B O 1
ATOM 3025 N N . GLU B 1 179 ? 20.422 -20.109 -10.742 1 98.44 179 GLU B N 1
ATOM 3026 C CA . GLU B 1 179 ? 20.172 -19.125 -11.805 1 98.44 179 GLU B CA 1
ATOM 3027 C C . GLU B 1 179 ? 18.688 -18.812 -11.938 1 98.44 179 GLU B C 1
ATOM 3029 O O . GLU B 1 179 ? 18.297 -17.922 -12.695 1 98.44 179 GLU B O 1
ATOM 3034 N N . THR B 1 180 ? 17.859 -19.547 -11.109 1 98.81 180 THR B N 1
ATOM 3035 C CA . THR B 1 180 ? 16.422 -19.297 -11.172 1 98.81 180 THR B CA 1
ATOM 3036 C C . THR B 1 180 ? 16.109 -17.844 -10.805 1 98.81 180 THR B C 1
ATOM 3038 O O . THR B 1 180 ? 16.469 -17.391 -9.719 1 98.81 180 THR B O 1
ATOM 3041 N N . ILE B 1 181 ? 15.484 -17.094 -11.773 1 98.88 181 ILE B N 1
ATOM 3042 C CA . ILE B 1 181 ? 15.078 -15.719 -11.5 1 98.88 181 ILE B CA 1
ATOM 3043 C C . ILE B 1 181 ? 13.844 -15.711 -10.609 1 98.88 181 ILE B C 1
ATOM 3045 O O . ILE B 1 181 ? 12.914 -16.5 -10.812 1 98.88 181 ILE B O 1
ATOM 3049 N N . VAL B 1 182 ? 13.875 -14.922 -9.594 1 98.88 182 VAL B N 1
ATOM 3050 C CA . VAL B 1 182 ? 12.75 -14.758 -8.68 1 98.88 182 VAL B CA 1
ATOM 3051 C C . VAL B 1 182 ? 12.023 -13.453 -8.984 1 98.88 182 VAL B C 1
ATOM 3053 O O . VAL B 1 182 ? 12.586 -12.367 -8.836 1 98.88 182 VAL B O 1
ATOM 3056 N N . TYR B 1 183 ? 10.797 -13.523 -9.484 1 98.75 183 TYR B N 1
ATOM 3057 C CA . TYR B 1 183 ? 9.891 -12.391 -9.625 1 98.75 183 TYR B CA 1
ATOM 3058 C C . TYR B 1 183 ? 8.953 -12.281 -8.422 1 98.75 183 TYR B C 1
ATOM 3060 O O . TYR B 1 183 ? 7.961 -13 -8.336 1 98.75 183 TYR B O 1
ATOM 3068 N N . PRO B 1 184 ? 9.258 -11.352 -7.508 1 98.19 184 PRO B N 1
ATOM 3069 C CA . PRO B 1 184 ? 8.531 -11.297 -6.238 1 98.19 184 PRO B CA 1
ATOM 3070 C C . PRO B 1 184 ? 7.211 -10.539 -6.344 1 98.19 184 PRO B C 1
ATOM 3072 O O . PRO B 1 184 ? 6.918 -9.945 -7.387 1 98.19 184 PRO B O 1
ATOM 3075 N N . GLY B 1 185 ? 6.391 -10.664 -5.277 1 97.31 185 GLY B N 1
ATOM 3076 C CA . GLY B 1 185 ? 5.145 -9.914 -5.207 1 97.31 185 GLY B CA 1
ATOM 3077 C C . GLY B 1 185 ? 5.352 -8.422 -5.062 1 97.31 185 GLY B C 1
ATOM 3078 O O . GLY B 1 185 ? 4.461 -7.633 -5.379 1 97.31 185 GLY B O 1
ATOM 3079 N N . HIS B 1 186 ? 6.5 -8.125 -4.551 1 94.81 186 HIS B N 1
ATOM 3080 C CA . HIS B 1 186 ? 6.891 -6.727 -4.383 1 94.81 186 HIS B CA 1
ATOM 3081 C C . HIS B 1 186 ? 8.367 -6.527 -4.703 1 94.81 186 HIS B C 1
ATOM 3083 O O . HIS B 1 186 ? 9.195 -7.398 -4.426 1 94.81 186 HIS B O 1
ATOM 3089 N N . GLY B 1 187 ? 8.68 -5.348 -5.289 1 92.94 187 GLY B N 1
ATOM 3090 C CA . GLY B 1 187 ? 10.07 -4.957 -5.449 1 92.94 187 GLY B CA 1
ATOM 3091 C C . GLY B 1 187 ? 10.719 -5.555 -6.688 1 92.94 187 GLY B C 1
ATOM 3092 O O . GLY B 1 187 ? 10.023 -5.996 -7.605 1 92.94 187 GLY B O 1
ATOM 3093 N N . ALA B 1 188 ? 12.039 -5.574 -6.75 1 94.06 188 ALA B N 1
ATOM 3094 C CA . ALA B 1 188 ? 12.82 -5.953 -7.922 1 94.06 188 ALA B CA 1
ATOM 3095 C C . ALA B 1 188 ? 13.055 -7.461 -7.957 1 94.06 188 ALA B C 1
ATOM 3097 O O . ALA B 1 188 ? 13.023 -8.125 -6.922 1 94.06 188 ALA B O 1
ATOM 3098 N N . PRO B 1 189 ? 13.289 -7.977 -9.133 1 97.69 189 PRO B N 1
ATOM 3099 C CA . PRO B 1 189 ? 13.648 -9.391 -9.234 1 97.69 189 PRO B CA 1
ATOM 3100 C C . PRO B 1 189 ? 15.008 -9.703 -8.617 1 97.69 189 PRO B C 1
ATOM 3102 O O . PRO B 1 189 ? 15.805 -8.789 -8.375 1 97.69 189 PRO B O 1
ATOM 3105 N N . THR B 1 190 ? 15.242 -10.93 -8.336 1 97.94 190 THR B N 1
ATOM 3106 C CA . THR B 1 190 ? 16.5 -11.484 -7.844 1 97.94 190 THR B CA 1
ATOM 3107 C C . THR B 1 190 ? 16.703 -12.906 -8.352 1 97.94 190 THR B C 1
ATOM 3109 O O . THR B 1 190 ? 16.141 -13.289 -9.383 1 97.94 190 THR B O 1
ATOM 3112 N N . THR B 1 191 ? 17.609 -13.648 -7.762 1 98.75 191 THR B N 1
ATOM 3113 C CA . THR B 1 191 ? 17.797 -15.047 -8.117 1 98.75 191 THR B CA 1
ATOM 3114 C C . THR B 1 191 ? 17.922 -15.906 -6.867 1 98.75 191 THR B C 1
ATOM 3116 O O . THR B 1 191 ? 18.25 -15.406 -5.785 1 98.75 191 THR B O 1
ATOM 3119 N N . ILE B 1 192 ? 17.625 -17.125 -7.023 1 98.69 192 ILE B N 1
ATOM 3120 C CA . ILE B 1 192 ? 17.781 -18.094 -5.934 1 98.69 192 ILE B CA 1
ATOM 3121 C C . ILE B 1 192 ? 19.219 -18.047 -5.414 1 98.69 192 ILE B C 1
ATOM 3123 O O . ILE B 1 192 ? 19.438 -18.016 -4.203 1 98.69 192 ILE B O 1
ATOM 3127 N N . GLY B 1 193 ? 20.156 -17.969 -6.312 1 98.62 193 GLY B N 1
ATOM 3128 C CA . GLY B 1 193 ? 21.547 -17.953 -5.91 1 98.62 193 GLY B CA 1
ATOM 3129 C C . GLY B 1 193 ? 21.906 -16.766 -5.035 1 98.62 193 GLY B C 1
ATOM 3130 O O . GLY B 1 193 ? 22.562 -16.922 -4.004 1 98.62 193 GLY B O 1
ATOM 3131 N N . ILE B 1 194 ? 21.516 -15.625 -5.406 1 98.25 194 ILE B N 1
ATOM 3132 C CA . ILE B 1 194 ? 21.812 -14.406 -4.656 1 98.25 194 ILE B CA 1
ATOM 3133 C C . ILE B 1 194 ? 21.172 -14.477 -3.275 1 98.25 194 ILE B C 1
ATOM 3135 O O . ILE B 1 194 ? 21.812 -14.195 -2.264 1 98.25 194 ILE B O 1
ATOM 3139 N N . GLU B 1 195 ? 19.875 -14.883 -3.24 1 98.12 195 GLU B N 1
ATOM 3140 C CA . GLU B 1 195 ? 19.156 -14.914 -1.969 1 98.12 195 GLU B CA 1
ATOM 3141 C C . GLU B 1 195 ? 19.719 -16 -1.05 1 98.12 195 GLU B C 1
ATOM 3143 O O . GLU B 1 195 ? 19.828 -15.797 0.162 1 98.12 195 GLU B O 1
ATOM 3148 N N . LYS B 1 196 ? 20.062 -17.094 -1.63 1 97.12 196 LYS B N 1
ATOM 3149 C CA . LYS B 1 196 ? 20.672 -18.188 -0.863 1 97.12 196 LYS B CA 1
ATOM 3150 C C . LYS B 1 196 ? 21.984 -17.734 -0.217 1 97.12 196 LYS B C 1
ATOM 3152 O O . LYS B 1 196 ? 22.266 -18.078 0.931 1 97.12 196 LYS B O 1
ATOM 3157 N N . ALA B 1 197 ? 22.688 -16.875 -0.821 1 97 197 ALA B N 1
ATOM 3158 C CA . ALA B 1 197 ? 24.031 -16.484 -0.385 1 97 197 ALA B CA 1
ATOM 3159 C C . ALA B 1 197 ? 23.969 -15.242 0.5 1 97 197 ALA B C 1
ATOM 3161 O O . ALA B 1 197 ? 24.766 -15.102 1.434 1 97 197 ALA B O 1
ATOM 3162 N N . GLU B 1 198 ? 23.016 -14.336 0.214 1 96.25 198 GLU B N 1
ATOM 3163 C CA . GLU B 1 198 ? 23.203 -12.992 0.75 1 96.25 198 GLU B CA 1
ATOM 3164 C C . GLU B 1 198 ? 21.984 -12.531 1.55 1 96.25 198 GLU B C 1
ATOM 3166 O O . GLU B 1 198 ? 22.047 -11.539 2.271 1 96.25 198 GLU B O 1
ATOM 3171 N N . ASN B 1 199 ? 20.891 -13.266 1.444 1 95.94 199 ASN B N 1
ATOM 3172 C CA . ASN B 1 199 ? 19.688 -12.82 2.146 1 95.94 199 ASN B CA 1
ATOM 3173 C C . ASN B 1 199 ? 19.891 -12.828 3.658 1 95.94 199 ASN B C 1
ATOM 3175 O O . ASN B 1 199 ? 20.219 -13.859 4.242 1 95.94 199 ASN B O 1
ATOM 3179 N N . PRO B 1 200 ? 19.734 -11.727 4.352 1 93.62 200 PRO B N 1
ATOM 3180 C CA . PRO B 1 200 ? 20.078 -11.594 5.77 1 93.62 200 PRO B CA 1
ATOM 3181 C C . PRO B 1 200 ? 19.234 -12.492 6.668 1 93.62 200 PRO B C 1
ATOM 3183 O O . PRO B 1 200 ? 19.594 -12.742 7.816 1 93.62 200 PRO B O 1
ATOM 3186 N N . PHE B 1 201 ? 18.125 -13 6.203 1 94.06 201 PHE B N 1
ATOM 3187 C CA . PHE B 1 201 ? 17.25 -13.82 7.023 1 94.06 201 PHE B CA 1
ATOM 3188 C C . PHE B 1 201 ? 17.766 -15.25 7.105 1 94.06 201 PHE B C 1
ATOM 3190 O O . PHE B 1 201 ? 17.281 -16.047 7.906 1 94.06 201 PHE B O 1
ATOM 3197 N N . PHE B 1 202 ? 18.719 -15.547 6.258 1 92.94 202 PHE B N 1
ATOM 3198 C CA . PHE B 1 202 ? 19.219 -16.922 6.23 1 92.94 202 PHE B CA 1
ATOM 3199 C C . PHE B 1 202 ? 20.688 -16.969 6.609 1 92.94 202 PHE B C 1
ATOM 3201 O O . PHE B 1 202 ? 21.328 -18.016 6.477 1 92.94 202 PHE B O 1
ATOM 3208 N N . ARG B 1 203 ? 21.375 -15.867 7.102 1 81.38 203 ARG B N 1
ATOM 3209 C CA . ARG B 1 203 ? 22.75 -15.844 7.582 1 81.38 203 ARG B CA 1
ATOM 3210 C C . ARG B 1 203 ? 22.812 -16.016 9.094 1 81.38 203 ARG B C 1
ATOM 3212 O O . ARG B 1 203 ? 21.844 -15.727 9.797 1 81.38 203 ARG B O 1
#

Organism: Bacteroides fragilis (strain ATCC 25285 / DSM 2151 / CCUG 4856 / JCM 11019 / LMG 10263 / NCTC 9343 / Onslow / VPI 2553 / EN-2) (NCBI:txid272559)

Sequence (406 aa):
MFPVNCYVLWDETNEAVVIDPGCFYDEEKQALKNFIVTNNLNIKHLLNTHLHLDHIFGNPFMLREFGLSAEANQADEYWIDEAPKQSRMFGFQLNEAPVPLGKYLHDGDIITFGNTTLEAIHVPGHSPGSLVYYCRADNCMFSGDVLFQGSIGRADLAGGNFDELKEHICSRLFVLPNETIVYPGHGAPTTIGIEKAENPFFRMFPVNCYVLWDETNEAVVIDPGCFYDEEKQALKNFIVTNNLNIKHLLNTHLHLDHIFGNPFMLREFGLSAEANQADEYWIDEAPKQSRMFGFQLNEAPVPLGKYLHDGDIITFGNTTLEAIHVPGHSPGSLVYYCRADNCMFSGDVLFQGSIGRADLAGGNFDELKEHICSRLFVLPNETIVYPGHGAPTTIGIEKAENPFFR

Secondary structure (DSSP, 8-state):
------EEEE-TT-EEEEE-----SHHHHHHHHHHHHHTT-EEEEEE-S---HHHHTTHHHHHHHH-PPEEE-GGGTHHHHHHHHHHHHTT---SS-----SEE--TTPEEEETTEEEEEEE-TTSSTT-EEEEEGGGTEEEEETSEETTEE----STT--HHHHHHHIIIIITTS-TT-EEEESSS--EEHHHHHHH-GGG-/------EEEE-TT-EEEEE-----SHHHHHHHHHHHHHTT-EEEEEE-S---HHHHTTHHHHHHHH-PPEEE-GGGTHHHHHHHHHHHHTT---SS-----SEE--TTPEEEETTEEEEEEE-TTSSTT-EEEEEGGGTEEEEETSEETTEE----STT--HHHHHHHIIIIITTS-TT-EEEESSS--EEHHHHHHH-GGG-

Foldseek 3Di:
DADWDWDWDDDPVLEIEIEQQQDQDPVSLVVVVCVSVVSVHHYDAYEYLAQANSRCLCQVVCCVPRVHFYEFAPQRQVNLVCNQVVCVVVVHGRPDRRDGGPYYDDQQDWDDIDPWIWGWHAQAALANTGTKTATPVVLEIEREQLDDDLEGHDQPDPRHHNVSSVVSCVVPPLVGDQQRWYRYRHDDIDGSVCCVVRRPSND/DADWDWDWDDDPVLEIEIEQQQDQDPVSLVVVVCVSVVSVHHYDAYEYLADANSRCLCQVVCCVPRVHFYEFAPQRQVNLVCNQVVCVVVVHGRPDRRDGGDYYDDQQDWDDIDPWIWGWHAQAALANTGTKTATPVVLEIEREQLDDVLEGHDQPDPRHHNVSSVVSCVVPPLVGDQQRWYRYRHDDIDGSVCCVVRRPSND

pLDDT: mean 96.03, std 4.99, range [58.12, 98.94]

InterPro domains:
  IPR001279 Metallo-beta-lactamase [PF00753] (2-186)
  IPR001279 Metallo-beta-lactamase [SM00849] (3-186)
  IPR036866 Ribonuclease Z/Hydroxyacylglutathione hydrolase-like [G3DSA:3.60.15.10] (1-203)
  IPR036866 Ribonuclease Z/Hydroxyacylglutathione hydrolase-like [SSF56281] (4-203)
  IPR051453 Metallo-Beta-Lactamase Glyoxalase II [PTHR46233] (4-202)

Radius of gyration: 22.29 Å; Cα contacts (8 Å, |Δi|>4): 1006; chains: 2; bounding box: 47×64×53 Å